Protein AF-A0A2W6B4I0-F1 (afdb_monomer_lite)

pLDDT: mean 74.52, std 21.91, range [22.19, 98.31]

Structure (mmCIF, N/CA/C/O backbone):
data_AF-A0A2W6B4I0-F1
#
_entry.id   AF-A0A2W6B4I0-F1
#
loop_
_atom_site.group_PDB
_atom_site.id
_atom_site.type_symbol
_atom_site.label_atom_id
_atom_site.label_alt_id
_atom_site.label_comp_id
_atom_site.label_asym_id
_atom_site.label_entity_id
_atom_site.label_seq_id
_atom_site.pdbx_PDB_ins_code
_atom_site.Cartn_x
_atom_site.Cartn_y
_atom_site.Cartn_z
_atom_site.occupancy
_atom_site.B_iso_or_equiv
_atom_site.auth_seq_id
_atom_site.auth_comp_id
_atom_site.auth_asym_id
_atom_site.auth_atom_id
_atom_site.pdbx_PDB_model_num
ATOM 1 N N . MET A 1 1 ? 29.381 15.865 -3.362 1.00 37.53 1 MET A N 1
ATOM 2 C CA . MET A 1 1 ? 29.603 17.241 -2.875 1.00 37.53 1 MET A CA 1
ATOM 3 C C . MET A 1 1 ? 28.682 17.392 -1.685 1.00 37.53 1 MET A C 1
ATOM 5 O O . MET A 1 1 ? 27.500 17.515 -1.927 1.00 37.53 1 MET A O 1
ATOM 9 N N . TRP A 1 2 ? 29.192 17.170 -0.474 1.00 31.78 2 TRP A N 1
ATOM 10 C CA . TRP A 1 2 ? 28.665 17.511 0.859 1.00 31.78 2 TRP A CA 1
ATOM 11 C C . TRP A 1 2 ? 29.781 17.043 1.803 1.00 31.78 2 TRP A C 1
ATOM 13 O O . TRP A 1 2 ? 30.162 15.875 1.769 1.00 31.78 2 TRP A O 1
ATOM 23 N N . SER A 1 3 ? 30.416 17.993 2.480 1.00 35.38 3 SER A N 1
ATOM 24 C CA . SER A 1 3 ? 31.601 17.807 3.317 1.00 35.38 3 SER A CA 1
ATOM 25 C C . SER A 1 3 ? 31.226 17.946 4.785 1.00 35.38 3 SER A C 1
ATOM 27 O O . SER A 1 3 ? 30.483 18.860 5.141 1.00 35.38 3 SER A O 1
ATOM 29 N N . ASP A 1 4 ? 31.794 17.052 5.587 1.00 39.19 4 ASP A N 1
ATOM 30 C CA . ASP A 1 4 ? 31.729 16.975 7.042 1.00 39.19 4 ASP A CA 1
ATOM 31 C C . ASP A 1 4 ? 32.036 18.295 7.755 1.00 39.19 4 ASP A C 1
ATOM 33 O O . ASP A 1 4 ? 33.032 18.965 7.476 1.00 39.19 4 ASP A O 1
ATOM 37 N N . SER A 1 5 ? 31.233 18.604 8.771 1.00 34.62 5 SER A N 1
ATOM 38 C CA . SER A 1 5 ? 31.613 19.538 9.825 1.00 34.62 5 SER A CA 1
ATOM 39 C C . SER A 1 5 ? 30.868 19.218 11.117 1.00 34.62 5 SER A C 1
ATOM 41 O O . SER A 1 5 ? 29.648 19.331 11.145 1.00 34.62 5 SER A O 1
ATOM 43 N N . SER A 1 6 ? 31.636 18.887 12.162 1.00 33.25 6 SER A N 1
ATOM 44 C CA . SER A 1 6 ? 31.509 19.354 13.556 1.00 33.25 6 SER A CA 1
ATOM 45 C C . SER A 1 6 ? 31.582 18.238 14.604 1.00 33.25 6 SER A C 1
ATOM 47 O O . SER A 1 6 ? 30.597 17.570 14.903 1.00 33.25 6 SER A O 1
ATOM 49 N N . SER A 1 7 ? 32.755 18.122 15.226 1.00 35.44 7 SER A N 1
ATOM 50 C CA . SER A 1 7 ? 32.974 17.486 16.525 1.00 35.44 7 SER A CA 1
ATOM 51 C C . SER A 1 7 ? 33.382 18.565 17.530 1.00 35.44 7 SER A C 1
ATOM 53 O O . SER A 1 7 ? 34.426 19.194 17.344 1.00 35.44 7 SER A O 1
ATOM 55 N N . LEU A 1 8 ? 32.598 18.768 18.590 1.00 38.25 8 LEU A N 1
ATOM 56 C CA . LEU A 1 8 ? 33.021 19.486 19.796 1.00 38.25 8 LEU A CA 1
ATOM 57 C C . LEU A 1 8 ? 32.479 18.777 21.054 1.00 38.25 8 LEU A C 1
ATOM 59 O O . LEU A 1 8 ? 31.467 18.083 20.953 1.00 38.25 8 LEU A O 1
ATOM 63 N N . PRO A 1 9 ? 33.173 18.898 22.205 1.00 37.59 9 PRO A N 1
ATOM 64 C CA . PRO A 1 9 ? 33.072 17.962 23.322 1.00 37.59 9 PRO A CA 1
ATOM 65 C C . PRO A 1 9 ? 32.084 18.406 24.412 1.00 37.59 9 PRO A C 1
ATOM 67 O O . PRO A 1 9 ? 31.885 19.598 24.645 1.00 37.59 9 PRO A O 1
ATOM 70 N N . GLU A 1 10 ? 31.508 17.426 25.110 1.00 34.25 10 GLU A N 1
ATOM 71 C CA . GLU A 1 10 ? 30.670 17.620 26.299 1.00 34.25 10 GLU A CA 1
ATOM 72 C C . GLU A 1 10 ? 31.497 17.977 27.550 1.00 34.25 10 GLU A C 1
ATOM 74 O O . GLU A 1 10 ? 32.593 17.436 27.735 1.00 34.25 10 GLU A O 1
ATOM 79 N N . PRO A 1 11 ? 30.968 18.819 28.460 1.00 36.28 11 PRO A N 1
ATOM 80 C CA . PRO A 1 11 ? 31.529 19.005 29.788 1.00 36.28 11 PRO A CA 1
ATOM 81 C C . PRO A 1 11 ? 30.854 18.103 30.836 1.00 36.28 11 PRO A C 1
ATOM 83 O O . PRO A 1 11 ? 29.632 18.044 30.960 1.00 36.28 11 PRO A O 1
ATOM 86 N N . SER A 1 12 ? 31.693 17.462 31.646 1.00 34.06 12 SER A N 1
ATOM 87 C CA . SER A 1 12 ? 31.368 16.795 32.908 1.00 34.06 12 SER A CA 1
ATOM 88 C C . SER A 1 12 ? 31.093 17.803 34.028 1.00 34.06 12 SER A C 1
ATOM 90 O O . SER A 1 12 ? 31.860 18.755 34.180 1.00 34.06 12 SER A O 1
ATOM 92 N N . LEU A 1 13 ? 30.090 17.547 34.874 1.00 34.38 13 LEU A N 1
ATOM 93 C CA . LEU A 1 13 ? 29.941 18.206 36.175 1.00 34.38 13 LEU A CA 1
ATOM 94 C C . LEU A 1 13 ? 29.486 17.218 37.257 1.00 34.38 13 LEU A C 1
ATOM 96 O O . LEU A 1 13 ? 28.526 16.467 37.084 1.00 34.38 13 LEU A O 1
ATOM 100 N N . ASP A 1 14 ? 30.232 17.264 38.357 1.00 30.52 14 ASP A N 1
ATOM 101 C CA . ASP A 1 14 ? 30.148 16.458 39.568 1.00 30.52 14 ASP A CA 1
ATOM 102 C C . ASP A 1 14 ? 29.032 16.881 40.545 1.00 30.52 14 ASP A C 1
ATOM 104 O O . ASP A 1 14 ? 28.645 18.043 40.631 1.00 30.52 14 ASP A O 1
ATOM 108 N N . SER A 1 15 ? 28.624 15.886 41.343 1.00 34.03 15 SER A N 1
ATOM 109 C CA . SER A 1 15 ? 28.291 15.897 42.783 1.00 34.03 15 SER A CA 1
ATOM 110 C C . SER A 1 15 ? 27.400 16.992 43.401 1.00 34.03 15 SER A C 1
ATOM 112 O O . SER A 1 15 ? 27.777 18.158 43.455 1.00 34.03 15 SER A O 1
ATOM 114 N N . ALA A 1 16 ? 26.349 16.562 44.115 1.00 31.11 16 ALA A N 1
ATOM 115 C CA . ALA A 1 16 ? 26.064 17.030 45.481 1.00 31.11 16 ALA A CA 1
ATOM 116 C C . ALA A 1 16 ? 25.097 16.088 46.225 1.00 31.11 16 ALA A C 1
ATOM 118 O O . ALA A 1 16 ? 24.159 15.527 45.666 1.00 31.11 16 ALA A O 1
ATOM 119 N N . SER A 1 17 ? 25.382 15.932 47.511 1.00 31.12 17 SER A N 1
ATOM 120 C CA . SER A 1 17 ? 24.873 14.989 48.503 1.00 31.12 17 SER A CA 1
ATOM 121 C C . SER A 1 17 ? 23.782 15.560 49.421 1.00 31.12 17 SER A C 1
ATOM 123 O O . SER A 1 17 ? 23.829 16.741 49.748 1.00 31.12 17 SER A O 1
ATOM 125 N N . GLY A 1 18 ? 22.964 14.664 49.992 1.00 29.94 18 GLY A N 1
ATOM 126 C CA . GLY A 1 18 ? 22.554 14.700 51.409 1.00 29.94 18 GLY A CA 1
ATOM 127 C C . GLY A 1 18 ? 21.192 15.318 51.760 1.00 29.94 18 GLY A C 1
ATOM 128 O O . GLY A 1 18 ? 20.925 16.464 51.422 1.00 29.94 18 GLY A O 1
ATOM 129 N N . ILE A 1 19 ? 20.361 14.568 52.505 1.00 32.41 19 ILE A N 1
ATOM 130 C CA . ILE A 1 19 ? 19.920 14.872 53.890 1.00 32.41 19 ILE A CA 1
ATOM 131 C C . ILE A 1 19 ? 18.962 13.770 54.418 1.00 32.41 19 ILE A C 1
ATOM 133 O O . ILE A 1 19 ? 18.070 13.290 53.721 1.00 32.41 19 ILE A O 1
ATOM 137 N N . GLU A 1 20 ? 19.231 13.390 55.669 1.00 30.52 20 GLU A N 1
ATOM 138 C CA . GLU A 1 20 ? 18.572 12.503 56.650 1.00 30.52 20 GLU A CA 1
ATOM 139 C C . GLU A 1 20 ? 17.117 12.922 56.996 1.00 30.52 20 GLU A C 1
ATOM 141 O O . GLU A 1 20 ? 16.792 14.100 56.939 1.00 30.52 20 GLU A O 1
ATOM 146 N N . ALA A 1 21 ? 16.134 12.032 57.197 1.00 29.91 21 ALA A N 1
ATOM 147 C CA . ALA A 1 21 ? 15.778 11.185 58.360 1.00 29.91 21 ALA A CA 1
ATOM 148 C C . ALA A 1 21 ? 14.445 11.642 58.992 1.00 29.91 21 ALA A C 1
ATOM 150 O O . ALA A 1 21 ? 14.208 12.835 59.132 1.00 29.91 21 ALA A O 1
ATOM 151 N N . ALA A 1 22 ? 13.597 10.685 59.394 1.00 31.66 22 ALA A N 1
ATOM 152 C CA . ALA A 1 22 ? 12.919 10.630 60.701 1.00 31.66 22 ALA A CA 1
ATOM 153 C C . ALA A 1 22 ? 11.802 9.571 60.704 1.00 31.66 22 ALA A C 1
ATOM 155 O O . ALA A 1 22 ? 10.940 9.524 59.829 1.00 31.66 22 ALA A O 1
ATOM 156 N N . ALA A 1 23 ? 11.839 8.732 61.735 1.00 34.00 23 ALA A N 1
ATOM 157 C CA . ALA A 1 23 ? 10.853 7.723 62.086 1.00 34.00 23 ALA A CA 1
ATOM 158 C C . ALA A 1 23 ? 9.678 8.322 62.880 1.00 34.00 23 ALA A C 1
ATOM 160 O O . ALA A 1 23 ? 9.866 9.293 63.609 1.00 34.00 23 ALA A O 1
ATOM 161 N N . SER A 1 24 ? 8.518 7.659 62.869 1.00 34.16 24 SER A N 1
ATOM 162 C CA . SER A 1 24 ? 7.689 7.551 64.076 1.00 34.16 24 SER A CA 1
ATOM 163 C C . SER A 1 24 ? 6.772 6.323 64.046 1.00 34.16 24 SER A C 1
ATOM 165 O O . SER A 1 24 ? 6.153 5.965 63.047 1.00 34.16 24 SER A O 1
ATOM 167 N N . SER A 1 25 ? 6.772 5.660 65.194 1.00 33.66 25 SER A N 1
ATOM 168 C CA . SER A 1 25 ? 5.990 4.514 65.640 1.00 33.66 25 SER A CA 1
ATOM 169 C C . SER A 1 25 ? 4.583 4.907 66.101 1.00 33.66 25 SER A C 1
ATOM 171 O O . SER A 1 25 ? 4.403 5.995 66.644 1.00 33.66 25 SER A O 1
ATOM 173 N N . GLY A 1 26 ? 3.628 3.976 66.036 1.00 35.16 26 GLY A N 1
ATOM 174 C CA . GLY A 1 26 ? 2.355 4.067 66.758 1.00 35.16 26 GLY A CA 1
ATOM 175 C C . GLY A 1 26 ? 1.647 2.712 66.833 1.00 35.16 26 GLY A C 1
ATOM 176 O O . GLY A 1 26 ? 1.231 2.181 65.809 1.00 35.16 26 GLY A O 1
ATOM 177 N N . MET A 1 27 ? 1.574 2.161 68.044 1.00 33.34 27 MET A N 1
ATOM 178 C CA . MET A 1 27 ? 0.930 0.904 68.452 1.00 33.34 27 MET A CA 1
ATOM 179 C C . MET A 1 27 ? -0.537 1.121 68.890 1.00 33.34 27 MET A C 1
ATOM 181 O O . MET A 1 27 ? -0.903 2.227 69.279 1.00 33.34 27 MET A O 1
ATOM 185 N N . ASP A 1 28 ? -1.280 0.005 68.911 1.00 32.59 28 ASP A N 1
ATOM 186 C CA . ASP A 1 28 ? -2.290 -0.429 69.906 1.00 32.59 28 ASP A CA 1
ATOM 187 C C . ASP A 1 28 ? -3.822 -0.429 69.675 1.00 32.59 28 ASP A C 1
ATOM 189 O O . ASP A 1 28 ? -4.452 0.529 69.235 1.00 32.59 28 ASP A O 1
ATOM 193 N N . SER A 1 29 ? -4.378 -1.544 70.199 1.00 36.75 29 SER A N 1
ATOM 194 C CA . SER A 1 29 ? -5.738 -1.875 70.696 1.00 36.75 29 SER A CA 1
ATOM 195 C C . SER A 1 29 ? -6.807 -2.292 69.661 1.00 36.75 29 SER A C 1
ATOM 197 O O . SER A 1 29 ? -7.057 -1.570 68.705 1.00 36.75 29 SER A O 1
ATOM 199 N N . THR A 1 30 ? -7.348 -3.526 69.606 1.00 36.09 30 THR A N 1
ATOM 200 C CA . THR A 1 30 ? -8.085 -4.446 70.530 1.00 36.09 30 THR A CA 1
ATOM 201 C C . THR A 1 30 ? -9.598 -4.193 70.659 1.00 36.09 30 THR A C 1
ATOM 203 O O . THR A 1 30 ? -9.967 -3.164 71.207 1.00 36.09 30 THR A O 1
ATOM 206 N N . ALA A 1 31 ? -10.387 -5.225 70.277 1.00 36.59 31 ALA A N 1
ATOM 207 C CA . ALA A 1 31 ? -11.733 -5.653 70.751 1.00 36.59 31 ALA A CA 1
ATOM 208 C C . ALA A 1 31 ? -12.920 -4.657 70.599 1.00 36.59 31 ALA A C 1
ATOM 210 O O . ALA A 1 31 ? -12.738 -3.460 70.733 1.00 36.59 31 ALA A O 1
ATOM 211 N N . ASP A 1 32 ? -14.180 -5.008 70.304 1.00 37.56 32 ASP A N 1
ATOM 212 C CA . ASP A 1 32 ? -14.973 -6.245 70.430 1.00 37.56 32 ASP A CA 1
ATOM 213 C C . ASP A 1 32 ? -16.231 -6.186 69.501 1.00 37.56 32 ASP A C 1
ATOM 215 O O . ASP A 1 32 ? -16.455 -5.163 68.845 1.00 37.56 32 ASP A O 1
ATOM 219 N N . PRO A 1 33 ? -17.057 -7.254 69.404 1.00 51.72 33 PRO A N 1
ATOM 220 C CA . PRO A 1 33 ? -18.131 -7.399 68.418 1.00 51.72 33 PRO A CA 1
ATOM 221 C C . PRO A 1 33 ? -19.525 -7.019 68.956 1.00 51.72 33 PRO A C 1
ATOM 223 O O . PRO A 1 33 ? -19.949 -7.500 70.003 1.00 51.72 33 PRO A O 1
ATOM 226 N N . GLU A 1 34 ? -20.305 -6.263 68.176 1.00 39.59 34 GLU A N 1
ATOM 227 C CA . GLU A 1 34 ? -21.741 -6.073 68.424 1.00 39.59 34 GLU A CA 1
ATOM 228 C C . GLU A 1 34 ? -22.601 -6.872 67.436 1.00 39.59 34 GLU A C 1
ATOM 230 O O . GLU A 1 34 ? -22.586 -6.683 66.217 1.00 39.59 34 GLU A O 1
ATOM 235 N N . ILE A 1 35 ? -23.371 -7.791 68.017 1.00 46.66 35 ILE A N 1
ATOM 236 C CA . ILE A 1 35 ? -24.428 -8.583 67.399 1.00 46.66 35 ILE A CA 1
ATOM 237 C C . ILE A 1 35 ? -25.664 -7.688 67.270 1.00 46.66 35 ILE A C 1
ATOM 239 O O . ILE A 1 35 ? -26.259 -7.316 68.275 1.00 46.66 35 ILE A O 1
ATOM 243 N N . ASN A 1 36 ? -26.084 -7.392 66.037 1.00 41.03 36 ASN A N 1
ATOM 244 C CA . ASN A 1 36 ? -27.360 -6.732 65.761 1.00 41.03 36 ASN A CA 1
ATOM 245 C C . ASN A 1 36 ? -28.257 -7.635 64.903 1.00 41.03 36 ASN A C 1
ATOM 247 O O . ASN A 1 36 ? -28.034 -7.845 63.708 1.00 41.03 36 ASN A O 1
ATOM 251 N N . THR A 1 37 ? -29.280 -8.191 65.546 1.00 50.44 37 THR A N 1
ATOM 252 C CA . THR A 1 37 ? -30.351 -8.998 64.963 1.00 50.44 37 THR A CA 1
ATOM 253 C C . THR A 1 37 ? -31.524 -8.098 64.570 1.00 50.44 37 THR A C 1
ATOM 255 O O . THR A 1 37 ? -32.402 -7.808 65.376 1.00 50.44 37 THR A O 1
ATOM 258 N N . HIS A 1 38 ? -31.583 -7.700 63.295 1.00 45.31 38 HIS A N 1
ATOM 259 C CA . HIS A 1 38 ? -32.786 -7.111 62.698 1.00 45.31 38 HIS A CA 1
ATOM 260 C C . HIS A 1 38 ? -33.356 -7.993 61.570 1.00 45.31 38 HIS A C 1
ATOM 262 O O . HIS A 1 38 ? -32.597 -8.554 60.772 1.00 45.31 38 HIS A O 1
ATOM 268 N N . PRO A 1 39 ? -34.693 -8.132 61.483 1.00 49.66 39 PRO A N 1
ATOM 269 C CA . PRO A 1 39 ? -35.358 -8.953 60.478 1.00 49.66 39 PRO A CA 1
ATOM 270 C C . PRO A 1 39 ? -35.220 -8.334 59.078 1.00 49.66 39 PRO A C 1
ATOM 272 O O . PRO A 1 39 ? -35.636 -7.205 58.825 1.00 49.66 39 PRO A O 1
ATOM 275 N N . ARG A 1 40 ? -34.628 -9.103 58.154 1.00 39.00 40 ARG A N 1
ATOM 276 C CA . ARG A 1 40 ? -34.428 -8.756 56.739 1.00 39.00 40 ARG A CA 1
ATOM 277 C C . ARG A 1 40 ? -35.765 -8.589 56.006 1.00 39.00 40 ARG A C 1
ATOM 279 O O . ARG A 1 40 ? -36.340 -9.560 55.523 1.00 39.00 40 ARG A O 1
ATOM 286 N N . THR A 1 41 ? -36.187 -7.349 55.797 1.00 53.91 41 THR A N 1
ATOM 287 C CA . THR A 1 41 ? -36.902 -6.974 54.572 1.00 53.91 41 THR A CA 1
ATOM 288 C C . THR A 1 41 ? -35.914 -7.095 53.413 1.00 53.91 41 THR A C 1
ATOM 290 O O . THR A 1 41 ? -34.858 -6.467 53.463 1.00 53.91 41 THR A O 1
ATOM 293 N N . ALA A 1 42 ? -36.198 -7.932 52.410 1.00 47.84 42 ALA A N 1
ATOM 294 C CA . ALA A 1 42 ? -35.316 -8.125 51.260 1.00 47.84 42 ALA A CA 1
ATOM 295 C C . ALA A 1 42 ? -35.039 -6.766 50.586 1.00 47.84 42 ALA A C 1
ATOM 297 O O . ALA A 1 42 ? -35.968 -6.181 50.021 1.00 47.84 42 ALA A O 1
ATOM 298 N N . PRO A 1 43 ? -33.804 -6.235 50.652 1.00 52.47 43 PRO A N 1
ATOM 299 C CA . PRO A 1 43 ? -33.488 -5.007 49.955 1.00 52.47 43 PRO A CA 1
ATOM 300 C C . PRO A 1 43 ? -33.597 -5.312 48.466 1.00 52.47 43 PRO A C 1
ATOM 302 O O . PRO A 1 43 ? -33.011 -6.284 47.977 1.00 52.47 43 PRO A O 1
ATOM 305 N N . VAL A 1 44 ? -34.364 -4.488 47.749 1.00 55.94 44 VAL A N 1
ATOM 306 C CA . VAL A 1 44 ? -34.208 -4.331 46.303 1.00 55.94 44 VAL A CA 1
ATOM 307 C C . VAL A 1 44 ? -32.712 -4.207 46.091 1.00 55.94 44 VAL A C 1
ATOM 309 O O . VAL A 1 44 ? -32.102 -3.282 46.624 1.00 55.94 44 VAL A O 1
ATOM 312 N N . ARG A 1 45 ? -32.129 -5.229 45.455 1.00 52.72 45 ARG A N 1
ATOM 313 C CA . ARG A 1 45 ? -30.702 -5.352 45.184 1.00 52.72 45 ARG A CA 1
ATOM 314 C C . ARG A 1 45 ? -30.350 -4.091 44.419 1.00 52.72 45 ARG A C 1
ATOM 316 O O . ARG A 1 45 ? -30.642 -4.008 43.230 1.00 52.72 45 ARG A O 1
ATOM 323 N N . GLY A 1 46 ? -29.880 -3.080 45.152 1.00 51.69 46 GLY A N 1
ATOM 324 C CA . GLY A 1 46 ? -29.451 -1.830 44.570 1.00 51.69 46 GLY A CA 1
ATOM 325 C C . GLY A 1 46 ? -28.500 -2.229 43.470 1.00 51.69 46 GLY A C 1
ATOM 326 O O . GLY A 1 46 ? -27.672 -3.124 43.681 1.00 51.69 46 GLY A O 1
ATOM 327 N N . ASP A 1 47 ? -28.684 -1.650 42.292 1.00 50.72 47 ASP A N 1
ATOM 328 C CA . ASP A 1 47 ? -27.642 -1.636 41.291 1.00 50.72 47 ASP A CA 1
ATOM 329 C C . ASP A 1 47 ? -26.444 -0.971 41.976 1.00 50.72 47 ASP A C 1
ATOM 331 O O . ASP A 1 47 ? -26.247 0.242 41.910 1.00 50.72 47 ASP A O 1
ATOM 335 N N . GLU A 1 48 ? -25.659 -1.769 42.705 1.00 49.81 48 GLU A N 1
ATOM 336 C CA . GLU A 1 48 ? -24.253 -1.539 42.900 1.00 49.81 48 GLU A CA 1
ATOM 337 C C . GLU A 1 48 ? -23.759 -1.424 41.469 1.00 49.81 48 GLU A C 1
ATOM 339 O O . GLU A 1 48 ? -23.442 -2.403 40.788 1.00 49.81 48 GLU A O 1
ATOM 344 N N . HIS A 1 49 ? -23.748 -0.188 40.979 1.00 55.31 49 HIS A N 1
ATOM 345 C CA . HIS A 1 49 ? -22.754 0.272 40.052 1.00 55.31 49 HIS A CA 1
ATOM 346 C C . HIS A 1 49 ? -21.434 -0.041 40.737 1.00 55.31 49 HIS A C 1
ATOM 348 O O . HIS A 1 49 ? -20.847 0.804 41.404 1.00 55.31 49 HIS A O 1
ATOM 354 N N . VAL A 1 50 ? -21.026 -1.312 40.622 1.00 57.19 50 VAL A N 1
ATOM 355 C CA . VAL A 1 50 ? -19.705 -1.813 40.925 1.00 57.19 50 VAL A CA 1
ATOM 356 C C . VAL A 1 50 ? -18.832 -0.825 40.201 1.00 57.19 50 VAL A C 1
ATOM 358 O O . VAL A 1 50 ? -18.804 -0.823 38.966 1.00 57.19 50 VAL A O 1
ATOM 361 N N . ALA A 1 51 ? -18.244 0.087 40.974 1.00 55.19 51 ALA A N 1
ATOM 362 C CA . ALA A 1 51 ? -17.351 1.104 40.483 1.00 55.19 51 ALA A CA 1
ATOM 363 C C . ALA A 1 51 ? -16.218 0.322 39.839 1.00 55.19 51 ALA A C 1
ATOM 365 O O . ALA A 1 51 ? -15.309 -0.172 40.511 1.00 55.19 51 ALA A O 1
ATOM 366 N N . ARG A 1 52 ? -16.356 0.068 38.533 1.00 56.03 52 ARG A N 1
ATOM 367 C CA . ARG A 1 52 ? -15.371 -0.660 37.756 1.00 56.03 52 ARG A CA 1
ATOM 368 C C . ARG A 1 52 ? -14.110 0.148 37.946 1.00 56.03 52 ARG A C 1
ATOM 370 O O . ARG A 1 52 ? -14.064 1.315 37.567 1.00 56.03 52 ARG A O 1
ATOM 377 N N . ARG A 1 53 ? -13.132 -0.446 38.636 1.00 69.50 53 ARG A N 1
ATOM 378 C CA . ARG A 1 53 ? -11.886 0.244 38.956 1.00 69.50 53 ARG A CA 1
ATOM 379 C C . ARG A 1 53 ? -11.345 0.810 37.638 1.00 69.50 53 ARG A C 1
ATOM 381 O O . ARG A 1 53 ? -11.187 0.021 36.702 1.00 69.50 53 ARG A O 1
ATOM 388 N N . PRO A 1 54 ? -11.060 2.120 37.543 1.00 69.19 54 PRO A N 1
ATOM 389 C CA . PRO A 1 54 ? -10.695 2.777 36.283 1.00 69.19 54 PRO A CA 1
ATOM 390 C C . PRO A 1 54 ? -9.514 2.091 35.576 1.00 69.19 54 PRO A C 1
ATOM 392 O O . PRO A 1 54 ? -9.431 2.069 34.352 1.00 69.19 54 PRO A O 1
ATOM 395 N N . MET A 1 55 ? -8.644 1.426 36.339 1.00 68.56 55 MET A N 1
ATOM 396 C CA . MET A 1 55 ? -7.529 0.628 35.830 1.00 68.56 55 MET A CA 1
ATOM 397 C C . MET A 1 55 ? -7.951 -0.594 34.987 1.00 68.56 55 MET A C 1
ATOM 399 O O . MET A 1 55 ? -7.280 -0.931 34.013 1.00 68.56 55 MET A O 1
ATOM 403 N N . VAL A 1 56 ? -9.062 -1.262 35.322 1.00 69.94 56 VAL A N 1
ATOM 404 C CA . VAL A 1 56 ? -9.562 -2.425 34.562 1.00 69.94 56 VAL A CA 1
ATOM 405 C C . VAL A 1 56 ? -10.095 -1.986 33.201 1.00 69.94 56 VAL A C 1
ATOM 407 O O . VAL A 1 56 ? -9.866 -2.663 32.202 1.00 69.94 56 VAL A O 1
ATOM 410 N N . GLU A 1 57 ? -10.758 -0.832 33.146 1.00 65.69 57 GLU A N 1
ATOM 411 C CA . GLU A 1 57 ? -11.258 -0.257 31.898 1.00 65.69 57 GLU A CA 1
ATOM 412 C C . GLU A 1 57 ? -10.107 0.144 30.965 1.00 65.69 57 GLU A C 1
ATOM 414 O O . GLU A 1 57 ? -10.139 -0.173 29.777 1.00 65.69 57 GLU A O 1
ATOM 419 N N . VAL A 1 58 ? -9.038 0.736 31.511 1.00 65.75 58 VAL A N 1
ATOM 420 C CA . VAL A 1 58 ? -7.809 1.019 30.753 1.00 65.75 58 VAL A CA 1
ATOM 421 C C . VAL A 1 58 ? -7.223 -0.266 30.162 1.00 65.75 58 VAL A C 1
ATOM 423 O O . VAL A 1 58 ? -6.945 -0.311 28.968 1.00 65.75 58 VAL A O 1
ATOM 426 N N . LEU A 1 59 ? -7.096 -1.341 30.946 1.00 67.00 59 LEU A N 1
ATOM 427 C CA . LEU A 1 59 ? -6.541 -2.613 30.461 1.00 67.00 59 LEU A CA 1
ATOM 428 C C . LEU A 1 59 ? -7.376 -3.259 29.346 1.00 67.00 59 LEU A C 1
ATOM 430 O O . LEU A 1 59 ? -6.809 -3.829 28.415 1.00 67.00 59 LEU A O 1
ATOM 434 N N . ILE A 1 60 ? -8.706 -3.168 29.419 1.00 65.50 60 ILE A N 1
ATOM 435 C CA . ILE A 1 60 ? -9.601 -3.664 28.362 1.00 65.50 60 ILE A CA 1
ATOM 436 C C . ILE A 1 60 ? -9.422 -2.835 27.085 1.00 65.50 60 ILE A C 1
ATOM 438 O O . ILE A 1 60 ? -9.293 -3.398 25.999 1.00 65.50 60 ILE A O 1
ATOM 442 N N . ASN A 1 61 ? -9.329 -1.511 27.214 1.00 62.34 61 ASN A N 1
ATOM 443 C CA . ASN A 1 61 ? -9.139 -0.608 26.078 1.00 62.34 61 ASN A CA 1
ATOM 444 C C . ASN A 1 61 ? -7.758 -0.756 25.424 1.00 62.34 61 ASN A C 1
ATOM 446 O O . ASN A 1 61 ? -7.619 -0.498 24.234 1.00 62.34 61 ASN A O 1
ATOM 450 N N . LEU A 1 62 ? -6.744 -1.204 26.166 1.00 66.75 62 LEU A N 1
ATOM 451 C CA . LEU A 1 62 ? -5.413 -1.495 25.626 1.00 66.75 62 LEU A CA 1
ATOM 452 C C . LEU A 1 62 ? -5.309 -2.892 25.008 1.00 66.75 62 LEU A C 1
ATOM 454 O O . LEU A 1 62 ? -4.303 -3.191 24.366 1.00 66.75 62 LEU A O 1
ATOM 458 N N . GLN A 1 63 ? -6.320 -3.755 25.170 1.00 67.75 63 GLN A N 1
ATOM 459 C CA . GLN A 1 63 ? -6.268 -5.124 24.665 1.00 67.75 63 GLN A CA 1
ATOM 460 C C . GLN A 1 63 ? -5.870 -5.182 23.183 1.00 67.75 63 GLN A C 1
ATOM 462 O O . GLN A 1 63 ? -4.952 -5.941 22.890 1.00 67.75 63 GLN A O 1
ATOM 467 N N . PRO A 1 64 ? -6.441 -4.405 22.243 1.00 68.81 64 PRO A N 1
ATOM 468 C CA . PRO A 1 64 ? -6.123 -4.576 20.822 1.00 68.81 64 PRO A CA 1
ATOM 469 C C . PRO A 1 64 ? -4.656 -4.287 20.461 1.00 68.81 64 PRO A C 1
ATOM 471 O O . PRO A 1 64 ? -4.196 -4.720 19.405 1.00 68.81 64 PRO A O 1
ATOM 474 N N . LEU A 1 65 ? -3.885 -3.660 21.360 1.00 70.12 65 LEU A N 1
ATOM 475 C CA . LEU A 1 65 ? -2.446 -3.450 21.183 1.00 70.12 65 LEU A CA 1
ATOM 476 C C . LEU A 1 65 ? -1.635 -4.739 21.156 1.00 70.12 65 LEU A C 1
ATOM 478 O O . LEU A 1 65 ? -0.502 -4.719 20.683 1.00 70.12 65 LEU A O 1
ATOM 482 N N . TRP A 1 66 ? -2.195 -5.869 21.603 1.00 75.38 66 TRP A N 1
ATOM 483 C CA . TRP A 1 66 ? -1.492 -7.149 21.547 1.00 75.38 66 TRP A CA 1
ATOM 484 C C . TRP A 1 66 ? -1.107 -7.536 20.112 1.00 75.38 66 TRP A C 1
ATOM 486 O O . TRP A 1 66 ? -0.048 -8.121 19.920 1.00 75.38 66 TRP A O 1
ATOM 496 N N . VAL A 1 67 ? -1.932 -7.191 19.112 1.00 73.38 67 VAL A N 1
ATOM 497 C CA . VAL A 1 67 ? -1.654 -7.474 17.691 1.00 73.38 67 VAL A CA 1
ATOM 498 C C . VAL A 1 67 ? -0.400 -6.736 17.250 1.00 73.38 67 VAL A C 1
ATOM 500 O O . VAL A 1 67 ? 0.459 -7.285 16.568 1.00 73.38 67 VAL A O 1
ATOM 503 N N . VAL A 1 68 ? -0.273 -5.490 17.684 1.00 70.56 68 VAL A N 1
ATOM 504 C CA . VAL A 1 68 ? 0.838 -4.641 17.283 1.00 70.56 68 VAL A CA 1
ATOM 505 C C . VAL A 1 68 ? 2.096 -4.995 18.062 1.00 70.56 68 VAL A C 1
ATOM 507 O O . VAL A 1 68 ? 3.171 -5.089 17.485 1.00 70.56 68 VAL A O 1
ATOM 510 N N . GLY A 1 69 ? 1.963 -5.293 19.355 1.00 77.56 69 GLY A N 1
ATOM 511 C CA . GLY A 1 69 ? 3.053 -5.852 20.147 1.00 77.56 69 GLY A CA 1
ATOM 512 C C . GLY A 1 69 ? 3.568 -7.180 19.588 1.00 77.56 69 GLY A C 1
ATOM 513 O O . GLY A 1 69 ? 4.770 -7.417 19.608 1.00 77.56 69 GLY A O 1
ATOM 514 N N . LEU A 1 70 ? 2.690 -8.014 19.019 1.00 79.12 70 LEU A N 1
ATOM 515 C CA . LEU A 1 70 ? 3.093 -9.224 18.303 1.00 79.12 70 LEU A CA 1
ATOM 516 C C . LEU A 1 70 ? 3.853 -8.889 17.014 1.00 79.12 70 LEU A C 1
ATOM 518 O O . LEU A 1 70 ? 4.880 -9.510 16.749 1.00 79.12 70 LEU A O 1
ATOM 522 N N . ALA A 1 71 ? 3.389 -7.908 16.235 1.00 79.06 71 ALA A N 1
ATOM 523 C CA . ALA A 1 71 ? 4.119 -7.431 15.062 1.00 79.06 71 ALA A CA 1
ATOM 524 C C . ALA A 1 71 ? 5.524 -6.940 15.452 1.00 79.06 71 ALA A C 1
ATOM 526 O O . ALA A 1 71 ? 6.504 -7.387 14.865 1.00 79.06 71 ALA A O 1
ATOM 527 N N . LEU A 1 72 ? 5.645 -6.118 16.502 1.00 77.00 72 LEU A N 1
ATOM 528 C CA . LEU A 1 72 ? 6.939 -5.683 17.042 1.00 77.00 72 LEU A CA 1
ATOM 529 C C . LEU A 1 72 ? 7.810 -6.838 17.493 1.00 77.00 72 LEU A C 1
ATOM 531 O O . LEU A 1 72 ? 8.989 -6.857 17.169 1.00 77.00 72 LEU A O 1
ATOM 535 N N . ALA A 1 73 ? 7.248 -7.798 18.224 1.00 81.69 73 ALA A N 1
ATOM 536 C CA . ALA A 1 73 ? 8.000 -8.963 18.658 1.00 81.69 73 ALA A CA 1
ATOM 537 C C . ALA A 1 73 ? 8.580 -9.714 17.451 1.00 81.69 73 ALA A C 1
ATOM 539 O O . ALA A 1 73 ? 9.746 -10.094 17.485 1.00 81.69 73 ALA A O 1
ATOM 540 N N . CYS A 1 74 ? 7.814 -9.853 16.361 1.00 83.62 74 CYS A N 1
ATOM 541 C CA . CYS A 1 74 ? 8.308 -10.447 15.117 1.00 83.62 74 CYS A CA 1
ATOM 542 C C . CYS A 1 74 ? 9.461 -9.642 14.511 1.00 83.62 74 CYS A C 1
ATOM 544 O O . CYS A 1 74 ? 10.403 -10.231 13.999 1.00 83.62 74 CYS A O 1
ATOM 546 N N . LEU A 1 75 ? 9.404 -8.314 14.576 1.00 82.38 75 LEU A N 1
ATOM 547 C CA . LEU A 1 75 ? 10.402 -7.428 13.974 1.00 82.38 75 LEU A CA 1
ATOM 548 C C . LEU A 1 75 ? 11.684 -7.351 14.786 1.00 82.38 75 LEU A C 1
ATOM 550 O O . LEU A 1 75 ? 12.760 -7.442 14.214 1.00 82.38 75 LEU A O 1
ATOM 554 N N . VAL A 1 76 ? 11.574 -7.239 16.110 1.00 82.88 76 VAL A N 1
ATOM 555 C CA . VAL A 1 76 ? 12.720 -7.304 17.022 1.00 82.88 76 VAL A CA 1
ATOM 556 C C . VAL A 1 76 ? 13.391 -8.667 16.900 1.00 82.88 76 VAL A C 1
ATOM 558 O O . VAL A 1 76 ? 14.610 -8.746 16.808 1.00 82.88 76 VAL A O 1
ATOM 561 N N . PHE A 1 77 ? 12.603 -9.742 16.835 1.00 86.06 77 PHE A N 1
ATOM 562 C CA . PHE A 1 77 ? 13.128 -11.083 16.607 1.00 86.06 77 PHE A CA 1
ATOM 563 C C . PHE A 1 77 ? 13.794 -11.218 15.231 1.00 86.06 77 PHE A C 1
ATOM 565 O O . PHE A 1 77 ? 14.884 -11.776 15.145 1.00 86.06 77 PHE A O 1
ATOM 572 N N . ALA A 1 78 ? 13.184 -10.677 14.170 1.00 86.69 78 ALA A N 1
ATOM 573 C CA . ALA A 1 78 ? 13.771 -10.652 12.832 1.00 86.69 78 ALA A CA 1
ATOM 574 C C . ALA A 1 78 ? 15.107 -9.910 12.827 1.00 86.69 78 ALA A C 1
ATOM 576 O O . ALA A 1 78 ? 16.103 -10.471 12.388 1.00 86.69 78 ALA A O 1
ATOM 577 N N . ALA A 1 79 ? 15.130 -8.689 13.364 1.00 84.75 79 ALA A N 1
ATOM 578 C CA . ALA A 1 79 ? 16.324 -7.865 13.482 1.00 84.75 79 ALA A CA 1
ATOM 579 C C . ALA A 1 79 ? 17.438 -8.614 14.221 1.00 84.75 79 ALA A C 1
ATOM 581 O O . ALA A 1 79 ? 18.528 -8.808 13.689 1.00 84.75 79 ALA A O 1
ATOM 582 N N . TRP A 1 80 ? 17.104 -9.157 15.393 1.00 87.12 80 TRP A N 1
ATOM 583 C CA . TRP A 1 80 ? 18.026 -9.919 16.221 1.00 87.12 80 TRP A CA 1
ATOM 584 C C . TRP A 1 80 ? 18.597 -11.152 15.517 1.00 87.12 80 TRP A C 1
ATOM 586 O O . TRP A 1 80 ? 19.769 -11.453 15.714 1.00 87.12 80 TRP A O 1
ATOM 596 N N . ILE A 1 81 ? 17.804 -11.876 14.715 1.00 91.25 81 ILE A N 1
ATOM 597 C CA . ILE A 1 81 ? 18.284 -13.024 13.926 1.00 91.25 81 ILE A CA 1
ATOM 598 C C . ILE A 1 81 ? 19.172 -12.568 12.769 1.00 91.25 81 ILE A C 1
ATOM 600 O O . ILE A 1 81 ? 20.229 -13.158 12.548 1.00 91.25 81 ILE A O 1
ATOM 604 N N . LEU A 1 82 ? 18.729 -11.562 12.013 1.00 87.62 82 LEU A N 1
ATOM 605 C CA . LEU A 1 82 ? 19.377 -11.121 10.778 1.00 87.62 82 LEU A CA 1
ATOM 606 C C . LEU A 1 82 ? 20.738 -10.460 11.039 1.00 87.62 82 LEU A C 1
ATOM 608 O O . LEU A 1 82 ? 21.639 -10.577 10.211 1.00 87.62 82 LEU A O 1
ATOM 612 N N . GLU A 1 83 ? 20.920 -9.851 12.212 1.00 87.44 83 GLU A N 1
ATOM 613 C CA . GLU A 1 83 ? 22.198 -9.295 12.673 1.00 87.44 83 GLU A CA 1
ATOM 614 C C . GLU A 1 83 ? 23.200 -10.356 13.164 1.00 87.44 83 GLU A C 1
ATOM 616 O O . GLU A 1 83 ? 24.378 -10.044 13.357 1.00 87.44 83 GLU A O 1
ATOM 621 N N . ARG A 1 84 ? 22.788 -11.617 13.382 1.00 91.00 84 ARG A N 1
ATOM 622 C CA . ARG A 1 84 ? 23.705 -12.633 13.927 1.00 91.00 84 ARG A CA 1
ATOM 623 C C . ARG A 1 84 ? 24.864 -12.917 12.973 1.00 91.00 84 ARG A C 1
ATOM 625 O O . ARG A 1 84 ? 24.623 -13.042 11.777 1.00 91.00 84 ARG A O 1
ATOM 632 N N . PRO A 1 85 ? 26.091 -13.149 13.483 1.00 90.31 85 PRO A N 1
ATOM 633 C CA . PRO A 1 85 ? 27.276 -13.364 12.646 1.00 90.31 85 PRO A CA 1
ATOM 634 C C . PRO A 1 85 ? 27.143 -14.480 11.600 1.00 90.31 85 PRO A C 1
ATOM 636 O O . PRO A 1 85 ? 27.788 -14.424 10.563 1.00 90.31 85 PRO A O 1
ATOM 639 N N . TRP A 1 86 ? 26.306 -15.491 11.857 1.00 90.38 86 TRP A N 1
ATOM 640 C CA . TRP A 1 86 ? 26.086 -16.615 10.941 1.00 90.38 86 TRP A CA 1
ATOM 641 C C . TRP A 1 86 ? 25.127 -16.311 9.774 1.00 90.38 86 TRP A C 1
ATOM 643 O O . TRP A 1 86 ? 25.076 -17.089 8.828 1.00 90.38 86 TRP A O 1
ATOM 653 N N . ILE A 1 87 ? 24.344 -15.227 9.842 1.00 88.88 87 ILE A N 1
ATOM 654 C CA . ILE A 1 87 ? 23.458 -14.760 8.756 1.00 88.88 87 ILE A CA 1
ATOM 655 C C . ILE A 1 87 ? 23.980 -13.439 8.178 1.00 88.88 87 ILE A C 1
ATOM 657 O O . ILE A 1 87 ? 23.987 -13.280 6.963 1.00 88.88 87 ILE A O 1
ATOM 661 N N . HIS A 1 88 ? 24.410 -12.526 9.053 1.00 83.62 88 HIS A N 1
ATOM 662 C CA . HIS A 1 88 ? 24.970 -11.203 8.782 1.00 83.62 88 HIS A CA 1
ATOM 663 C C . HIS A 1 88 ? 24.372 -10.524 7.546 1.00 83.62 88 HIS A C 1
ATOM 665 O O . HIS A 1 88 ? 25.021 -10.330 6.517 1.00 83.62 88 HIS A O 1
ATOM 671 N N . VAL A 1 89 ? 23.093 -10.173 7.659 1.00 83.25 89 VAL A N 1
ATOM 672 C CA . VAL A 1 89 ? 22.380 -9.437 6.622 1.00 83.25 89 VAL A CA 1
ATOM 673 C C . VAL A 1 89 ? 22.392 -7.959 6.997 1.00 83.25 89 VAL A C 1
ATOM 675 O O . VAL A 1 89 ? 21.909 -7.585 8.061 1.00 83.25 89 VAL A O 1
ATOM 678 N N . SER A 1 90 ? 22.920 -7.113 6.116 1.00 82.12 90 SER A N 1
ATOM 679 C CA . SER A 1 90 ? 23.025 -5.664 6.315 1.00 82.12 90 SER A CA 1
ATOM 680 C C . SER A 1 90 ? 22.320 -4.876 5.202 1.00 82.12 90 SER A C 1
ATOM 682 O O . SER A 1 90 ? 21.837 -5.442 4.213 1.00 82.12 90 SER A O 1
ATOM 684 N N . GLY A 1 91 ? 22.204 -3.557 5.396 1.00 78.31 91 GLY A N 1
ATOM 685 C CA . GLY A 1 91 ? 21.639 -2.626 4.416 1.00 78.31 91 GLY A CA 1
ATOM 686 C C . GLY A 1 91 ? 20.200 -2.960 4.012 1.00 78.31 91 GLY A C 1
ATOM 687 O O . GLY A 1 91 ? 19.361 -3.329 4.837 1.00 78.31 91 GLY A O 1
ATOM 688 N N . LEU A 1 92 ? 19.908 -2.865 2.713 1.00 72.38 92 LEU A N 1
ATOM 689 C CA . LEU A 1 92 ? 18.560 -3.089 2.185 1.00 72.38 92 LEU A CA 1
ATOM 690 C C . LEU A 1 92 ? 18.063 -4.528 2.411 1.00 72.38 92 LEU A C 1
ATOM 692 O O . LEU A 1 92 ? 16.885 -4.744 2.701 1.00 72.38 92 LEU A O 1
ATOM 696 N N . ARG A 1 93 ? 18.960 -5.521 2.336 1.00 78.00 93 ARG A N 1
ATOM 697 C CA . ARG A 1 93 ? 18.603 -6.934 2.545 1.00 78.00 93 ARG A CA 1
ATOM 698 C C . ARG A 1 93 ? 18.043 -7.163 3.950 1.00 78.00 93 ARG A C 1
ATOM 700 O O . ARG A 1 93 ? 17.130 -7.970 4.116 1.00 78.00 93 ARG A O 1
ATOM 707 N N . PHE A 1 94 ? 18.541 -6.424 4.943 1.00 82.12 94 PHE A N 1
ATOM 708 C CA . PHE A 1 94 ? 18.037 -6.496 6.312 1.00 82.12 94 PHE A CA 1
ATOM 709 C C . PHE A 1 94 ? 16.601 -5.985 6.378 1.00 82.12 94 PHE A C 1
ATOM 711 O O . PHE A 1 94 ? 15.720 -6.692 6.865 1.00 82.12 94 PHE A O 1
ATOM 718 N N . ALA A 1 95 ? 16.347 -4.796 5.815 1.00 75.25 95 ALA A N 1
ATOM 719 C CA . ALA A 1 95 ? 15.008 -4.208 5.757 1.00 75.25 95 ALA A CA 1
ATOM 720 C C . ALA A 1 95 ? 14.001 -5.177 5.120 1.00 75.25 95 ALA A C 1
ATOM 722 O O . ALA A 1 95 ? 12.898 -5.383 5.625 1.00 75.25 95 ALA A O 1
ATOM 723 N N . TRP A 1 96 ? 14.409 -5.822 4.029 1.00 77.06 96 TRP A N 1
ATOM 724 C CA . TRP A 1 96 ? 13.579 -6.771 3.300 1.00 77.06 96 TRP A CA 1
ATOM 725 C C . TRP A 1 96 ? 13.338 -8.049 4.097 1.00 77.06 96 TRP A C 1
ATOM 727 O O . TRP A 1 96 ? 12.201 -8.509 4.162 1.00 77.06 96 TRP A O 1
ATOM 737 N N . GLY A 1 97 ? 14.360 -8.588 4.766 1.00 83.12 97 GLY A N 1
ATOM 738 C CA . GLY A 1 97 ? 14.204 -9.723 5.676 1.00 83.12 97 GLY A CA 1
ATOM 739 C C . GLY A 1 97 ? 13.204 -9.429 6.798 1.00 83.12 97 GLY A C 1
ATOM 740 O O . GLY A 1 97 ? 12.319 -10.240 7.076 1.00 83.12 97 GLY A O 1
ATOM 741 N N . VAL A 1 98 ? 13.274 -8.230 7.377 1.00 81.31 98 VAL A N 1
ATOM 742 C CA . VAL A 1 98 ? 12.327 -7.739 8.388 1.00 81.31 98 VAL A CA 1
ATOM 743 C C . VAL A 1 98 ? 10.898 -7.670 7.823 1.00 81.31 98 VAL A C 1
ATOM 745 O O . VAL A 1 98 ? 9.962 -8.174 8.452 1.00 81.31 98 VAL A O 1
ATOM 748 N N . TYR A 1 99 ? 10.710 -7.131 6.613 1.00 77.12 99 TYR A N 1
ATOM 749 C CA . TYR A 1 99 ? 9.399 -7.103 5.955 1.00 77.12 99 TYR A CA 1
ATOM 750 C C . TYR A 1 99 ? 8.870 -8.488 5.585 1.00 77.12 99 TYR A C 1
ATOM 752 O O . TYR A 1 99 ? 7.672 -8.725 5.711 1.00 77.12 99 TYR A O 1
ATOM 760 N N . ILE A 1 100 ? 9.731 -9.419 5.172 1.00 81.94 100 ILE A N 1
ATOM 761 C CA . ILE A 1 100 ? 9.344 -10.805 4.887 1.00 81.94 100 ILE A CA 1
ATOM 762 C C . ILE A 1 100 ? 8.825 -11.468 6.161 1.00 81.94 100 ILE A C 1
ATOM 764 O O . ILE A 1 100 ? 7.754 -12.076 6.133 1.00 81.94 100 ILE A O 1
ATOM 768 N N . VAL A 1 101 ? 9.520 -11.314 7.292 1.00 81.81 101 VAL A N 1
ATOM 769 C CA . VAL A 1 101 ? 9.060 -11.833 8.589 1.00 81.81 101 VAL A CA 1
ATOM 770 C C . VAL A 1 101 ? 7.697 -11.238 8.959 1.00 81.81 101 VAL A C 1
ATOM 772 O O . VAL A 1 101 ? 6.779 -11.976 9.328 1.00 81.81 101 VAL A O 1
ATOM 775 N N . LEU A 1 102 ? 7.514 -9.928 8.782 1.00 76.94 102 LEU A N 1
ATOM 776 C CA . LEU A 1 102 ? 6.233 -9.261 9.029 1.00 76.94 102 LEU A CA 1
ATOM 777 C C . LEU A 1 102 ? 5.128 -9.692 8.046 1.00 76.94 102 LEU A C 1
ATOM 779 O O . LEU A 1 102 ? 3.963 -9.779 8.418 1.00 76.94 102 LEU A O 1
ATOM 783 N N . GLY A 1 103 ? 5.469 -9.972 6.793 1.00 71.50 103 GLY A N 1
ATOM 784 C CA . GLY A 1 103 ? 4.522 -10.383 5.759 1.00 71.50 103 GLY A CA 1
ATOM 785 C C . GLY A 1 103 ? 4.132 -11.858 5.830 1.00 71.50 103 GLY A C 1
ATOM 786 O O . GLY A 1 103 ? 3.093 -12.227 5.292 1.00 71.50 103 GLY A O 1
ATOM 787 N N . THR A 1 104 ? 4.926 -12.705 6.493 1.00 78.00 104 THR A N 1
ATOM 788 C CA . THR A 1 104 ? 4.740 -14.169 6.490 1.00 78.00 104 THR A CA 1
ATOM 789 C C . THR A 1 104 ? 4.539 -14.750 7.888 1.00 78.00 104 THR A C 1
ATOM 791 O O . THR A 1 104 ? 3.488 -15.331 8.173 1.00 78.00 104 THR A O 1
ATOM 794 N N . ILE A 1 105 ? 5.504 -14.556 8.791 1.00 83.50 105 ILE A N 1
ATOM 795 C CA . ILE A 1 105 ? 5.486 -15.121 10.145 1.00 83.50 105 ILE A CA 1
ATOM 796 C C . ILE A 1 105 ? 4.384 -14.468 10.971 1.00 83.50 105 ILE A C 1
ATOM 798 O O . ILE A 1 105 ? 3.620 -15.170 11.629 1.00 83.50 105 ILE A O 1
ATOM 802 N N . PHE A 1 106 ? 4.241 -13.144 10.912 1.00 80.00 106 PHE A N 1
ATOM 803 C CA . PHE A 1 106 ? 3.208 -12.450 11.681 1.00 80.00 106 PHE A CA 1
ATOM 804 C C . PHE A 1 106 ? 1.778 -12.918 11.329 1.00 80.00 106 PHE A C 1
ATOM 806 O O . PHE A 1 106 ? 1.051 -13.294 12.250 1.00 80.00 106 PHE A O 1
ATOM 813 N N . PRO A 1 107 ? 1.361 -13.019 10.049 1.00 70.06 107 PRO A N 1
ATOM 814 C CA . PRO A 1 107 ? 0.083 -13.633 9.679 1.00 70.06 107 PRO A CA 1
ATOM 815 C C . PRO A 1 107 ? -0.066 -15.078 10.150 1.00 70.06 107 PRO A C 1
ATOM 817 O O . PRO A 1 107 ? -1.132 -15.451 10.636 1.00 70.06 107 PRO A O 1
ATOM 820 N N . ALA A 1 108 ? 0.988 -15.892 10.050 1.00 77.81 108 ALA A N 1
ATOM 821 C CA . ALA A 1 108 ? 0.959 -17.269 10.538 1.00 77.81 108 ALA A CA 1
ATOM 822 C C . ALA A 1 108 ? 0.737 -17.322 12.061 1.00 77.81 108 ALA A C 1
ATOM 824 O O . ALA A 1 108 ? -0.088 -18.101 12.548 1.00 77.81 108 ALA A O 1
ATOM 825 N N . LEU A 1 109 ? 1.395 -16.443 12.821 1.00 80.12 109 LEU A N 1
ATOM 826 C CA . LEU A 1 109 ? 1.195 -16.300 14.264 1.00 80.12 109 LEU A CA 1
ATOM 827 C C . LEU A 1 109 ? -0.205 -15.774 14.603 1.00 80.12 109 LEU A C 1
ATOM 829 O O . LEU A 1 109 ? -0.823 -16.248 15.555 1.00 80.12 109 LEU A O 1
ATOM 833 N N . LEU A 1 110 ? -0.754 -14.856 13.803 1.00 69.69 110 LEU A N 1
ATOM 834 C CA . LEU A 1 110 ? -2.135 -14.401 13.956 1.00 69.69 110 LEU A CA 1
ATOM 835 C C . LEU A 1 110 ? -3.139 -15.529 13.717 1.00 69.69 110 LEU A C 1
ATOM 837 O O . LEU A 1 110 ? -4.051 -15.698 14.521 1.00 69.69 110 LEU A O 1
ATOM 841 N N . VAL A 1 111 ? -2.971 -16.321 12.654 1.00 68.94 111 VAL A N 1
ATOM 842 C CA . VAL A 1 111 ? -3.852 -17.459 12.354 1.00 68.94 111 VAL A CA 1
ATOM 843 C C . VAL A 1 111 ? -3.746 -18.513 13.448 1.00 68.94 111 VAL A C 1
ATOM 845 O O . VAL A 1 111 ? -4.765 -18.928 13.991 1.00 68.94 111 VAL A O 1
ATOM 848 N N . THR A 1 112 ? -2.534 -18.913 13.833 1.00 76.25 112 THR A N 1
ATOM 849 C CA . THR A 1 112 ? -2.338 -19.902 14.907 1.00 76.25 112 THR A CA 1
ATOM 850 C C . THR A 1 112 ? -2.875 -19.416 16.252 1.00 76.25 112 THR A C 1
ATOM 852 O O . THR A 1 112 ? -3.497 -20.197 16.968 1.00 76.25 112 THR A O 1
ATOM 855 N N . GLY A 1 113 ? -2.714 -18.128 16.572 1.00 68.75 113 GLY A N 1
ATOM 856 C CA . GLY A 1 113 ? -3.279 -17.503 17.768 1.00 68.75 113 GLY A CA 1
ATOM 857 C C . GLY A 1 113 ? -4.797 -17.294 17.722 1.00 68.75 113 GLY A C 1
ATOM 858 O O . GLY A 1 113 ? -5.419 -17.148 18.777 1.00 68.75 113 GLY A O 1
ATOM 859 N N . ALA A 1 114 ? -5.395 -17.273 16.528 1.00 64.62 114 ALA A N 1
ATOM 860 C CA . ALA A 1 114 ? -6.840 -17.190 16.325 1.00 64.62 114 ALA A CA 1
ATOM 861 C C . ALA A 1 114 ? -7.522 -18.566 16.323 1.00 64.62 114 ALA A C 1
ATOM 863 O O . ALA A 1 114 ? -8.712 -18.653 16.620 1.00 64.62 114 ALA A O 1
ATOM 864 N N . LEU A 1 115 ? -6.793 -19.644 16.015 1.00 66.44 115 LEU A N 1
ATOM 865 C CA . LEU A 1 115 ? -7.342 -20.995 16.067 1.00 66.44 115 LEU A CA 1
ATOM 866 C C . LEU A 1 115 ? -7.706 -21.363 17.518 1.00 66.44 115 LEU A C 1
ATOM 868 O O . LEU A 1 115 ? -6.891 -21.177 18.427 1.00 66.44 115 LEU A O 1
ATOM 872 N N . PRO A 1 116 ? -8.909 -21.919 17.765 1.00 61.53 116 PRO A N 1
ATOM 873 C CA . PRO A 1 116 ? -9.292 -22.348 19.099 1.00 61.53 116 PRO A CA 1
ATOM 874 C C . PRO A 1 116 ? -8.305 -23.420 19.572 1.00 61.53 116 PRO A C 1
ATOM 876 O O . PRO A 1 116 ? -8.072 -24.406 18.859 1.00 61.53 116 PRO A O 1
ATOM 879 N N . PRO A 1 117 ? -7.696 -23.248 20.756 1.00 65.62 117 PRO A N 1
ATOM 880 C CA . PRO A 1 117 ? -6.664 -24.157 21.205 1.00 65.62 117 PRO A CA 1
ATOM 881 C C . PRO A 1 117 ? -7.237 -25.560 21.374 1.00 65.62 117 PRO A C 1
ATOM 883 O O . PRO A 1 117 ? -8.245 -25.757 22.048 1.00 65.62 117 PRO A O 1
ATOM 886 N N . SER A 1 118 ? -6.536 -26.557 20.833 1.00 63.75 118 SER A N 1
ATOM 887 C CA . SER A 1 118 ? -6.879 -27.977 20.992 1.00 63.75 118 SER A CA 1
ATOM 888 C C . SER A 1 118 ? -6.967 -28.414 22.464 1.00 63.75 118 SER A C 1
ATOM 890 O O . SER A 1 118 ? -7.552 -29.451 22.759 1.00 63.75 118 SER A O 1
ATOM 892 N N . ARG A 1 119 ? -6.371 -27.640 23.387 1.00 68.75 119 ARG A N 1
ATOM 893 C CA . ARG A 1 119 ? -6.390 -27.847 24.843 1.00 68.75 119 ARG A CA 1
ATOM 894 C C . ARG A 1 119 ? -6.635 -26.509 25.569 1.00 68.75 119 ARG A C 1
ATOM 896 O O . ARG A 1 119 ? -5.671 -25.802 25.875 1.00 68.75 119 ARG A O 1
ATOM 903 N N . PRO A 1 120 ? -7.895 -26.134 25.855 1.00 69.88 120 PRO A N 1
ATOM 904 C CA . PRO A 1 120 ? -8.239 -24.801 26.363 1.00 69.88 120 PRO A CA 1
ATOM 905 C C . PRO A 1 120 ? -7.643 -24.482 27.743 1.00 69.88 120 PRO A C 1
ATOM 907 O O . PRO A 1 120 ? -7.311 -23.327 28.004 1.00 69.88 120 PRO A O 1
ATOM 910 N N . ALA A 1 121 ? -7.437 -25.493 28.596 1.00 69.69 121 ALA A N 1
ATOM 911 C CA . ALA A 1 121 ? -6.948 -25.306 29.965 1.00 69.69 121 ALA A CA 1
ATOM 912 C C . ALA A 1 121 ? -5.524 -24.719 30.043 1.00 69.69 121 ALA A C 1
ATOM 914 O O . ALA A 1 121 ? -5.266 -23.843 30.862 1.00 69.69 121 ALA A O 1
ATOM 915 N N . ILE A 1 122 ? -4.613 -25.154 29.165 1.00 65.56 122 ILE A N 1
ATOM 916 C CA . ILE A 1 122 ? -3.202 -24.718 29.170 1.00 65.56 122 ILE A CA 1
ATOM 917 C C . ILE A 1 122 ? -3.000 -23.506 28.252 1.00 65.56 122 ILE A C 1
ATOM 919 O O . ILE A 1 122 ? -2.232 -22.596 28.559 1.00 65.56 122 ILE A O 1
ATOM 923 N N . ALA A 1 123 ? -3.729 -23.444 27.139 1.00 71.75 123 ALA A N 1
ATOM 924 C CA . ALA A 1 123 ? -3.540 -22.390 26.150 1.00 71.75 123 ALA A CA 1
ATOM 925 C C . ALA A 1 123 ? -4.098 -21.026 26.587 1.00 71.75 123 ALA A C 1
ATOM 927 O O . ALA A 1 123 ? -3.531 -19.992 26.242 1.00 71.75 123 ALA A O 1
ATOM 928 N N . ALA A 1 124 ? -5.183 -20.993 27.368 1.00 76.25 124 ALA A N 1
ATOM 929 C CA . ALA A 1 124 ? -5.797 -19.741 27.808 1.00 76.25 124 ALA A CA 1
ATOM 930 C C . ALA A 1 124 ? -4.899 -18.867 28.715 1.00 76.25 124 ALA A C 1
ATOM 932 O O . ALA A 1 124 ? -4.868 -17.651 28.505 1.00 76.25 124 ALA A O 1
ATOM 933 N N . PRO A 1 125 ? -4.195 -19.391 29.741 1.00 81.06 125 PRO A N 1
ATOM 934 C CA . PRO A 1 125 ? -3.271 -18.578 30.535 1.00 81.06 125 PRO A CA 1
ATOM 935 C C . PRO A 1 125 ? -2.050 -18.120 29.728 1.00 81.06 125 PRO A C 1
ATOM 937 O O . PRO A 1 125 ? -1.710 -16.941 29.797 1.00 81.06 125 PRO A O 1
ATOM 940 N N . VAL A 1 126 ? -1.458 -18.991 28.901 1.00 76.88 126 VAL A N 1
ATOM 941 C CA . VAL A 1 126 ? -0.297 -18.643 28.060 1.00 76.88 126 VAL A CA 1
ATOM 942 C C . VAL A 1 126 ? -0.655 -17.560 27.042 1.00 76.88 126 VAL A C 1
ATOM 944 O O . VAL A 1 126 ? 0.042 -16.555 26.945 1.00 76.88 126 VAL A O 1
ATOM 947 N N . ALA A 1 127 ? -1.785 -17.691 26.342 1.00 73.00 127 ALA A N 1
ATOM 948 C CA . ALA A 1 127 ? -2.242 -16.675 25.396 1.00 73.00 127 ALA A CA 1
ATOM 949 C C . ALA A 1 127 ? -2.532 -15.332 26.085 1.00 73.00 127 ALA A C 1
ATOM 951 O O . ALA A 1 127 ? -2.203 -14.274 25.551 1.00 73.00 127 ALA A O 1
ATOM 952 N N . ARG A 1 128 ? -3.119 -15.348 27.292 1.00 77.88 128 ARG A N 1
ATOM 953 C CA . ARG A 1 128 ? -3.331 -14.125 28.084 1.00 77.88 128 ARG A CA 1
ATOM 954 C C . ARG A 1 128 ? -2.012 -13.478 28.495 1.00 77.88 128 ARG A C 1
ATOM 956 O O . ARG A 1 128 ? -1.908 -12.257 28.415 1.00 77.88 128 ARG A O 1
ATOM 963 N N . PHE A 1 129 ? -1.032 -14.273 28.916 1.00 82.19 129 PHE A N 1
ATOM 964 C CA . PHE A 1 129 ? 0.301 -13.789 29.260 1.00 82.19 129 PHE A CA 1
ATOM 965 C C . PHE A 1 129 ? 0.986 -13.158 28.044 1.00 82.19 129 PHE A C 1
ATOM 967 O O . PHE A 1 129 ? 1.312 -11.978 28.091 1.00 82.19 129 PHE A O 1
ATOM 974 N N . LEU A 1 130 ? 1.077 -13.883 26.922 1.00 75.00 130 LEU A N 1
ATOM 975 C CA . LEU A 1 130 ? 1.674 -13.386 25.678 1.00 75.00 130 LEU A CA 1
ATOM 976 C C . LEU A 1 130 ? 1.026 -12.081 25.209 1.00 75.00 130 LEU A C 1
ATOM 978 O O . LEU A 1 130 ? 1.734 -11.136 24.871 1.00 75.00 130 LEU A O 1
ATOM 982 N N . ARG A 1 131 ? -0.310 -11.986 25.249 1.00 74.00 131 ARG A N 1
ATOM 983 C CA . ARG A 1 131 ? -1.020 -10.749 24.889 1.00 74.00 131 ARG A CA 1
ATOM 984 C C . ARG A 1 131 ? -0.638 -9.583 25.796 1.00 74.00 131 ARG A C 1
ATOM 986 O O . ARG A 1 131 ? -0.388 -8.498 25.288 1.00 74.00 131 ARG A O 1
ATOM 993 N N . ARG A 1 132 ? -0.574 -9.791 27.114 1.00 78.00 132 ARG A N 1
ATOM 994 C CA . ARG A 1 132 ? -0.169 -8.745 28.070 1.00 78.00 132 ARG A CA 1
ATOM 995 C C . ARG A 1 132 ? 1.274 -8.304 27.849 1.00 78.00 132 ARG A C 1
ATOM 997 O O . ARG A 1 132 ? 1.527 -7.105 27.836 1.00 78.00 132 ARG A O 1
ATOM 1004 N N . THR A 1 133 ? 2.188 -9.242 27.615 1.00 76.94 133 THR A N 1
ATOM 1005 C CA . THR A 1 133 ? 3.590 -8.938 27.304 1.00 76.94 133 THR A CA 1
ATOM 1006 C C . THR A 1 133 ? 3.711 -8.144 26.005 1.00 76.94 133 THR A C 1
ATOM 1008 O O . THR A 1 133 ? 4.429 -7.152 25.969 1.00 76.94 133 THR A O 1
ATOM 1011 N N . CYS A 1 134 ? 2.946 -8.503 24.968 1.00 76.12 134 CYS A N 1
ATOM 1012 C CA . CYS A 1 134 ? 2.887 -7.745 23.715 1.00 76.12 134 CYS A CA 1
ATOM 1013 C C . CYS A 1 134 ? 2.371 -6.313 23.937 1.00 76.12 134 CYS A C 1
ATOM 1015 O O . CYS A 1 134 ? 2.956 -5.365 23.422 1.00 76.12 134 CYS A O 1
ATOM 1017 N N . VAL A 1 135 ? 1.308 -6.136 24.731 1.00 73.88 135 VAL A N 1
ATOM 1018 C CA . VAL A 1 135 ? 0.783 -4.803 25.085 1.00 73.88 135 VAL A CA 1
ATOM 1019 C C . VAL A 1 135 ? 1.830 -3.980 25.844 1.00 73.88 135 VAL A C 1
ATOM 1021 O O . VAL A 1 135 ? 2.009 -2.804 25.549 1.00 73.88 135 VAL A O 1
ATOM 1024 N N . 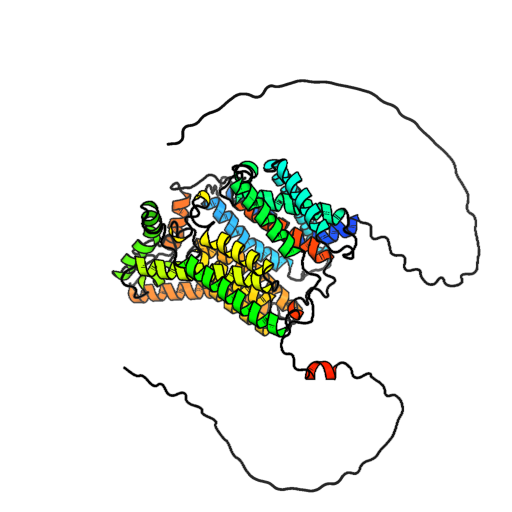LEU A 1 136 ? 2.545 -4.578 26.800 1.00 78.38 136 LEU A N 1
ATOM 1025 C CA . LEU A 1 136 ? 3.590 -3.877 27.548 1.00 78.38 136 LEU A CA 1
ATOM 1026 C C . LEU A 1 136 ? 4.759 -3.471 26.641 1.00 78.38 136 LEU A C 1
ATOM 1028 O O . LEU A 1 136 ? 5.175 -2.317 26.674 1.00 78.38 136 LEU A O 1
ATOM 1032 N N . ALA A 1 137 ? 5.244 -4.389 25.801 1.00 75.44 137 ALA A N 1
ATOM 1033 C CA . ALA A 1 137 ? 6.315 -4.116 24.845 1.00 75.44 137 ALA A CA 1
ATOM 1034 C C . ALA A 1 137 ? 5.942 -2.973 23.890 1.00 75.44 137 ALA A C 1
ATOM 1036 O O . ALA A 1 137 ? 6.746 -2.073 23.660 1.00 75.44 137 ALA A O 1
ATOM 1037 N N . ALA A 1 138 ? 4.698 -2.968 23.403 1.00 70.94 138 ALA A N 1
ATOM 1038 C CA . ALA A 1 138 ? 4.149 -1.885 22.599 1.00 70.94 138 ALA A CA 1
ATOM 1039 C C . ALA A 1 138 ? 4.235 -0.527 23.308 1.00 70.94 138 ALA A C 1
ATOM 1041 O O . ALA A 1 138 ? 4.712 0.438 22.722 1.00 70.94 138 ALA A O 1
ATOM 1042 N N . VAL A 1 139 ? 3.797 -0.453 24.568 1.00 75.69 139 VAL A N 1
ATOM 1043 C CA . VAL A 1 139 ? 3.811 0.793 25.352 1.00 75.69 139 VAL A CA 1
ATOM 1044 C C . VAL A 1 139 ? 5.237 1.274 25.624 1.00 75.69 139 VAL A C 1
ATOM 1046 O O . VAL A 1 139 ? 5.511 2.462 25.472 1.00 75.69 139 VAL A O 1
ATOM 1049 N N . VAL A 1 140 ? 6.150 0.371 25.994 1.00 80.38 140 VAL A N 1
ATOM 1050 C CA . VAL A 1 140 ? 7.556 0.717 26.265 1.00 80.38 140 VAL A CA 1
ATOM 1051 C C . VAL A 1 140 ? 8.231 1.272 25.014 1.00 80.38 140 VAL A C 1
ATOM 1053 O O . VAL A 1 140 ? 8.878 2.312 25.080 1.00 80.38 140 VAL A O 1
ATOM 1056 N N . LEU A 1 141 ? 8.039 0.626 23.862 1.00 73.38 141 LEU A N 1
ATOM 1057 C CA . LEU A 1 141 ? 8.630 1.078 22.602 1.00 73.38 141 LEU A CA 1
ATOM 1058 C C . LEU A 1 141 ? 8.038 2.404 22.123 1.00 73.38 141 LEU A C 1
ATOM 1060 O O . LEU A 1 141 ? 8.764 3.248 21.606 1.00 73.38 141 LEU A O 1
ATOM 1064 N N . LEU A 1 142 ? 6.746 2.625 22.360 1.00 72.19 142 LEU A N 1
ATOM 1065 C CA . LEU A 1 142 ? 6.089 3.900 22.093 1.00 72.19 142 LEU A CA 1
ATOM 1066 C C . LEU A 1 142 ? 6.710 5.040 22.912 1.00 72.19 142 LEU A C 1
ATOM 1068 O O . LEU A 1 142 ? 6.988 6.108 22.374 1.00 72.19 142 LEU A O 1
ATOM 1072 N N . ALA A 1 143 ? 6.934 4.799 24.207 1.00 77.06 143 ALA A N 1
ATOM 1073 C CA . ALA A 1 143 ? 7.549 5.767 25.107 1.00 77.06 143 ALA A CA 1
ATOM 1074 C C . ALA A 1 143 ? 9.009 6.038 24.727 1.00 77.06 143 ALA A C 1
ATOM 1076 O O . ALA A 1 143 ? 9.409 7.196 24.652 1.00 77.06 143 ALA A O 1
ATOM 1077 N N . TYR A 1 144 ? 9.774 4.985 24.426 1.00 81.75 144 TYR A N 1
ATOM 1078 C CA . TYR A 1 144 ? 11.148 5.106 23.944 1.00 81.75 144 TYR A CA 1
ATOM 1079 C C . TYR A 1 144 ? 11.221 5.939 22.663 1.00 81.75 144 TYR A C 1
ATOM 1081 O O . TYR A 1 144 ? 11.984 6.895 22.604 1.00 81.75 144 TYR A O 1
ATOM 1089 N N . PHE A 1 145 ? 10.387 5.641 21.665 1.00 72.81 145 PHE A N 1
ATOM 1090 C CA . PHE A 1 145 ? 10.398 6.373 20.400 1.00 72.81 145 PHE A CA 1
ATOM 1091 C C . PHE A 1 145 ? 9.978 7.836 20.572 1.00 72.81 145 PHE A C 1
ATOM 1093 O O . PHE A 1 145 ? 10.611 8.735 20.023 1.00 72.81 145 PHE A O 1
ATOM 1100 N N . ALA A 1 146 ? 8.921 8.088 21.352 1.00 74.62 146 ALA A N 1
ATOM 1101 C CA . ALA A 1 146 ? 8.492 9.447 21.660 1.00 74.62 146 ALA A CA 1
ATOM 1102 C C . ALA A 1 146 ? 9.580 10.234 22.407 1.00 74.62 146 ALA A C 1
ATOM 1104 O O . ALA A 1 146 ? 9.687 11.435 22.199 1.00 74.62 146 ALA A O 1
ATOM 1105 N N . ALA A 1 147 ? 10.397 9.580 23.236 1.00 81.31 147 ALA A N 1
ATOM 1106 C CA . ALA A 1 147 ? 11.538 10.211 23.895 1.00 81.31 147 ALA A CA 1
ATOM 1107 C C . ALA A 1 147 ? 12.722 10.433 22.937 1.00 81.31 147 ALA A C 1
ATOM 1109 O O . ALA A 1 147 ? 13.335 11.493 22.967 1.00 81.31 147 ALA A O 1
ATOM 1110 N N . ALA A 1 148 ? 13.022 9.463 22.071 1.00 80.81 148 ALA A N 1
ATOM 1111 C CA . ALA A 1 148 ? 14.156 9.513 21.148 1.00 80.81 148 ALA A CA 1
ATOM 1112 C C . ALA A 1 148 ? 13.953 10.500 19.986 1.00 80.81 148 ALA A C 1
ATOM 1114 O O . ALA A 1 148 ? 14.918 11.060 19.472 1.00 80.81 148 ALA A O 1
ATOM 1115 N N . HIS A 1 149 ? 12.704 10.723 19.563 1.00 74.75 149 HIS A N 1
ATOM 1116 C CA . HIS A 1 149 ? 12.377 11.546 18.388 1.00 74.75 149 HIS A CA 1
ATOM 1117 C C . HIS A 1 149 ? 11.352 12.641 18.666 1.00 74.75 149 HIS A C 1
ATOM 1119 O O . HIS A 1 149 ? 10.851 13.282 17.738 1.00 74.75 149 HIS A O 1
ATOM 1125 N N . GLY A 1 150 ? 10.980 12.828 19.928 1.00 73.31 150 GLY A N 1
ATOM 1126 C CA . GLY A 1 150 ? 10.018 13.840 20.318 1.00 73.31 150 GLY A CA 1
ATOM 1127 C C . GLY A 1 150 ? 10.628 15.230 20.254 1.00 73.31 150 GLY A C 1
ATOM 1128 O O . GLY A 1 150 ? 11.492 15.564 21.055 1.00 73.31 150 GLY A O 1
ATOM 1129 N N . SER A 1 151 ? 10.119 16.076 19.362 1.00 86.69 151 SER A N 1
ATOM 1130 C CA . SER A 1 151 ? 10.243 17.522 19.540 1.00 86.69 151 SER A CA 1
ATOM 1131 C C . SER A 1 151 ? 9.354 17.966 20.714 1.00 86.69 151 SER A C 1
ATOM 1133 O O . SER A 1 151 ? 8.209 17.505 20.811 1.00 86.69 151 SER A O 1
ATOM 1135 N N . PRO A 1 152 ? 9.807 18.884 21.590 1.00 87.38 152 PRO A N 1
ATOM 1136 C CA . PRO A 1 152 ? 8.968 19.424 22.662 1.00 87.38 152 PRO A CA 1
ATOM 1137 C C . PRO A 1 152 ? 7.701 20.109 22.116 1.00 87.38 152 PRO A C 1
ATOM 1139 O O . PRO A 1 152 ? 6.664 20.128 22.784 1.00 87.38 152 PRO A O 1
ATOM 1142 N N . TYR A 1 153 ? 7.734 20.600 20.872 1.00 89.25 153 TYR A N 1
ATOM 1143 C CA . TYR A 1 153 ? 6.583 21.219 20.216 1.00 89.25 153 TYR A CA 1
ATOM 1144 C C . TYR A 1 153 ? 5.473 20.216 19.873 1.00 89.25 153 TYR A C 1
ATOM 1146 O O . TYR A 1 153 ? 4.305 20.607 19.803 1.00 89.25 153 TYR A O 1
ATOM 1154 N N . LEU A 1 154 ? 5.783 18.920 19.737 1.00 88.38 154 LEU A N 1
ATOM 1155 C CA . LEU A 1 154 ? 4.777 17.881 19.490 1.00 88.38 154 LEU A CA 1
ATOM 1156 C C . LEU A 1 154 ? 3.757 17.782 20.618 1.00 88.38 154 LEU A C 1
ATOM 1158 O O . LEU A 1 154 ? 2.570 17.592 20.354 1.00 88.38 154 LEU A O 1
ATOM 1162 N N . LEU A 1 155 ? 4.203 17.930 21.868 1.00 89.12 155 LEU A N 1
ATOM 1163 C CA . LEU A 1 155 ? 3.310 17.914 23.023 1.00 89.12 155 LEU A CA 1
ATOM 1164 C C . LEU A 1 155 ? 2.321 19.081 22.954 1.00 89.12 155 LEU A C 1
ATOM 1166 O O . LEU A 1 155 ? 1.126 18.883 23.165 1.00 89.12 155 LEU A O 1
ATOM 1170 N N . ILE A 1 156 ? 2.810 20.276 22.605 1.00 91.44 156 ILE A N 1
ATOM 1171 C CA . ILE A 1 156 ? 1.991 21.486 22.461 1.00 91.44 156 ILE A CA 1
ATOM 1172 C C . ILE A 1 156 ? 0.975 21.295 21.335 1.00 91.44 156 ILE A C 1
ATOM 1174 O O . ILE A 1 156 ? -0.219 21.503 21.533 1.00 91.44 156 ILE A O 1
ATOM 1178 N N . VAL A 1 157 ? 1.427 20.842 20.165 1.00 90.25 157 VAL A N 1
ATOM 1179 C CA . VAL A 1 157 ? 0.574 20.578 19.000 1.00 90.25 157 VAL A CA 1
ATOM 1180 C C . VAL A 1 157 ? -0.503 19.547 19.321 1.00 90.25 157 VAL A C 1
ATOM 1182 O O . VAL A 1 157 ? -1.685 19.783 19.059 1.00 90.25 157 VAL A O 1
ATOM 1185 N N . ALA A 1 158 ? -0.119 18.419 19.916 1.00 89.81 158 ALA A N 1
ATOM 1186 C CA . ALA A 1 158 ? -1.048 17.364 20.280 1.00 89.81 158 ALA A CA 1
ATOM 1187 C C . ALA A 1 158 ? -2.058 17.859 21.328 1.00 89.81 158 ALA A C 1
ATOM 1189 O O . ALA A 1 158 ? -3.255 17.614 21.177 1.00 89.81 158 ALA A O 1
ATOM 1190 N N . ALA A 1 159 ? -1.618 18.618 22.338 1.00 91.25 159 ALA A N 1
ATOM 1191 C CA . ALA A 1 159 ? -2.494 19.208 23.349 1.00 91.25 159 ALA A CA 1
ATOM 1192 C C . ALA A 1 159 ? -3.484 20.212 22.738 1.00 91.25 159 ALA A C 1
ATOM 1194 O O . ALA A 1 159 ? -4.683 20.136 23.012 1.00 91.25 159 ALA A O 1
ATOM 1195 N N . CYS A 1 160 ? -3.017 21.091 21.847 1.00 92.44 160 CYS A N 1
ATOM 1196 C CA . CYS A 1 160 ? -3.861 22.014 21.092 1.00 92.44 160 CYS A CA 1
ATOM 1197 C C . CYS A 1 160 ? -4.895 21.262 20.248 1.00 92.44 160 CYS A C 1
ATOM 1199 O O . CYS A 1 160 ? -6.075 21.604 20.266 1.00 92.44 160 CYS A O 1
ATOM 1201 N N . GLN A 1 161 ? -4.492 20.203 19.545 1.00 90.75 161 GLN A N 1
ATOM 1202 C CA . GLN A 1 161 ? -5.393 19.412 18.711 1.00 90.75 161 GLN A CA 1
ATOM 1203 C C . GLN A 1 161 ? -6.443 18.656 19.542 1.00 90.75 161 GLN A C 1
ATOM 1205 O O . GLN A 1 161 ? -7.611 18.601 19.144 1.00 90.75 161 GLN A O 1
ATOM 1210 N N . VAL A 1 162 ? -6.073 18.130 20.716 1.00 89.62 162 VAL A N 1
ATOM 1211 C CA . VAL A 1 162 ? -7.026 17.582 21.696 1.00 89.62 162 VAL A CA 1
ATOM 1212 C C . VAL A 1 162 ? -7.993 18.676 22.158 1.00 89.62 162 VAL A C 1
ATOM 1214 O O . VAL A 1 162 ? -9.203 18.469 22.093 1.00 89.62 162 VAL A O 1
ATOM 1217 N N . GLY A 1 163 ? -7.493 19.857 22.534 1.00 91.25 163 GLY A N 1
ATOM 1218 C CA . GLY A 1 163 ? -8.315 20.994 22.958 1.00 91.25 163 GLY A CA 1
ATOM 1219 C C . GLY A 1 163 ? -9.314 21.451 21.889 1.00 91.25 163 GLY A C 1
ATOM 1220 O O . GLY A 1 163 ? -10.505 21.571 22.165 1.00 91.25 163 GLY A O 1
ATOM 1221 N N . ILE A 1 164 ? -8.873 21.612 20.638 1.00 89.94 164 ILE A N 1
ATOM 1222 C CA . ILE A 1 164 ? -9.747 21.949 19.500 1.00 89.94 164 ILE A CA 1
ATOM 1223 C C . ILE A 1 164 ? -10.796 20.854 19.287 1.00 89.94 164 ILE A C 1
ATOM 1225 O O . ILE A 1 164 ? -11.972 21.148 19.062 1.00 89.94 164 ILE A O 1
ATOM 1229 N N . SER A 1 165 ? -10.396 19.585 19.396 1.00 86.25 165 SER A N 1
ATOM 1230 C CA . SER A 1 165 ? -11.330 18.462 19.294 1.00 86.25 165 SER A CA 1
ATOM 1231 C C . SER A 1 165 ? -12.422 18.549 20.365 1.00 86.25 165 SER A C 1
ATOM 1233 O O . SER A 1 165 ? -13.577 18.252 20.070 1.00 86.25 165 SER A O 1
ATOM 1235 N N . TRP A 1 166 ? -12.102 19.013 21.578 1.00 85.69 166 TRP A N 1
ATOM 1236 C CA . TRP A 1 166 ? -13.092 19.217 22.642 1.00 85.69 166 TRP A CA 1
ATOM 1237 C C . TRP A 1 166 ? -14.028 20.384 22.353 1.00 85.69 166 TRP A C 1
ATOM 1239 O O . TRP A 1 166 ? -15.226 20.252 22.574 1.00 85.69 166 TRP A O 1
ATOM 1249 N N . LEU A 1 167 ? -13.508 21.492 21.819 1.00 87.62 167 LEU A N 1
ATOM 1250 C CA . LEU A 1 167 ? -14.323 22.653 21.447 1.00 87.62 167 LEU A CA 1
ATOM 1251 C C . LEU A 1 167 ? -15.337 22.320 20.341 1.00 87.62 167 LEU A C 1
ATOM 1253 O O . LEU A 1 167 ? -16.431 22.878 20.308 1.00 87.62 167 LEU A O 1
ATOM 1257 N N . ILE A 1 168 ? -14.979 21.410 19.431 1.00 83.56 168 ILE A N 1
ATOM 1258 C CA . ILE A 1 168 ? -15.839 20.995 18.312 1.00 83.56 168 ILE A CA 1
ATOM 1259 C C . ILE A 1 168 ? -16.834 19.901 18.732 1.00 83.56 168 ILE A C 1
ATOM 1261 O O . ILE A 1 168 ? -17.903 19.765 18.124 1.00 83.56 168 ILE A O 1
ATOM 1265 N N . LEU A 1 169 ? -16.511 19.103 19.754 1.00 80.38 169 LEU A N 1
ATOM 1266 C CA . LEU A 1 169 ? -17.418 18.077 20.259 1.00 80.38 169 LEU A CA 1
ATOM 1267 C C . LEU A 1 169 ? -18.656 18.735 20.898 1.00 80.38 169 LEU A C 1
ATOM 1269 O O . LEU A 1 169 ? -18.531 19.643 21.715 1.00 80.38 169 LEU A O 1
ATOM 1273 N N . PRO A 1 170 ? -19.880 18.296 20.547 1.00 75.38 170 PRO A N 1
ATOM 1274 C CA . PRO A 1 170 ? -21.082 18.843 21.160 1.00 75.38 170 PRO A CA 1
ATOM 1275 C C . PRO A 1 170 ? -21.069 18.577 22.669 1.00 75.38 170 PRO A C 1
ATOM 1277 O O . PRO A 1 170 ? -20.746 17.468 23.087 1.00 75.38 170 PRO A O 1
ATOM 1280 N N . SER A 1 171 ? -21.501 19.561 23.462 1.00 68.19 171 SER A N 1
ATOM 1281 C CA . SER A 1 171 ? -21.543 19.535 24.937 1.00 68.19 171 SER A CA 1
ATOM 1282 C C . SER A 1 171 ? -22.275 18.331 25.552 1.00 68.19 171 SER A C 1
ATOM 1284 O O . SER A 1 171 ? -22.059 18.013 26.715 1.00 68.19 171 SER A O 1
ATOM 1286 N N . ASN A 1 172 ? -23.102 17.633 24.764 1.00 61.72 172 ASN A N 1
ATOM 1287 C CA . ASN A 1 172 ? -23.840 16.429 25.161 1.00 61.72 172 ASN A CA 1
ATOM 1288 C C . ASN A 1 172 ? -23.149 15.109 24.760 1.00 61.72 172 ASN A C 1
ATOM 1290 O O . ASN A 1 172 ? -23.746 14.043 24.896 1.00 61.72 172 ASN A O 1
ATOM 1294 N N . ALA A 1 173 ? -21.944 15.138 24.184 1.00 64.69 173 ALA A N 1
ATOM 1295 C CA . ALA A 1 173 ? -21.154 13.927 23.994 1.00 64.69 173 ALA A CA 1
ATOM 1296 C C . ALA A 1 173 ? -20.625 13.479 25.362 1.00 64.69 173 ALA A C 1
ATOM 1298 O O . ALA A 1 173 ? -19.998 14.273 26.055 1.00 64.69 173 ALA A O 1
ATOM 1299 N N . ASP A 1 174 ? -20.929 12.238 25.744 1.00 61.03 174 ASP A N 1
ATOM 1300 C CA . ASP A 1 174 ? -20.578 11.614 27.023 1.00 61.03 174 ASP A CA 1
ATOM 1301 C C . ASP A 1 174 ? -19.235 12.091 27.578 1.00 61.03 174 ASP A C 1
ATOM 1303 O O . ASP A 1 174 ? -18.241 12.115 26.844 1.00 61.03 174 ASP A O 1
ATOM 1307 N N . ARG A 1 175 ? -19.239 12.465 28.869 1.00 67.62 175 ARG A N 1
ATOM 1308 C CA . ARG A 1 175 ? -18.123 13.073 29.612 1.00 67.62 175 ARG A CA 1
ATOM 1309 C C . ARG A 1 175 ? -16.778 12.586 29.077 1.00 67.62 175 ARG A C 1
ATOM 1311 O O . ARG A 1 175 ? -16.418 11.418 29.230 1.00 67.62 175 ARG A O 1
ATOM 1318 N N . VAL A 1 176 ? -16.043 13.491 28.436 1.00 70.50 176 VAL A N 1
ATOM 1319 C CA . VAL A 1 176 ? -14.655 13.253 28.048 1.00 70.50 176 VAL A CA 1
ATOM 1320 C C . VAL A 1 176 ? -13.883 12.955 29.331 1.00 70.50 176 VAL A C 1
ATOM 1322 O O . VAL A 1 176 ? -13.731 13.818 30.192 1.00 70.50 176 VAL A O 1
ATOM 1325 N N . THR A 1 177 ? -13.467 11.705 29.508 1.00 80.31 177 THR A N 1
ATOM 1326 C CA . THR A 1 177 ? -12.698 11.294 30.681 1.00 80.31 177 THR A CA 1
ATOM 1327 C C . THR A 1 177 ? -11.236 11.683 30.495 1.00 80.31 177 THR A C 1
ATOM 1329 O O . THR A 1 177 ? -10.712 11.627 29.382 1.00 80.31 177 THR A O 1
ATOM 1332 N N . LEU A 1 178 ? -10.545 11.998 31.594 1.00 79.00 178 LEU A N 1
ATOM 1333 C CA . LEU A 1 178 ? -9.100 12.255 31.586 1.00 79.00 178 LEU A CA 1
ATOM 1334 C C . LEU A 1 178 ? -8.326 11.133 30.871 1.00 79.00 178 LEU A C 1
ATOM 1336 O O . LEU A 1 178 ? -7.430 11.405 30.077 1.00 79.00 178 LEU A O 1
ATOM 1340 N N . SER A 1 179 ? -8.727 9.874 31.082 1.00 73.44 179 SER A N 1
ATOM 1341 C CA . SER A 1 179 ? -8.121 8.709 30.428 1.00 73.44 179 SER A CA 1
ATOM 1342 C C . SER A 1 179 ? -8.190 8.771 28.899 1.00 73.44 179 SER A C 1
ATOM 1344 O O . SER A 1 179 ? -7.201 8.481 28.232 1.00 73.44 179 SER A O 1
ATOM 1346 N N . ARG A 1 180 ? -9.323 9.192 28.325 1.00 75.31 180 ARG A N 1
ATOM 1347 C CA . ARG A 1 180 ? -9.487 9.324 26.868 1.00 75.31 180 ARG A CA 1
ATOM 1348 C C . ARG A 1 180 ? -8.605 10.428 26.309 1.00 75.31 180 ARG A C 1
ATOM 1350 O O . ARG A 1 180 ? -8.022 10.263 25.244 1.00 75.31 180 ARG A O 1
ATOM 1357 N N . SER A 1 181 ? -8.490 11.525 27.042 1.00 81.69 181 SER A N 1
ATOM 1358 C CA . SER A 1 181 ? -7.665 12.669 26.670 1.00 81.69 181 SER A CA 1
ATOM 1359 C C . SER A 1 181 ? -6.185 12.319 26.657 1.00 81.69 181 SER A C 1
ATOM 1361 O O . SER A 1 181 ? -5.496 12.650 25.699 1.00 81.69 181 SER A O 1
ATOM 1363 N N . VAL A 1 182 ? -5.717 11.581 27.669 1.00 79.50 182 VAL A N 1
ATOM 1364 C CA . VAL A 1 182 ? -4.339 11.077 27.725 1.00 79.50 182 VAL A CA 1
ATOM 1365 C C . VAL A 1 182 ? -4.067 10.117 26.564 1.00 79.50 182 VAL A C 1
ATOM 1367 O O . VAL A 1 182 ? -3.062 10.269 25.877 1.00 79.50 182 VAL A O 1
ATOM 1370 N N . ILE A 1 183 ? -4.979 9.179 26.278 1.00 77.38 183 ILE A N 1
ATOM 1371 C CA . ILE A 1 183 ? -4.829 8.255 25.140 1.00 77.38 183 ILE A CA 1
ATOM 1372 C C . ILE A 1 183 ? -4.783 9.021 23.811 1.00 77.38 183 ILE A C 1
ATOM 1374 O O . ILE A 1 183 ? -3.930 8.735 22.971 1.00 77.38 183 ILE A O 1
ATOM 1378 N N . ALA A 1 184 ? -5.671 9.999 23.613 1.00 80.75 184 ALA A N 1
ATOM 1379 C CA . ALA A 1 184 ? -5.697 10.820 22.406 1.00 80.75 184 ALA A CA 1
ATOM 1380 C C . ALA A 1 184 ? -4.408 11.638 22.248 1.00 80.75 184 ALA A C 1
ATOM 1382 O O . ALA A 1 184 ? -3.838 11.660 21.161 1.00 80.75 184 ALA A O 1
ATOM 1383 N N . LEU A 1 185 ? -3.923 12.248 23.334 1.00 84.69 185 LEU A N 1
ATOM 1384 C CA . LEU A 1 185 ? -2.678 13.011 23.357 1.00 84.69 185 LEU A CA 1
ATOM 1385 C C . LEU A 1 185 ? -1.488 12.137 22.951 1.00 84.69 185 LEU A C 1
ATOM 1387 O O . LEU A 1 185 ? -0.771 12.476 22.016 1.00 84.69 185 LEU A O 1
ATOM 1391 N N . VAL A 1 186 ? -1.324 10.982 23.599 1.00 79.56 186 VAL A N 1
ATOM 1392 C CA . VAL A 1 186 ? -0.248 10.029 23.296 1.00 79.56 186 VAL A CA 1
ATOM 1393 C C . VAL A 1 186 ? -0.336 9.545 21.847 1.00 79.56 186 VAL A C 1
ATOM 1395 O O . VAL A 1 186 ? 0.668 9.517 21.139 1.00 79.56 186 VAL A O 1
ATOM 1398 N N . THR A 1 187 ? -1.543 9.225 21.373 1.00 80.69 187 THR A N 1
ATOM 1399 C CA . THR A 1 187 ? -1.765 8.795 19.984 1.00 80.69 187 THR A CA 1
ATOM 1400 C C . THR A 1 187 ? -1.361 9.884 18.994 1.00 80.69 187 THR A C 1
ATOM 1402 O O . THR A 1 187 ? -0.732 9.581 17.983 1.00 80.69 187 THR A O 1
ATOM 1405 N N . LEU A 1 188 ? -1.694 11.146 19.273 1.00 83.88 188 LEU A N 1
ATOM 1406 C CA . LEU A 1 188 ? -1.352 12.279 18.416 1.00 83.88 188 LEU A CA 1
ATOM 1407 C C . LEU A 1 188 ? 0.147 12.571 18.406 1.00 83.88 188 LEU A C 1
ATOM 1409 O O . LEU A 1 188 ? 0.682 12.786 17.325 1.00 83.88 188 LEU A O 1
ATOM 1413 N N . ILE A 1 189 ? 0.821 12.525 19.561 1.00 84.25 189 ILE A N 1
ATOM 1414 C CA . ILE A 1 189 ? 2.282 12.687 19.640 1.00 84.25 189 ILE A CA 1
ATOM 1415 C C . ILE A 1 189 ? 2.950 11.654 18.737 1.00 84.25 189 ILE A C 1
ATOM 1417 O O . ILE A 1 189 ? 3.686 12.016 17.828 1.00 84.25 189 ILE A O 1
ATOM 1421 N N . VAL A 1 190 ? 2.603 10.378 18.910 1.00 78.94 190 VAL A N 1
ATOM 1422 C CA . VAL A 1 190 ? 3.186 9.281 18.127 1.00 78.94 190 VAL A CA 1
ATOM 1423 C C . VAL A 1 190 ? 2.853 9.410 16.644 1.00 78.94 190 VAL A C 1
ATOM 1425 O O . VAL A 1 190 ? 3.722 9.205 15.799 1.00 78.94 190 VAL A O 1
ATOM 1428 N N . SER A 1 191 ? 1.609 9.774 16.317 1.00 81.81 191 SER A N 1
ATOM 1429 C CA . SER A 1 191 ? 1.180 9.965 14.928 1.00 81.81 191 SER A CA 1
ATOM 1430 C C . SER A 1 191 ? 1.975 11.073 14.250 1.00 81.81 191 SER A C 1
ATOM 1432 O O . SER A 1 191 ? 2.398 10.891 13.115 1.00 81.81 191 SER A O 1
ATOM 1434 N N . TRP A 1 192 ? 2.194 12.200 14.929 1.00 83.75 192 TRP A N 1
ATOM 1435 C CA . TRP A 1 192 ? 2.949 13.324 14.381 1.00 83.75 192 TRP A CA 1
ATOM 1436 C C . TRP A 1 192 ? 4.447 13.042 14.305 1.00 83.75 192 TRP A C 1
ATOM 1438 O O . TRP A 1 192 ? 5.049 13.342 13.274 1.00 83.75 192 TRP A O 1
ATOM 1448 N N . SER A 1 193 ? 5.032 12.404 15.326 1.00 79.81 193 SER A N 1
ATOM 1449 C CA . SER A 1 193 ? 6.423 11.940 15.274 1.00 79.81 193 SER A CA 1
ATOM 1450 C C . SER A 1 193 ? 6.648 11.024 14.073 1.00 79.81 193 SER A C 1
ATOM 1452 O O . SER A 1 193 ? 7.626 11.182 13.348 1.00 79.81 193 SER A O 1
ATOM 1454 N N . ALA A 1 194 ? 5.724 10.092 13.823 1.00 77.06 194 ALA A N 1
ATOM 1455 C CA . ALA A 1 194 ? 5.816 9.202 12.676 1.00 77.06 194 ALA A CA 1
ATOM 1456 C C . ALA A 1 194 ? 5.575 9.949 11.353 1.00 77.06 194 ALA A C 1
ATOM 1458 O O . ALA A 1 194 ? 6.362 9.811 10.421 1.00 77.06 194 ALA A O 1
ATOM 1459 N N . ALA A 1 195 ? 4.517 10.761 11.266 1.00 77.81 195 ALA A N 1
ATOM 1460 C CA . ALA A 1 195 ? 4.110 11.438 10.036 1.00 77.81 195 ALA A CA 1
ATOM 1461 C C . ALA A 1 195 ? 5.180 12.389 9.490 1.00 77.81 195 ALA A C 1
ATOM 1463 O O . ALA A 1 195 ? 5.380 12.421 8.279 1.00 77.81 195 ALA A O 1
ATOM 1464 N N . VAL A 1 196 ? 5.887 13.138 10.344 1.00 76.56 196 VAL A N 1
ATOM 1465 C CA . VAL A 1 196 ? 6.926 14.048 9.839 1.00 76.56 196 VAL A CA 1
ATOM 1466 C C . VAL A 1 196 ? 8.175 13.300 9.380 1.00 76.56 196 VAL A C 1
ATOM 1468 O O . VAL A 1 196 ? 8.755 13.672 8.367 1.00 76.56 196 VAL A O 1
ATOM 1471 N N . ARG A 1 197 ? 8.508 12.155 9.987 1.00 75.56 197 ARG A N 1
ATOM 1472 C CA . ARG A 1 197 ? 9.578 11.290 9.463 1.00 75.56 197 ARG A CA 1
ATOM 1473 C C . ARG A 1 197 ? 9.254 10.728 8.076 1.00 75.56 197 ARG A C 1
ATOM 1475 O O . ARG A 1 197 ? 10.159 10.583 7.261 1.00 75.56 197 ARG A O 1
ATOM 1482 N N . PHE A 1 198 ? 7.976 10.489 7.759 1.00 70.38 198 PHE A N 1
ATOM 1483 C CA . PHE A 1 198 ? 7.564 10.152 6.386 1.00 70.38 198 PHE A CA 1
ATOM 1484 C C . PHE A 1 198 ? 7.753 11.290 5.391 1.00 70.38 198 PHE A C 1
ATOM 1486 O O . PHE A 1 198 ? 7.919 11.032 4.199 1.00 70.38 198 PHE A O 1
ATOM 1493 N N . MET A 1 199 ? 7.748 12.535 5.860 1.00 71.06 199 MET A N 1
ATOM 1494 C CA . MET A 1 199 ? 8.054 13.707 5.049 1.00 71.06 199 MET A CA 1
ATOM 1495 C C . MET A 1 199 ? 9.574 13.856 4.913 1.00 71.06 199 MET A C 1
ATOM 1497 O O . MET A 1 199 ? 10.172 14.809 5.406 1.00 71.06 199 MET A O 1
ATOM 1501 N N . TRP A 1 200 ? 10.194 12.903 4.209 1.00 69.25 200 TRP A N 1
ATOM 1502 C CA . TRP A 1 200 ? 11.599 12.970 3.794 1.00 69.25 200 TRP A CA 1
ATOM 1503 C C . TRP A 1 200 ? 12.616 12.985 4.949 1.00 69.25 200 TRP A C 1
ATOM 1505 O O . TRP A 1 200 ? 13.612 13.701 4.891 1.00 69.25 200 TRP A O 1
ATOM 1515 N N . TRP A 1 201 ? 12.360 12.210 6.009 1.00 72.81 201 TRP A N 1
ATOM 1516 C CA . TRP A 1 201 ? 13.252 12.058 7.174 1.00 72.81 201 TRP A CA 1
ATOM 1517 C C . TRP A 1 201 ? 13.492 13.335 7.983 1.00 72.81 201 TRP A C 1
ATOM 1519 O O . TRP A 1 201 ? 14.299 13.323 8.911 1.00 72.81 201 TRP A O 1
ATOM 1529 N N . SER A 1 202 ? 12.771 14.416 7.678 1.00 77.69 202 SER A N 1
ATOM 1530 C CA . SER A 1 202 ? 12.910 15.683 8.385 1.00 77.69 202 SER A CA 1
ATOM 1531 C C . SER A 1 202 ? 12.418 15.562 9.829 1.00 77.69 202 SER A C 1
ATOM 1533 O O . SER A 1 202 ? 11.526 14.768 10.146 1.00 77.69 202 SER A O 1
ATOM 1535 N N . ASP A 1 203 ? 13.004 16.357 10.719 1.00 83.00 203 ASP A N 1
ATOM 1536 C CA . ASP A 1 203 ? 12.481 16.525 12.069 1.00 83.00 203 ASP A CA 1
ATOM 1537 C C . ASP A 1 203 ? 11.177 17.332 12.036 1.00 83.00 203 ASP A C 1
ATOM 1539 O O . ASP A 1 203 ? 10.930 18.120 11.118 1.00 83.00 203 ASP A O 1
ATOM 1543 N N . PHE A 1 204 ? 10.346 17.165 13.071 1.00 84.31 204 PHE A N 1
ATOM 1544 C CA . PHE A 1 204 ? 9.074 17.887 13.190 1.00 84.31 204 PHE A CA 1
ATOM 1545 C C . PHE A 1 204 ? 9.246 19.394 12.956 1.00 84.31 204 PHE A C 1
ATOM 1547 O O . PHE A 1 204 ? 8.530 19.990 12.148 1.00 84.31 204 PHE A O 1
ATOM 1554 N N . ASP A 1 205 ? 10.241 19.981 13.615 1.00 86.69 205 ASP A N 1
ATOM 1555 C CA . ASP A 1 205 ? 10.514 21.418 13.592 1.00 86.69 205 ASP A CA 1
ATOM 1556 C C . ASP A 1 205 ? 11.066 21.846 12.229 1.00 86.69 205 ASP A C 1
ATOM 1558 O O . ASP A 1 205 ? 10.629 22.846 11.658 1.00 86.69 205 ASP A O 1
ATOM 1562 N N . GLY A 1 206 ? 11.963 21.026 11.672 1.00 85.50 206 GLY A N 1
ATOM 1563 C CA . GLY A 1 206 ? 12.593 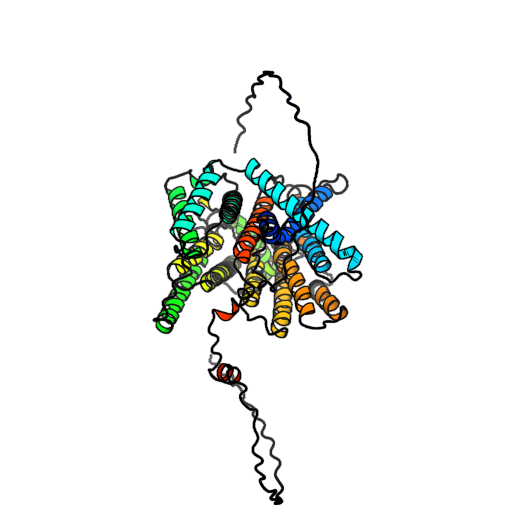21.249 10.377 1.00 85.50 206 GLY A CA 1
ATOM 1564 C C . GLY A 1 206 ? 11.606 21.276 9.214 1.00 85.50 206 GLY A C 1
ATOM 1565 O O . GLY A 1 206 ? 11.874 21.955 8.231 1.00 85.50 206 GLY A O 1
ATOM 1566 N N . TRP A 1 207 ? 10.459 20.600 9.323 1.00 83.25 207 TRP A N 1
ATOM 1567 C CA . TRP A 1 207 ? 9.409 20.651 8.304 1.00 83.25 207 TRP A CA 1
ATOM 1568 C C . TRP A 1 207 ? 8.299 21.660 8.627 1.00 83.25 207 TRP A C 1
ATOM 1570 O O . TRP A 1 207 ? 7.898 22.429 7.755 1.00 83.25 207 TRP A O 1
ATOM 1580 N N . THR A 1 208 ? 7.784 21.671 9.863 1.00 85.94 208 THR A N 1
ATOM 1581 C CA . THR A 1 208 ? 6.603 22.487 10.218 1.00 85.94 208 THR A CA 1
ATOM 1582 C C . THR A 1 208 ? 6.916 23.958 10.455 1.00 85.94 208 THR A C 1
ATOM 1584 O O . THR A 1 208 ? 6.065 24.805 10.183 1.00 85.94 208 THR A O 1
ATOM 1587 N N . LEU A 1 209 ? 8.105 24.267 10.977 1.00 88.00 209 LEU A N 1
ATOM 1588 C CA . LEU A 1 209 ? 8.504 25.619 11.374 1.00 88.00 209 LEU A CA 1
ATOM 1589 C C . LEU A 1 209 ? 9.493 26.248 10.389 1.00 88.00 209 LEU A C 1
ATOM 1591 O O . LEU A 1 209 ? 9.914 27.384 10.591 1.00 88.00 209 LEU A O 1
ATOM 1595 N N . HIS A 1 210 ? 9.835 25.543 9.306 1.00 89.06 210 HIS A N 1
ATOM 1596 C CA . HIS A 1 210 ? 10.788 26.022 8.307 1.00 89.06 210 HIS A CA 1
ATOM 1597 C C . HIS A 1 210 ? 10.369 27.349 7.672 1.00 89.06 210 HIS A C 1
ATOM 1599 O O . HIS A 1 210 ? 11.202 28.200 7.371 1.00 89.06 210 HIS A O 1
ATOM 1605 N N . SER A 1 211 ? 9.067 27.521 7.427 1.00 91.81 211 SER A N 1
ATOM 1606 C CA . SER A 1 211 ? 8.532 28.726 6.803 1.00 91.81 211 SER A CA 1
ATOM 1607 C C . SER A 1 211 ? 7.097 29.019 7.247 1.00 91.81 211 SER A C 1
ATOM 1609 O O . SER A 1 211 ? 6.343 28.094 7.557 1.00 91.81 211 SER A O 1
ATOM 1611 N N . PRO A 1 212 ? 6.644 30.286 7.188 1.00 92.81 212 PRO A N 1
ATOM 1612 C CA . PRO A 1 212 ? 5.242 30.620 7.442 1.00 92.81 212 PRO A CA 1
ATOM 1613 C C . PRO A 1 212 ? 4.276 29.840 6.540 1.00 92.81 212 PRO A C 1
ATOM 1615 O O . PRO A 1 212 ? 3.185 29.468 6.962 1.00 92.81 212 PRO A O 1
ATOM 1618 N N . TYR A 1 213 ? 4.688 29.550 5.304 1.00 89.38 213 TYR A N 1
ATOM 1619 C CA . TYR A 1 213 ? 3.901 28.763 4.359 1.00 89.38 213 TYR A CA 1
ATOM 1620 C C . TYR A 1 213 ? 3.688 27.318 4.834 1.00 89.38 213 TYR A C 1
ATOM 1622 O O . TYR A 1 213 ? 2.548 26.856 4.895 1.00 89.38 213 TYR A O 1
ATOM 1630 N N . THR A 1 214 ? 4.762 26.612 5.202 1.00 87.50 214 THR A N 1
ATOM 1631 C CA . THR A 1 214 ? 4.683 25.221 5.692 1.00 87.50 214 THR A CA 1
ATOM 1632 C C . THR A 1 214 ? 3.872 25.129 6.982 1.00 87.50 214 THR A C 1
ATOM 1634 O O . THR A 1 214 ? 3.001 24.262 7.097 1.00 87.50 214 THR A O 1
ATOM 1637 N N . PHE A 1 215 ? 4.042 26.096 7.885 1.00 90.19 215 PHE A N 1
ATOM 1638 C CA . PHE A 1 215 ? 3.236 26.209 9.096 1.00 90.19 215 PHE A CA 1
ATOM 1639 C C . PHE A 1 215 ? 1.738 26.396 8.795 1.00 90.19 215 PHE A C 1
ATOM 1641 O O . PHE A 1 215 ? 0.893 25.717 9.379 1.00 90.19 215 PHE A O 1
ATOM 1648 N N . LEU A 1 216 ? 1.380 27.265 7.842 1.00 91.00 216 LEU A N 1
ATOM 1649 C CA . LEU A 1 216 ? -0.016 27.467 7.434 1.00 91.00 216 LEU A CA 1
ATOM 1650 C C . LEU A 1 216 ? -0.630 26.208 6.809 1.00 91.00 216 LEU A C 1
ATOM 1652 O O . LEU A 1 216 ? -1.776 25.869 7.118 1.00 91.00 216 LEU A O 1
ATOM 1656 N N . VAL A 1 217 ? 0.121 25.490 5.967 1.00 88.50 217 VAL A N 1
ATOM 1657 C CA . VAL A 1 217 ? -0.312 24.201 5.399 1.00 88.50 217 VAL A CA 1
ATOM 1658 C C . VAL A 1 217 ? -0.555 23.182 6.510 1.00 88.50 217 VAL A C 1
ATOM 1660 O O . VAL A 1 217 ? -1.579 22.491 6.502 1.00 88.50 217 VAL A O 1
ATOM 1663 N N . PHE A 1 218 ? 0.345 23.117 7.489 1.00 88.94 218 PHE A N 1
ATOM 1664 C CA . PHE A 1 218 ? 0.227 22.248 8.652 1.00 88.94 218 PHE A CA 1
ATOM 1665 C C . PHE A 1 218 ? -1.024 22.565 9.493 1.00 88.94 218 PHE A C 1
ATOM 1667 O O . PHE A 1 218 ? -1.832 21.668 9.761 1.00 88.94 218 PHE A O 1
ATOM 1674 N N . VAL A 1 219 ? -1.243 23.835 9.853 1.00 91.75 219 VAL A N 1
ATOM 1675 C CA . VAL A 1 219 ? -2.421 24.272 10.624 1.00 91.75 219 VAL A CA 1
ATOM 1676 C C . VAL A 1 219 ? -3.709 23.996 9.846 1.00 91.75 219 VAL A C 1
ATOM 1678 O O . VAL A 1 219 ? -4.641 23.396 10.385 1.00 91.75 219 VAL A O 1
ATOM 1681 N N . GLY A 1 220 ? -3.761 24.372 8.565 1.00 92.25 220 GLY A N 1
ATOM 1682 C CA . GLY A 1 220 ? -4.924 24.151 7.706 1.00 92.25 220 GLY A CA 1
ATOM 1683 C C . GLY A 1 220 ? -5.278 22.669 7.561 1.00 92.25 220 GLY A C 1
ATOM 1684 O O . GLY A 1 220 ? -6.444 22.293 7.698 1.00 92.25 220 GLY A O 1
ATOM 1685 N N . SER A 1 221 ? -4.274 21.811 7.364 1.00 90.38 221 SER A N 1
ATOM 1686 C CA . SER A 1 221 ? -4.455 20.356 7.268 1.00 90.38 221 SER A CA 1
ATOM 1687 C C . SER A 1 221 ? -4.949 19.760 8.587 1.00 90.38 221 SER A C 1
ATOM 1689 O O . SER A 1 221 ? -5.883 18.958 8.592 1.00 90.38 221 SER A O 1
ATOM 1691 N N . SER A 1 222 ? -4.391 20.202 9.716 1.00 89.88 222 SER A N 1
ATOM 1692 C CA . SER A 1 222 ? -4.803 19.761 11.053 1.00 89.88 222 SER A CA 1
ATOM 1693 C C . SER A 1 222 ? -6.255 20.139 11.349 1.00 89.88 222 SER A C 1
ATOM 1695 O O . SER A 1 222 ? -7.052 19.293 11.758 1.00 89.88 222 SER A O 1
ATOM 1697 N N . LEU A 1 223 ? -6.642 21.387 11.066 1.00 91.38 223 LEU A N 1
ATOM 1698 C CA . LEU A 1 223 ? -8.023 21.851 11.217 1.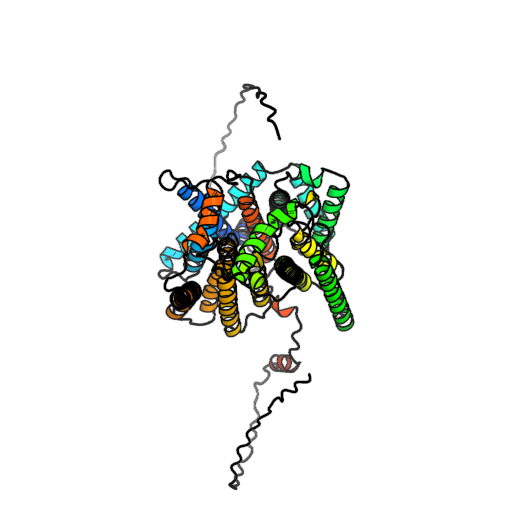00 91.38 223 LEU A CA 1
ATOM 1699 C C . LEU A 1 223 ? -8.985 21.082 10.308 1.00 91.38 223 LEU A C 1
ATOM 1701 O O . LEU A 1 223 ? -10.085 20.731 10.743 1.00 91.38 223 LEU A O 1
ATOM 1705 N N . LEU A 1 224 ? -8.577 20.786 9.072 1.00 92.44 224 LEU A N 1
ATOM 1706 C CA . LEU A 1 224 ? -9.365 19.997 8.129 1.00 92.44 224 LEU A CA 1
ATOM 1707 C C . LEU A 1 224 ? -9.593 18.569 8.644 1.00 92.44 224 LEU A C 1
ATOM 1709 O O . LEU A 1 224 ? -10.731 18.097 8.626 1.00 92.44 224 LEU A O 1
ATOM 1713 N N . VAL A 1 225 ? -8.546 17.908 9.153 1.00 89.94 225 VAL A N 1
ATOM 1714 C CA . VAL A 1 225 ? -8.620 16.567 9.761 1.00 89.94 225 VAL A CA 1
ATOM 1715 C C . VAL A 1 225 ? -9.566 16.577 10.962 1.00 89.94 225 VAL A C 1
ATOM 1717 O O . VAL A 1 225 ? -10.531 15.812 10.983 1.00 89.94 225 VAL A O 1
ATOM 1720 N N . VAL A 1 226 ? -9.347 17.466 11.937 1.00 88.00 226 VAL A N 1
ATOM 1721 C CA . VAL A 1 226 ? -10.166 17.535 13.161 1.00 88.00 226 VAL A CA 1
ATOM 1722 C C . VAL A 1 226 ? -11.625 17.836 12.817 1.00 88.00 226 VAL A C 1
ATOM 1724 O O . VAL A 1 226 ? -12.536 17.145 13.282 1.00 88.00 226 VAL A O 1
ATOM 1727 N N . SER A 1 227 ? -11.863 18.809 11.936 1.00 89.25 227 SER A N 1
ATOM 1728 C CA . SER A 1 227 ? -13.210 19.151 11.470 1.00 89.25 227 SER A CA 1
ATOM 1729 C C . SER A 1 227 ? -13.881 17.966 10.783 1.00 89.25 227 SER A C 1
ATOM 1731 O O . SER A 1 227 ? -15.055 17.682 11.039 1.00 89.25 227 SER A O 1
ATOM 1733 N N . ASN A 1 228 ? -13.151 17.243 9.928 1.00 88.25 228 ASN A N 1
ATOM 1734 C CA . ASN A 1 228 ? -13.695 16.084 9.238 1.00 88.25 228 ASN A CA 1
ATOM 1735 C C . ASN A 1 228 ? -14.011 14.939 10.203 1.00 88.25 228 ASN A C 1
ATOM 1737 O O . ASN A 1 228 ? -15.043 14.297 10.027 1.00 88.25 228 ASN A O 1
ATOM 1741 N N . VAL A 1 229 ? -13.184 14.702 11.228 1.00 83.50 229 VAL A N 1
ATOM 1742 C CA . VAL A 1 229 ? -13.358 13.623 12.216 1.00 83.50 229 VAL A CA 1
ATOM 1743 C C . VAL A 1 229 ? -14.508 13.907 13.190 1.00 83.50 229 VAL A C 1
ATOM 1745 O O . VAL A 1 229 ? -15.314 13.003 13.444 1.00 83.50 229 VAL A O 1
ATOM 1748 N N . HIS A 1 230 ? -14.663 15.144 13.676 1.00 80.88 230 HIS A N 1
ATOM 1749 C CA . HIS A 1 230 ? -15.570 15.467 14.791 1.00 80.88 230 HIS A CA 1
ATOM 1750 C C . HIS A 1 230 ? -16.961 16.001 14.403 1.00 80.88 230 HIS A C 1
ATOM 1752 O O . HIS A 1 230 ? -17.877 15.949 15.225 1.00 80.88 230 HIS A O 1
ATOM 1758 N N . ARG A 1 231 ? -17.202 16.428 13.155 1.00 75.44 231 ARG A N 1
ATOM 1759 C CA . ARG A 1 231 ? -18.498 17.011 12.717 1.00 75.44 231 ARG A CA 1
ATOM 1760 C C . ARG A 1 231 ? -19.692 16.021 12.660 1.00 75.44 231 ARG A C 1
ATOM 1762 O O . ARG A 1 231 ? -20.745 16.327 12.107 1.00 75.44 231 ARG A O 1
ATOM 1769 N N . THR A 1 232 ? -19.587 14.825 13.237 1.00 58.97 232 THR A N 1
ATOM 1770 C CA . THR A 1 232 ? -20.421 13.646 12.917 1.00 58.97 232 THR A CA 1
ATOM 1771 C C . THR A 1 232 ? -21.849 13.607 13.476 1.00 58.97 232 THR A C 1
ATOM 1773 O O . THR A 1 232 ? -22.553 12.642 13.202 1.00 58.97 232 THR A O 1
ATOM 1776 N N . ARG A 1 233 ? -22.334 14.571 14.268 1.00 57.31 233 ARG A N 1
ATOM 1777 C CA . ARG A 1 233 ? -23.590 14.359 15.032 1.00 57.31 233 ARG A CA 1
ATOM 1778 C C . ARG A 1 233 ? -24.824 15.145 14.582 1.00 57.31 233 ARG A C 1
ATOM 1780 O O . ARG A 1 233 ? -25.881 14.970 15.176 1.00 57.31 233 ARG A O 1
ATOM 1787 N N . ARG A 1 234 ? -24.750 15.963 13.529 1.00 53.53 234 ARG A N 1
ATOM 1788 C CA . ARG A 1 234 ? -25.909 16.744 13.047 1.00 53.53 234 ARG A CA 1
ATOM 1789 C C . ARG A 1 234 ? -26.208 16.469 11.575 1.00 53.53 234 ARG A C 1
ATOM 1791 O O . ARG A 1 234 ? -26.053 17.343 10.730 1.00 53.53 234 ARG A O 1
ATOM 1798 N N . LEU A 1 235 ? -26.617 15.243 11.249 1.00 53.56 235 LEU A N 1
ATOM 1799 C CA . LEU A 1 235 ? -27.224 14.981 9.942 1.00 53.56 235 LEU A CA 1
ATOM 1800 C C . LEU A 1 235 ? -28.667 15.490 9.971 1.00 53.56 235 LEU A C 1
ATOM 1802 O O . LEU A 1 235 ? -29.540 14.890 10.591 1.00 53.56 235 LEU A O 1
ATOM 1806 N N . ILE A 1 236 ? -28.885 16.630 9.318 1.00 53.31 236 ILE A N 1
ATOM 1807 C CA . ILE A 1 236 ? -30.202 17.232 9.114 1.00 53.31 236 ILE A CA 1
ATOM 1808 C C . ILE A 1 236 ? -31.003 16.306 8.175 1.00 53.31 236 ILE A C 1
ATOM 1810 O O . ILE A 1 236 ? -30.552 16.049 7.056 1.00 53.31 236 ILE A O 1
ATOM 1814 N N . PRO A 1 237 ? -32.177 15.794 8.587 1.00 52.16 237 PRO A N 1
ATOM 1815 C CA . PRO A 1 237 ? -32.918 14.775 7.836 1.00 52.16 237 PRO A CA 1
ATOM 1816 C C . PRO A 1 237 ? -33.564 15.261 6.523 1.00 52.16 237 PRO A C 1
ATOM 1818 O O . PRO A 1 237 ? -34.035 14.433 5.747 1.00 52.16 237 PRO A O 1
ATOM 1821 N N . LEU A 1 238 ? -33.586 16.566 6.223 1.00 42.91 238 LEU A N 1
ATOM 1822 C CA . LEU A 1 238 ? -34.502 17.109 5.208 1.00 42.91 238 LEU A CA 1
ATOM 1823 C C . LEU A 1 238 ? -34.008 17.175 3.746 1.00 42.91 238 LEU A C 1
ATOM 1825 O O . LEU A 1 238 ? -34.800 17.531 2.882 1.00 42.91 238 LEU A O 1
ATOM 1829 N N . SER A 1 239 ? -32.766 16.806 3.400 1.00 51.22 239 SER A N 1
ATOM 1830 C CA . SER A 1 239 ? -32.272 16.922 2.004 1.00 51.22 239 SER A CA 1
ATOM 1831 C C . SER A 1 239 ? -31.703 15.635 1.398 1.00 51.22 239 SER A C 1
ATOM 1833 O O . SER A 1 239 ? -30.881 15.685 0.488 1.00 51.22 239 SER A O 1
ATOM 1835 N N . ILE A 1 240 ? -32.154 14.458 1.843 1.00 63.44 240 ILE A N 1
ATOM 1836 C CA . ILE A 1 240 ? -31.570 13.154 1.462 1.00 63.44 240 ILE A CA 1
ATOM 1837 C C . ILE A 1 240 ? -31.450 12.952 -0.065 1.00 63.44 240 ILE A C 1
ATOM 1839 O O . ILE A 1 240 ? -30.495 12.321 -0.513 1.00 63.44 240 ILE A O 1
ATOM 1843 N N . VAL A 1 241 ? -32.368 13.482 -0.884 1.00 63.50 241 VAL A N 1
ATOM 1844 C CA . VAL A 1 241 ? -32.323 13.321 -2.355 1.00 63.50 241 VAL A CA 1
ATOM 1845 C C . VAL A 1 241 ? -31.463 14.389 -3.041 1.00 63.50 241 VAL A C 1
ATOM 1847 O O . VAL A 1 241 ? -30.563 14.035 -3.805 1.00 63.50 241 VAL A O 1
ATOM 1850 N N . ILE A 1 242 ? -31.684 15.677 -2.747 1.00 65.69 242 ILE A N 1
ATOM 1851 C CA . ILE A 1 242 ? -30.872 16.788 -3.290 1.00 65.69 242 ILE A CA 1
ATOM 1852 C C . ILE A 1 242 ? -29.404 16.607 -2.878 1.00 65.69 242 ILE A C 1
ATOM 1854 O O . ILE A 1 242 ? -28.495 16.713 -3.701 1.00 65.69 242 ILE A O 1
ATOM 1858 N N . GLY A 1 243 ? -29.186 16.192 -1.631 1.00 79.38 243 GLY A N 1
ATOM 1859 C CA . GLY A 1 243 ? -27.884 15.840 -1.091 1.00 79.38 243 GLY A CA 1
ATOM 1860 C C . GLY A 1 243 ? -27.213 14.693 -1.842 1.00 79.38 243 GLY A C 1
ATOM 1861 O O . GLY A 1 243 ? -26.008 14.752 -2.036 1.00 79.38 243 GLY A O 1
ATOM 1862 N N . ARG A 1 244 ? -27.943 13.684 -2.340 1.00 84.12 244 ARG A N 1
ATOM 1863 C CA . ARG A 1 244 ? -27.338 12.578 -3.112 1.00 84.12 244 ARG A CA 1
ATOM 1864 C C . ARG A 1 244 ? -26.820 13.021 -4.473 1.00 84.12 244 ARG A C 1
ATOM 1866 O O . ARG A 1 244 ? -25.695 12.667 -4.813 1.00 84.12 244 ARG A O 1
ATOM 1873 N N . ARG A 1 245 ? -27.611 13.782 -5.240 1.00 87.94 245 ARG A N 1
ATOM 1874 C CA . ARG A 1 245 ? -27.188 14.275 -6.565 1.00 87.94 245 ARG A CA 1
ATOM 1875 C C . ARG A 1 245 ? -26.015 15.241 -6.442 1.00 87.94 245 ARG A C 1
ATOM 1877 O O . ARG A 1 245 ? -25.018 15.059 -7.130 1.00 87.94 245 ARG A O 1
ATOM 1884 N N . ALA A 1 246 ? -26.095 16.193 -5.512 1.00 88.06 246 ALA A N 1
ATOM 1885 C CA . ALA A 1 246 ? -24.988 17.102 -5.228 1.00 88.06 246 ALA A CA 1
ATOM 1886 C C . ALA A 1 246 ? -23.736 16.338 -4.766 1.00 88.06 246 ALA A C 1
ATOM 1888 O O . ALA A 1 246 ? -22.637 16.593 -5.245 1.00 88.06 246 ALA A O 1
ATOM 1889 N N . ASN A 1 247 ? -23.891 15.342 -3.887 1.00 88.56 247 ASN A N 1
ATOM 1890 C CA . ASN A 1 247 ? -22.781 14.516 -3.421 1.00 88.56 247 ASN A CA 1
ATOM 1891 C C . ASN A 1 247 ? -22.137 13.715 -4.561 1.00 88.56 247 ASN A C 1
ATOM 1893 O O . ASN A 1 247 ? -20.915 13.642 -4.600 1.00 88.56 247 ASN A O 1
ATOM 1897 N N . LEU A 1 248 ? -22.935 13.160 -5.482 1.00 92.75 248 LEU A N 1
ATOM 1898 C CA . LEU A 1 248 ? -22.435 12.493 -6.684 1.00 92.75 248 LEU A CA 1
ATOM 1899 C C . LEU A 1 248 ? -21.674 13.472 -7.583 1.00 92.75 248 LEU A C 1
ATOM 1901 O O . LEU A 1 248 ? -20.546 13.171 -7.953 1.00 92.75 248 LEU A O 1
ATOM 1905 N N . GLY A 1 249 ? -22.241 14.648 -7.873 1.00 93.50 249 GLY A N 1
ATOM 1906 C CA . GLY A 1 249 ? -21.580 15.682 -8.676 1.00 93.50 249 GLY A CA 1
ATOM 1907 C C . GLY A 1 249 ? -20.236 16.113 -8.083 1.00 93.50 249 GLY A C 1
ATOM 1908 O O . GLY A 1 249 ? -19.234 16.145 -8.787 1.00 93.50 249 GLY A O 1
ATOM 1909 N N . LEU A 1 250 ? -20.178 16.333 -6.766 1.00 93.56 250 LEU A N 1
ATOM 1910 C CA . LEU A 1 250 ? -18.932 16.641 -6.057 1.00 93.56 250 LEU A CA 1
ATOM 1911 C C . LEU A 1 250 ? -17.928 15.480 -6.079 1.00 93.56 250 LEU A C 1
ATOM 1913 O O . LEU A 1 250 ? -16.725 15.706 -6.157 1.00 93.56 250 LEU A O 1
ATOM 1917 N N . THR A 1 251 ? -18.394 14.232 -5.996 1.00 95.25 251 THR A N 1
ATOM 1918 C CA . THR A 1 251 ? -17.525 13.056 -6.132 1.00 95.25 251 THR A CA 1
ATOM 1919 C C . THR A 1 251 ? -16.954 12.950 -7.545 1.00 95.25 251 THR A C 1
ATOM 1921 O O . THR A 1 251 ? -15.759 12.711 -7.681 1.00 95.25 251 THR A O 1
ATOM 1924 N N . LEU A 1 252 ? -17.768 13.169 -8.581 1.00 96.94 252 LEU A N 1
ATOM 1925 C CA . LEU A 1 252 ? -17.313 13.184 -9.973 1.00 96.94 252 LEU A CA 1
ATOM 1926 C C . LEU A 1 252 ? -16.315 14.317 -10.225 1.00 96.94 252 LEU A C 1
ATOM 1928 O O . LEU A 1 252 ? -15.297 14.083 -10.864 1.00 96.94 252 LEU A O 1
ATOM 1932 N N . LEU A 1 253 ? -16.556 15.505 -9.662 1.00 95.88 253 LEU A N 1
ATOM 1933 C CA . LEU A 1 253 ? -15.609 16.618 -9.718 1.00 95.88 253 LEU A CA 1
ATOM 1934 C C . LEU A 1 253 ? -14.263 16.245 -9.080 1.00 95.88 253 LEU A C 1
ATOM 1936 O O . LEU A 1 253 ? -13.220 16.484 -9.677 1.00 95.88 253 LEU A O 1
ATOM 1940 N N . GLY A 1 254 ? -14.278 15.619 -7.899 1.00 96.56 254 GLY A N 1
ATOM 1941 C CA . GLY A 1 254 ? -13.054 15.133 -7.257 1.00 96.56 254 GLY A CA 1
ATOM 1942 C C . GLY A 1 254 ? -12.301 14.116 -8.121 1.00 96.56 254 GLY A C 1
ATOM 1943 O O . GLY A 1 254 ? -11.093 14.237 -8.287 1.00 96.56 254 GLY A O 1
ATOM 1944 N N . LEU A 1 255 ? -13.009 13.161 -8.732 1.00 98.19 255 LEU A N 1
ATOM 1945 C CA . LEU A 1 255 ? -12.404 12.200 -9.661 1.00 98.19 255 LEU A CA 1
ATOM 1946 C C . LEU A 1 255 ? -11.829 12.884 -10.908 1.00 98.19 255 LEU A C 1
ATOM 1948 O O . LEU A 1 255 ? -10.744 12.517 -11.338 1.00 98.19 255 LEU A O 1
ATOM 1952 N N . LEU A 1 256 ? -12.504 13.896 -11.459 1.00 98.00 256 LEU A N 1
ATOM 1953 C CA . LEU A 1 256 ? -11.998 14.658 -12.602 1.00 98.00 256 LEU A CA 1
ATOM 1954 C C . LEU A 1 256 ? -10.705 15.410 -12.257 1.00 98.00 256 LEU A C 1
ATOM 1956 O O . LEU A 1 256 ? -9.769 15.403 -13.050 1.00 98.00 256 LEU A O 1
ATOM 1960 N N . ILE A 1 257 ? -10.625 16.008 -11.063 1.00 97.69 257 ILE A N 1
ATOM 1961 C CA . ILE A 1 257 ? -9.405 16.669 -10.576 1.00 97.69 257 ILE A CA 1
ATOM 1962 C C . ILE A 1 257 ? -8.253 15.661 -10.466 1.00 97.69 257 ILE A C 1
ATOM 1964 O O . ILE A 1 257 ? -7.145 15.952 -10.908 1.00 97.69 257 ILE A O 1
ATOM 1968 N N . LEU A 1 258 ? -8.508 14.466 -9.924 1.00 98.06 258 LEU A N 1
ATOM 1969 C CA . LEU A 1 258 ? -7.491 13.412 -9.818 1.00 98.06 258 LEU A CA 1
ATOM 1970 C C . LEU A 1 258 ? -7.076 12.874 -11.194 1.00 98.06 258 LEU A C 1
ATOM 1972 O O . LEU A 1 258 ? -5.898 12.608 -11.412 1.00 98.06 258 LEU A O 1
ATOM 1976 N N . ALA A 1 259 ? -8.014 12.756 -12.138 1.00 98.12 259 ALA A N 1
ATOM 1977 C CA . ALA A 1 259 ? -7.708 12.384 -13.517 1.00 98.12 259 ALA A CA 1
ATOM 1978 C C . ALA A 1 259 ? -6.803 13.434 -14.181 1.00 98.12 259 ALA A C 1
ATOM 1980 O O . ALA A 1 259 ? -5.779 13.078 -14.759 1.00 98.12 259 ALA A O 1
ATOM 1981 N N . ALA A 1 260 ? -7.111 14.724 -14.023 1.00 97.12 260 ALA A N 1
ATOM 1982 C CA . ALA A 1 260 ? -6.268 15.807 -14.525 1.00 97.12 260 ALA A CA 1
ATOM 1983 C C . ALA A 1 260 ? -4.873 15.813 -13.871 1.00 97.12 260 ALA A C 1
ATOM 1985 O O . ALA A 1 260 ? -3.873 15.993 -14.561 1.00 97.12 260 ALA A O 1
ATOM 1986 N N . ALA A 1 261 ? -4.787 15.562 -12.560 1.00 96.12 261 ALA A N 1
ATOM 1987 C CA . ALA A 1 261 ? -3.511 15.447 -11.855 1.00 96.12 261 ALA A CA 1
ATOM 1988 C C . ALA A 1 261 ? -2.669 14.255 -12.347 1.00 96.12 261 ALA A C 1
ATOM 1990 O O . ALA A 1 261 ? -1.444 14.352 -12.394 1.00 96.12 261 ALA A O 1
ATOM 1991 N N . SER A 1 262 ? -3.316 13.153 -12.744 1.00 97.06 262 SER A N 1
ATOM 1992 C CA . SER A 1 262 ? -2.628 11.935 -13.187 1.00 97.06 262 SER A CA 1
ATOM 1993 C C . SER A 1 262 ? -1.890 12.065 -14.511 1.00 97.06 262 SER A C 1
ATOM 1995 O O . SER A 1 262 ? -0.863 11.420 -14.681 1.00 97.06 262 SER A O 1
ATOM 1997 N N . VAL A 1 263 ? -2.352 12.953 -15.392 1.00 96.81 263 VAL A N 1
ATOM 1998 C CA . VAL A 1 263 ? -1.759 13.195 -16.717 1.00 96.81 263 VAL A CA 1
ATOM 1999 C C . VAL A 1 263 ? -0.817 14.405 -16.728 1.00 96.81 263 VAL A C 1
ATOM 2001 O O . VAL A 1 263 ? -0.496 14.957 -17.779 1.00 96.81 263 VAL A O 1
ATOM 2004 N N . ARG A 1 264 ? -0.358 14.879 -15.566 1.00 93.81 264 ARG A N 1
ATOM 2005 C CA . ARG A 1 264 ? 0.557 16.026 -15.502 1.00 93.81 264 ARG A CA 1
ATOM 2006 C C . ARG A 1 264 ? 1.899 15.691 -16.162 1.00 93.81 264 ARG A C 1
ATOM 2008 O O . ARG A 1 264 ? 2.504 14.686 -15.835 1.00 93.81 264 ARG A O 1
ATOM 2015 N N . SER A 1 265 ? 2.420 16.566 -17.019 1.00 93.62 265 SER A N 1
ATOM 2016 C CA . SER A 1 265 ? 3.700 16.358 -17.725 1.00 93.62 265 SER A CA 1
ATOM 2017 C C . SER A 1 265 ? 4.809 17.341 -17.331 1.00 93.62 265 SER A C 1
ATOM 2019 O O . SER A 1 265 ? 5.889 17.311 -17.912 1.00 93.62 265 SER A O 1
ATOM 2021 N N . THR A 1 266 ? 4.574 18.197 -16.327 1.00 90.38 266 THR A N 1
ATOM 2022 C CA . THR A 1 266 ? 5.439 19.333 -15.940 1.00 90.38 266 THR A CA 1
ATOM 2023 C C . THR A 1 266 ? 6.921 18.981 -15.783 1.00 90.38 266 THR A C 1
ATOM 2025 O O . THR A 1 266 ? 7.781 19.796 -16.093 1.00 90.38 266 THR A O 1
ATOM 2028 N N . TYR A 1 267 ? 7.211 17.770 -15.318 1.00 88.19 267 TYR A N 1
ATOM 2029 C CA . TYR A 1 267 ? 8.548 17.310 -14.950 1.00 88.19 267 TYR A CA 1
ATOM 2030 C C . TYR A 1 267 ? 9.039 16.131 -15.802 1.00 88.19 267 TYR A C 1
ATOM 2032 O O . TYR A 1 267 ? 10.121 15.606 -15.564 1.00 88.19 267 TYR A O 1
ATOM 2040 N N . LEU A 1 268 ? 8.262 15.737 -16.814 1.00 88.38 268 LEU A N 1
ATOM 2041 C CA . LEU A 1 268 ? 8.509 14.537 -17.614 1.00 88.38 268 LEU A CA 1
ATOM 2042 C C . LEU A 1 268 ? 9.827 14.604 -18.401 1.00 88.38 268 LEU A C 1
ATOM 2044 O O . LEU A 1 268 ? 10.493 13.593 -18.579 1.00 88.38 268 LEU A O 1
ATOM 2048 N N . PHE A 1 269 ? 10.211 15.798 -18.859 1.00 89.81 269 PHE A N 1
ATOM 2049 C CA . PHE A 1 269 ? 11.377 16.003 -19.729 1.00 89.81 269 PHE A CA 1
ATOM 2050 C C . PHE A 1 269 ? 12.632 16.465 -18.990 1.00 89.81 269 PHE A C 1
ATOM 2052 O O . PHE A 1 269 ? 13.588 16.931 -19.610 1.00 89.81 269 PHE A O 1
ATOM 2059 N N . ALA A 1 270 ? 12.642 16.380 -17.666 1.00 91.19 270 ALA A N 1
ATOM 2060 C CA . ALA A 1 270 ? 13.839 16.709 -16.923 1.00 91.19 270 ALA A CA 1
ATOM 2061 C C . ALA A 1 270 ? 14.889 15.593 -17.040 1.00 91.19 270 ALA A C 1
ATOM 2063 O O . ALA A 1 270 ? 14.521 14.417 -17.032 1.00 91.19 270 ALA A O 1
ATOM 2064 N N . PRO A 1 271 ? 16.194 15.917 -17.085 1.00 91.00 271 PRO A N 1
ATOM 2065 C CA . PRO A 1 271 ? 17.252 14.914 -17.244 1.00 91.00 271 PRO A CA 1
ATOM 2066 C C . PRO A 1 271 ? 17.199 13.764 -16.223 1.00 91.00 271 PRO A C 1
ATOM 2068 O O . PRO A 1 271 ? 17.381 12.601 -16.571 1.00 91.00 271 PRO A O 1
ATOM 2071 N N . SER A 1 272 ? 16.886 14.071 -14.966 1.00 88.75 272 SER A N 1
ATOM 2072 C CA . SER A 1 272 ? 16.703 13.097 -13.879 1.00 88.75 272 SER A CA 1
ATOM 2073 C C . SER A 1 272 ? 15.471 12.206 -14.049 1.00 88.75 272 SER A C 1
ATOM 2075 O O . SER A 1 272 ? 15.485 11.061 -13.594 1.00 88.75 272 SER A O 1
ATOM 2077 N N . ALA A 1 273 ? 14.414 12.686 -14.710 1.00 91.00 273 ALA A N 1
ATOM 2078 C CA . ALA A 1 273 ? 13.252 11.858 -15.013 1.00 91.00 273 ALA A CA 1
ATOM 2079 C C . ALA A 1 273 ? 13.642 10.747 -15.997 1.00 91.00 273 ALA A C 1
ATOM 2081 O O . ALA A 1 273 ? 13.354 9.582 -15.740 1.00 91.00 273 ALA A O 1
ATOM 2082 N N . PHE A 1 274 ? 14.412 11.056 -17.048 1.00 92.12 274 PHE A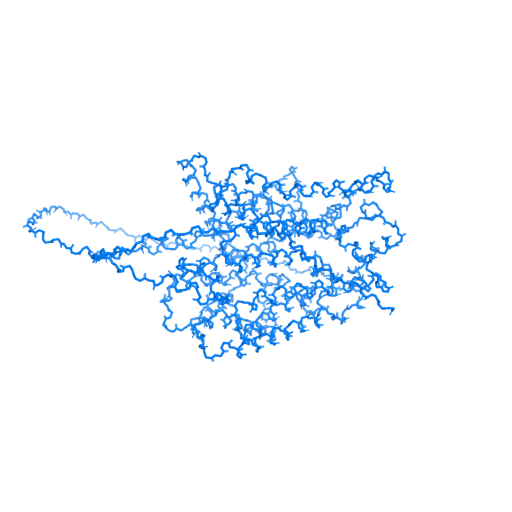 N 1
ATOM 2083 C CA . PHE A 1 274 ? 14.888 10.044 -18.003 1.00 92.12 274 PHE A CA 1
ATOM 2084 C C . PHE A 1 274 ? 15.663 8.903 -17.334 1.00 92.12 274 PHE A C 1
ATOM 2086 O O . PHE A 1 274 ? 15.449 7.743 -17.684 1.00 92.12 274 PHE A O 1
ATOM 2093 N N . PHE A 1 275 ? 16.500 9.214 -16.339 1.00 91.00 275 PHE A N 1
ATOM 2094 C CA . PHE A 1 275 ? 17.205 8.200 -15.551 1.00 91.00 275 PHE A CA 1
ATOM 2095 C C . PHE A 1 275 ? 16.230 7.246 -14.843 1.00 91.00 275 PHE A C 1
ATOM 2097 O O . PHE A 1 275 ? 16.353 6.030 -14.952 1.00 91.00 275 PHE A O 1
ATOM 2104 N N . ASN A 1 276 ? 15.209 7.785 -14.173 1.00 91.88 276 ASN A N 1
ATOM 2105 C CA . ASN A 1 276 ? 14.235 6.974 -13.442 1.00 91.88 276 ASN A CA 1
ATOM 2106 C C . ASN A 1 276 ? 13.302 6.171 -14.358 1.00 91.88 276 ASN A C 1
ATOM 2108 O O . ASN A 1 276 ? 12.889 5.067 -14.014 1.00 91.88 276 ASN A O 1
ATOM 2112 N N . TRP A 1 277 ? 12.974 6.709 -15.528 1.00 95.06 277 TRP A N 1
ATOM 2113 C CA . TRP A 1 277 ? 12.137 6.037 -16.518 1.00 95.06 277 TRP A CA 1
ATOM 2114 C C . TRP A 1 277 ? 12.876 4.923 -17.266 1.00 95.06 277 TRP A C 1
ATOM 2116 O O . TRP A 1 277 ? 12.252 3.936 -17.662 1.00 95.06 277 TRP A O 1
ATOM 2126 N N . GLY A 1 278 ? 14.196 5.053 -17.437 1.00 93.56 278 GLY A N 1
ATOM 2127 C CA . GLY A 1 278 ? 15.027 4.096 -18.170 1.00 93.56 278 GLY A CA 1
ATOM 2128 C C . GLY A 1 278 ? 14.907 2.659 -17.658 1.00 93.56 278 GLY A C 1
ATOM 2129 O O . GLY A 1 278 ? 14.872 1.731 -18.463 1.00 93.56 278 GLY A O 1
ATOM 2130 N N . PHE A 1 279 ? 14.720 2.482 -16.347 1.00 91.69 279 PHE A N 1
ATOM 2131 C CA . PHE A 1 279 ? 14.520 1.176 -15.709 1.00 91.69 279 PHE A CA 1
ATOM 2132 C C . PHE A 1 279 ? 13.250 0.427 -16.145 1.00 91.69 279 PHE A C 1
ATOM 2134 O O . PHE A 1 279 ? 13.135 -0.771 -15.905 1.00 91.69 279 PHE A O 1
ATOM 2141 N N . TRP A 1 280 ? 12.284 1.118 -16.748 1.00 95.31 280 TRP A N 1
ATOM 2142 C CA . TRP A 1 280 ? 11.037 0.528 -17.244 1.00 95.31 280 TRP A CA 1
ATOM 2143 C C . TRP A 1 280 ? 11.033 0.443 -18.765 1.00 95.31 280 TRP A C 1
ATOM 2145 O O . TRP A 1 280 ? 10.666 -0.573 -19.351 1.00 95.31 280 TRP A O 1
ATOM 2155 N N . VAL A 1 281 ? 11.448 1.538 -19.401 1.00 96.19 281 VAL A N 1
ATOM 2156 C CA . VAL A 1 281 ? 11.415 1.707 -20.853 1.00 96.19 281 VAL A CA 1
ATOM 2157 C C . VAL A 1 281 ? 12.440 0.801 -21.534 1.00 96.19 281 VAL A C 1
ATOM 2159 O O . VAL A 1 281 ? 12.093 0.173 -22.529 1.00 96.19 281 VAL A O 1
ATOM 2162 N N . GLY A 1 282 ? 13.664 0.698 -21.005 1.00 95.31 282 GLY A N 1
ATOM 2163 C CA . GLY A 1 282 ? 14.720 -0.143 -21.582 1.00 95.31 282 GLY A CA 1
ATOM 2164 C C . GLY A 1 282 ? 14.306 -1.616 -21.686 1.00 95.31 282 GLY A C 1
ATOM 2165 O O . GLY A 1 282 ? 14.223 -2.133 -22.801 1.00 95.31 282 GLY A O 1
ATOM 2166 N N . PRO A 1 283 ? 13.940 -2.264 -20.564 1.00 95.88 283 PRO A N 1
ATOM 2167 C CA . PRO A 1 283 ? 13.399 -3.624 -20.563 1.00 95.88 283 PRO A CA 1
ATOM 2168 C C . PRO A 1 283 ? 12.200 -3.815 -21.498 1.00 95.88 283 PRO A C 1
ATOM 2170 O O . PRO A 1 283 ? 12.118 -4.795 -22.238 1.00 95.88 283 PRO A O 1
ATOM 2173 N N . ALA A 1 284 ? 11.258 -2.864 -21.509 1.00 97.12 284 ALA A N 1
ATOM 2174 C CA . ALA A 1 284 ? 10.078 -2.952 -22.366 1.00 97.12 284 ALA A CA 1
ATOM 2175 C C . ALA A 1 284 ? 10.428 -2.889 -23.862 1.00 97.12 284 ALA A C 1
ATOM 2177 O O . ALA A 1 284 ? 9.802 -3.577 -24.669 1.00 97.12 284 ALA A O 1
ATOM 2178 N N . GLU A 1 285 ? 11.419 -2.078 -24.231 1.00 97.19 285 GLU A N 1
ATOM 2179 C CA . GLU A 1 285 ? 11.917 -1.975 -25.602 1.00 97.19 285 GLU A CA 1
ATOM 2180 C C . GLU A 1 285 ? 12.627 -3.265 -26.033 1.00 97.19 285 GLU A C 1
ATOM 2182 O O . GLU A 1 285 ? 12.360 -3.764 -27.125 1.00 97.19 285 GLU A O 1
ATOM 2187 N N . LEU A 1 286 ? 13.435 -3.872 -25.155 1.00 96.31 286 LEU A N 1
ATOM 2188 C CA . LEU A 1 286 ? 14.056 -5.179 -25.413 1.00 96.31 286 LEU A CA 1
ATOM 2189 C C . LEU A 1 286 ? 13.004 -6.263 -25.675 1.00 96.31 286 LEU A C 1
ATOM 2191 O O . LEU A 1 286 ? 13.117 -7.016 -26.643 1.00 96.31 286 LEU A O 1
ATOM 2195 N N . VAL A 1 287 ? 11.933 -6.300 -24.876 1.00 96.62 287 VAL A N 1
ATOM 2196 C CA . VAL A 1 287 ? 10.817 -7.234 -25.097 1.00 96.62 287 VAL A CA 1
ATOM 2197 C C . VAL A 1 287 ? 10.131 -6.984 -26.442 1.00 96.62 287 VAL A C 1
ATOM 2199 O O . VAL A 1 287 ? 9.821 -7.936 -27.159 1.00 96.62 287 VAL A O 1
ATOM 2202 N N . ARG A 1 288 ? 9.923 -5.720 -26.840 1.00 96.25 288 ARG A N 1
ATOM 2203 C CA . ARG A 1 288 ? 9.369 -5.396 -28.170 1.00 96.25 288 ARG A CA 1
ATOM 2204 C C . ARG A 1 288 ? 10.257 -5.864 -29.317 1.00 96.25 288 ARG A C 1
ATOM 2206 O O . ARG A 1 288 ? 9.735 -6.207 -30.375 1.00 96.25 288 ARG A O 1
ATOM 2213 N N . GLN A 1 289 ? 11.568 -5.897 -29.105 1.00 96.94 289 GLN A N 1
ATOM 2214 C CA . GLN A 1 289 ? 12.557 -6.362 -30.078 1.00 96.94 289 GLN A CA 1
ATOM 2215 C C . GLN A 1 289 ? 12.727 -7.892 -30.084 1.00 96.94 289 GLN A C 1
ATOM 2217 O O . GLN A 1 289 ? 13.529 -8.416 -30.853 1.00 96.94 289 GLN A O 1
ATOM 2222 N N . GLY A 1 290 ? 11.938 -8.619 -29.284 1.00 96.31 290 GLY A N 1
ATOM 2223 C CA . GLY A 1 290 ? 11.924 -10.082 -29.240 1.00 96.31 290 GLY A CA 1
ATOM 2224 C C . GLY A 1 290 ? 12.704 -10.695 -28.077 1.00 96.31 290 GLY A C 1
ATOM 2225 O O . GLY A 1 290 ? 12.797 -11.920 -28.013 1.00 96.31 290 GLY A O 1
ATOM 2226 N N . GLY A 1 291 ? 13.232 -9.873 -27.165 1.00 95.94 291 GLY A N 1
ATOM 2227 C CA . GLY A 1 291 ? 13.863 -10.338 -25.934 1.00 95.94 291 GLY A CA 1
ATOM 2228 C C . GLY A 1 291 ? 12.867 -10.955 -24.948 1.00 95.94 291 GLY A C 1
ATOM 2229 O O . GLY A 1 291 ? 11.676 -10.628 -24.926 1.00 95.94 291 GLY A O 1
ATOM 2230 N N . TRP A 1 292 ? 13.370 -11.844 -24.100 1.00 95.38 292 TRP A N 1
ATOM 2231 C CA . TRP A 1 292 ? 12.626 -12.555 -23.070 1.00 95.38 292 TRP A CA 1
ATOM 2232 C C . TRP A 1 292 ? 13.046 -12.076 -21.683 1.00 95.38 292 TRP A C 1
ATOM 2234 O O . TRP A 1 292 ? 14.206 -12.176 -21.286 1.00 95.38 292 TRP A O 1
ATOM 2244 N N . LEU A 1 293 ? 12.077 -11.594 -20.903 1.00 94.19 293 LEU A N 1
ATOM 2245 C CA . LEU A 1 293 ? 12.301 -11.244 -19.496 1.00 94.19 293 LEU A CA 1
ATOM 2246 C C . LEU A 1 293 ? 12.777 -12.467 -18.708 1.00 94.19 293 LEU A C 1
ATOM 2248 O O . LEU A 1 293 ? 12.421 -13.593 -19.051 1.00 94.19 293 LEU A O 1
ATOM 2252 N N . LEU A 1 294 ? 13.519 -12.263 -17.617 1.00 92.12 294 LEU A N 1
ATOM 2253 C CA . LEU A 1 294 ? 14.060 -13.366 -16.800 1.00 92.12 294 LEU A CA 1
ATOM 2254 C C . LEU A 1 294 ? 15.009 -14.289 -17.582 1.00 92.12 294 LEU A C 1
ATOM 2256 O O . LEU A 1 294 ? 15.169 -15.452 -17.227 1.00 92.12 294 LEU A O 1
ATOM 2260 N N . TRP A 1 295 ? 15.578 -13.806 -18.683 1.00 92.12 295 TRP A N 1
ATOM 2261 C CA . TRP A 1 295 ? 16.637 -14.494 -19.411 1.00 92.12 295 TRP A CA 1
ATOM 2262 C C . TRP A 1 295 ? 17.559 -13.484 -20.089 1.00 92.12 295 TRP A C 1
ATOM 2264 O O . TRP A 1 295 ? 18.720 -13.375 -19.713 1.00 92.12 295 TRP A O 1
ATOM 2274 N N . ASP A 1 296 ? 17.019 -12.689 -21.016 1.00 91.81 296 ASP A N 1
ATOM 2275 C CA . ASP A 1 296 ? 17.788 -11.675 -21.746 1.00 91.81 296 ASP A CA 1
ATOM 2276 C C . ASP A 1 296 ? 17.954 -10.382 -20.937 1.00 91.81 296 ASP A C 1
ATOM 2278 O O . ASP A 1 296 ? 18.915 -9.643 -21.136 1.00 91.81 296 ASP A O 1
ATOM 2282 N N . ASP A 1 297 ? 17.018 -10.107 -20.022 1.00 87.12 297 ASP A N 1
ATOM 2283 C CA . ASP A 1 297 ? 17.028 -8.907 -19.189 1.00 87.12 297 ASP A CA 1
ATOM 2284 C C . ASP A 1 297 ? 16.558 -9.199 -17.748 1.00 87.12 297 ASP A C 1
ATOM 2286 O O . ASP A 1 297 ? 15.462 -9.759 -17.547 1.00 87.12 297 ASP A O 1
ATOM 2290 N N . PRO A 1 298 ? 17.354 -8.828 -16.723 1.00 81.50 298 PRO A N 1
ATOM 2291 C CA . PRO A 1 298 ? 16.910 -8.856 -15.340 1.00 81.50 298 PRO A CA 1
ATOM 2292 C C . PRO A 1 298 ? 15.908 -7.722 -15.102 1.00 81.50 298 PRO A C 1
ATOM 2294 O O . PRO A 1 298 ? 16.252 -6.544 -15.028 1.00 81.50 298 PRO A O 1
ATOM 2297 N N . SER A 1 299 ? 14.633 -8.068 -14.928 1.00 77.94 299 SER A N 1
ATOM 2298 C CA . SER A 1 299 ? 13.594 -7.065 -14.702 1.00 77.94 299 SER A CA 1
ATOM 2299 C C . SER A 1 299 ? 13.681 -6.496 -13.277 1.00 77.94 299 SER A C 1
ATOM 2301 O O . SER A 1 299 ? 13.070 -7.038 -12.354 1.00 77.94 299 SER A O 1
ATOM 2303 N N . GLN A 1 300 ? 14.390 -5.378 -13.091 1.00 80.31 300 GLN A N 1
ATOM 2304 C CA . GLN A 1 300 ? 14.502 -4.655 -11.811 1.00 80.31 300 GLN A CA 1
ATOM 2305 C C . GLN A 1 300 ? 13.139 -4.410 -11.149 1.00 80.31 300 GLN A C 1
ATOM 2307 O O . GLN A 1 300 ? 12.954 -4.636 -9.953 1.00 80.31 300 GLN A O 1
ATOM 2312 N N . TYR A 1 301 ? 12.159 -3.985 -11.946 1.00 84.19 301 TYR A N 1
ATOM 2313 C CA . TYR A 1 301 ? 10.796 -3.755 -11.481 1.00 84.19 301 TYR A CA 1
ATOM 2314 C C . TYR A 1 301 ? 9.826 -4.873 -11.844 1.00 84.19 301 TYR A C 1
ATOM 2316 O O . TYR A 1 301 ? 8.617 -4.668 -11.782 1.00 84.19 301 TYR A O 1
ATOM 2324 N N . GLY A 1 302 ? 10.358 -6.066 -12.110 1.00 85.12 302 GLY A N 1
ATOM 2325 C CA . GLY A 1 302 ? 9.635 -7.325 -12.191 1.00 85.12 302 GLY A CA 1
ATOM 2326 C C . GLY A 1 302 ? 9.013 -7.678 -13.536 1.00 85.12 302 GLY A C 1
ATOM 2327 O O . GLY A 1 302 ? 8.907 -6.873 -14.453 1.00 85.12 302 GLY A O 1
ATOM 2328 N N . PHE A 1 303 ? 8.605 -8.939 -13.635 1.00 91.56 303 PHE A N 1
ATOM 2329 C CA . PHE A 1 303 ? 8.193 -9.575 -14.881 1.00 91.56 303 PHE A CA 1
ATOM 2330 C C . PHE A 1 303 ? 6.896 -8.983 -15.447 1.00 91.56 303 PHE A C 1
ATOM 2332 O O . PHE A 1 303 ? 6.847 -8.511 -16.582 1.00 91.56 303 PHE A O 1
ATOM 2339 N N . LEU A 1 304 ? 5.822 -8.990 -14.652 1.00 94.94 304 LEU A N 1
ATOM 2340 C CA . LEU A 1 304 ? 4.497 -8.624 -15.149 1.00 94.94 304 LEU A CA 1
ATOM 2341 C C . LEU A 1 304 ? 4.323 -7.112 -15.319 1.00 94.94 304 LEU A C 1
ATOM 2343 O O . LEU A 1 304 ? 3.391 -6.697 -15.991 1.00 94.94 304 LEU A O 1
ATOM 2347 N N . SER A 1 305 ? 5.183 -6.284 -14.737 1.00 95.75 305 SER A N 1
ATOM 2348 C CA . SER A 1 305 ? 5.079 -4.831 -14.864 1.00 95.75 305 SER A CA 1
ATOM 2349 C C . SER A 1 305 ? 5.661 -4.304 -16.185 1.00 95.75 305 SER A C 1
ATOM 2351 O O . SER A 1 305 ? 5.192 -3.289 -16.700 1.00 95.75 305 SER A O 1
ATOM 2353 N N . ILE A 1 306 ? 6.628 -5.014 -16.775 1.00 96.88 306 ILE A N 1
ATOM 2354 C CA . ILE A 1 306 ? 7.247 -4.656 -18.058 1.00 96.88 306 ILE A CA 1
ATOM 2355 C C . ILE A 1 306 ? 6.377 -5.090 -19.243 1.00 96.88 306 ILE A C 1
ATOM 2357 O O . ILE A 1 306 ? 6.243 -4.350 -20.219 1.00 96.88 306 ILE A O 1
ATOM 2361 N N . LEU A 1 307 ? 5.713 -6.248 -19.150 1.00 96.31 307 LEU A N 1
ATOM 2362 C CA . LEU A 1 307 ? 4.893 -6.781 -20.246 1.00 96.31 307 LEU A CA 1
ATOM 2363 C C . LEU A 1 307 ? 3.785 -5.817 -20.727 1.00 96.31 307 LEU A C 1
ATOM 2365 O O . LEU A 1 307 ? 3.685 -5.614 -21.934 1.00 96.31 307 LEU A O 1
ATOM 2369 N N . PRO A 1 308 ? 2.973 -5.170 -19.865 1.00 97.69 308 PRO A N 1
ATOM 2370 C CA . PRO A 1 308 ? 1.977 -4.195 -20.299 1.00 97.69 308 PRO A CA 1
ATOM 2371 C C . PRO A 1 308 ? 2.587 -3.010 -21.048 1.00 97.69 308 PRO A C 1
ATOM 2373 O O . PRO A 1 308 ? 1.987 -2.543 -22.012 1.00 97.69 308 PRO A O 1
ATOM 2376 N N . ILE A 1 309 ? 3.776 -2.546 -20.647 1.00 97.94 309 ILE A N 1
ATOM 2377 C CA . ILE A 1 309 ? 4.478 -1.441 -21.316 1.00 97.94 309 ILE A CA 1
ATOM 2378 C C . ILE A 1 309 ? 4.887 -1.872 -22.727 1.00 97.94 309 ILE A C 1
ATOM 2380 O O . ILE A 1 309 ? 4.631 -1.158 -23.699 1.00 97.94 309 ILE A O 1
ATOM 2384 N N . ALA A 1 310 ? 5.467 -3.067 -22.851 1.00 97.44 310 ALA A N 1
ATOM 2385 C CA . ALA A 1 310 ? 5.881 -3.621 -24.133 1.00 97.44 310 ALA A CA 1
ATOM 2386 C C . ALA A 1 310 ? 4.683 -3.901 -25.061 1.00 97.44 310 ALA A C 1
ATOM 2388 O O . ALA A 1 310 ? 4.753 -3.610 -26.252 1.00 97.44 310 ALA A O 1
ATOM 2389 N N . LEU A 1 311 ? 3.568 -4.409 -24.529 1.00 97.31 311 LEU A N 1
ATOM 2390 C CA . LEU A 1 311 ? 2.419 -4.865 -25.322 1.00 97.31 311 LEU A CA 1
ATOM 2391 C C . LEU A 1 311 ? 1.406 -3.766 -25.675 1.00 97.31 311 LEU A C 1
ATOM 2393 O O . LEU A 1 311 ? 0.627 -3.947 -26.610 1.00 97.31 311 LEU A O 1
ATOM 2397 N N . LEU A 1 312 ? 1.367 -2.647 -24.944 1.00 98.06 312 LEU A N 1
ATOM 2398 C CA . LEU A 1 312 ? 0.410 -1.572 -25.215 1.00 98.06 312 LEU A CA 1
ATOM 2399 C C . LEU A 1 312 ? 0.746 -0.886 -26.557 1.00 98.06 312 LEU A C 1
ATOM 2401 O O . LEU A 1 312 ? 1.839 -0.337 -26.689 1.00 98.06 312 LEU A O 1
ATOM 2405 N N . PRO A 1 313 ? -0.170 -0.845 -27.546 1.00 96.31 313 PRO A N 1
ATOM 2406 C CA . PRO A 1 313 ? 0.113 -0.307 -28.878 1.00 96.31 313 PRO A CA 1
ATOM 2407 C C . PRO A 1 313 ? 0.043 1.233 -28.912 1.00 96.31 313 PRO A C 1
ATOM 2409 O O . PRO A 1 313 ? -0.701 1.816 -29.699 1.00 96.31 313 PRO A O 1
ATOM 2412 N N . ALA A 1 314 ? 0.786 1.911 -28.035 1.00 95.81 314 ALA A N 1
ATOM 2413 C CA . ALA A 1 314 ? 1.038 3.345 -28.167 1.00 95.81 314 ALA A CA 1
ATOM 2414 C C . ALA A 1 314 ? 2.185 3.594 -29.164 1.00 95.81 314 ALA A C 1
ATOM 2416 O O . ALA A 1 314 ? 2.898 2.665 -29.546 1.00 95.81 314 ALA A O 1
ATOM 2417 N N . GLY A 1 315 ? 2.400 4.852 -29.563 1.00 95.25 315 GLY A N 1
ATOM 2418 C CA . GLY A 1 315 ? 3.398 5.198 -30.581 1.00 95.25 315 GLY A CA 1
ATOM 2419 C C . GLY A 1 315 ? 4.824 4.747 -30.240 1.00 95.25 315 GLY A C 1
ATOM 2420 O O . GLY A 1 315 ? 5.576 4.392 -31.139 1.00 95.25 315 GLY A O 1
ATOM 2421 N N . ASN A 1 316 ? 5.195 4.705 -28.955 1.00 96.88 316 ASN A N 1
ATOM 2422 C CA . ASN A 1 316 ? 6.450 4.115 -28.470 1.00 96.88 316 ASN A CA 1
ATOM 2423 C C . ASN A 1 316 ? 6.329 3.630 -27.006 1.00 96.88 316 ASN A C 1
ATOM 2425 O O . ASN A 1 316 ? 5.291 3.818 -26.358 1.00 96.88 316 ASN A O 1
ATOM 2429 N N . VAL A 1 317 ? 7.374 2.982 -26.477 1.00 97.31 317 VAL A N 1
ATOM 2430 C CA . VAL A 1 317 ? 7.404 2.455 -25.095 1.00 97.31 317 VAL A CA 1
ATOM 2431 C C . VAL A 1 317 ? 7.302 3.550 -24.033 1.00 97.31 317 VAL A C 1
ATOM 2433 O O . VAL A 1 317 ? 6.654 3.336 -23.013 1.00 97.31 317 VAL A O 1
ATOM 2436 N N . TRP A 1 318 ? 7.839 4.747 -24.290 1.00 97.06 318 TRP A N 1
ATOM 2437 C CA . TRP A 1 318 ? 7.721 5.897 -23.385 1.00 97.06 318 TRP A CA 1
ATOM 2438 C C . TRP A 1 318 ? 6.266 6.335 -23.226 1.00 97.06 318 TRP A C 1
ATOM 2440 O O . TRP A 1 318 ? 5.771 6.476 -22.112 1.00 97.06 318 TRP A O 1
ATOM 2450 N N . GLN A 1 319 ? 5.552 6.494 -24.342 1.00 97.12 319 GLN A N 1
ATOM 2451 C CA . GLN A 1 319 ? 4.124 6.812 -24.341 1.00 97.12 319 GLN A CA 1
ATOM 2452 C C . GLN A 1 319 ? 3.309 5.702 -23.681 1.00 97.12 319 GLN A C 1
ATOM 2454 O O . GLN A 1 319 ? 2.372 5.984 -22.937 1.00 97.12 319 GLN A O 1
ATOM 2459 N N . SER A 1 320 ? 3.685 4.445 -23.930 1.00 98.12 320 SER A N 1
ATOM 2460 C CA . SER A 1 320 ? 3.023 3.289 -23.326 1.00 98.12 320 SER A CA 1
ATOM 2461 C C . SER A 1 320 ? 3.142 3.336 -21.806 1.00 98.12 320 SER A C 1
ATOM 2463 O O . SER A 1 320 ? 2.140 3.232 -21.100 1.00 98.12 320 SER A O 1
ATOM 2465 N N . PHE A 1 321 ? 4.357 3.572 -21.308 1.00 97.31 321 PHE A N 1
ATOM 2466 C CA . PHE A 1 321 ? 4.610 3.670 -19.882 1.00 97.31 321 PHE A CA 1
ATOM 2467 C C . PHE A 1 321 ? 3.907 4.875 -19.252 1.00 97.31 321 PHE A C 1
ATOM 2469 O O . PHE A 1 321 ? 3.233 4.714 -18.242 1.00 97.31 321 PHE A O 1
ATOM 2476 N N . TYR A 1 322 ? 3.959 6.047 -19.888 1.00 97.38 322 TYR A N 1
ATOM 2477 C CA . TYR A 1 322 ? 3.268 7.247 -19.413 1.00 97.38 322 TYR A CA 1
ATOM 2478 C C . TYR A 1 322 ? 1.755 7.041 -19.254 1.00 97.38 322 TYR A C 1
ATOM 2480 O O . TYR A 1 322 ? 1.180 7.429 -18.236 1.00 97.38 322 TYR A O 1
ATOM 2488 N N . ILE A 1 323 ? 1.102 6.406 -20.236 1.00 97.81 323 ILE A N 1
ATOM 2489 C CA . ILE A 1 323 ? -0.335 6.103 -20.170 1.00 97.81 323 ILE A CA 1
ATOM 2490 C C . ILE A 1 323 ? -0.618 5.157 -19.002 1.00 97.81 323 ILE A C 1
ATOM 2492 O O . ILE A 1 323 ? -1.530 5.405 -18.213 1.00 97.81 323 ILE A O 1
ATOM 2496 N N . LEU A 1 324 ? 0.167 4.087 -18.875 1.00 97.75 324 LEU A N 1
ATOM 2497 C CA . LEU A 1 324 ? -0.012 3.091 -17.823 1.00 97.75 324 LEU A CA 1
ATOM 2498 C C . LEU A 1 324 ? 0.229 3.666 -16.424 1.00 97.75 324 LEU A C 1
ATOM 2500 O O . LEU A 1 324 ? -0.573 3.410 -15.525 1.00 97.75 324 LEU A O 1
ATOM 2504 N N . ASP A 1 325 ? 1.275 4.472 -16.246 1.00 97.12 325 ASP A N 1
ATOM 2505 C CA . ASP A 1 325 ? 1.564 5.144 -14.980 1.00 97.12 325 ASP A CA 1
ATOM 2506 C C . ASP A 1 325 ? 0.479 6.169 -14.627 1.00 97.12 325 ASP A C 1
ATOM 2508 O O . ASP A 1 325 ? -0.041 6.162 -13.511 1.00 97.12 325 ASP A O 1
ATOM 2512 N N . SER A 1 326 ? 0.021 6.966 -15.598 1.00 97.56 326 SER A N 1
ATOM 2513 C CA . SER A 1 326 ? -1.110 7.886 -15.410 1.00 97.56 326 SER A CA 1
ATOM 2514 C C . SER A 1 326 ? -2.380 7.136 -14.987 1.00 97.56 326 SER A C 1
ATOM 2516 O O . SER A 1 326 ? -3.061 7.530 -14.037 1.00 97.56 326 SER A O 1
ATOM 2518 N N . CYS A 1 327 ? -2.695 6.010 -15.637 1.00 98.12 327 CYS A N 1
ATOM 2519 C CA . CYS A 1 327 ? -3.825 5.164 -15.258 1.00 98.12 327 CYS A CA 1
ATOM 2520 C C . CYS A 1 327 ? -3.667 4.584 -13.846 1.00 98.12 327 CYS A C 1
ATOM 2522 O O . CYS A 1 327 ? -4.636 4.570 -13.082 1.00 98.12 327 CYS A O 1
ATOM 2524 N N . ALA A 1 328 ? -2.466 4.132 -13.480 1.00 97.75 328 ALA A N 1
ATOM 2525 C CA . ALA A 1 328 ? -2.183 3.602 -12.152 1.00 97.75 328 ALA A CA 1
ATOM 2526 C C . ALA A 1 328 ? -2.297 4.684 -11.068 1.00 97.75 328 ALA A C 1
ATOM 2528 O O . ALA A 1 328 ? -2.931 4.449 -10.037 1.00 97.75 328 ALA A O 1
ATOM 2529 N N . ALA A 1 329 ? -1.762 5.882 -11.312 1.00 97.31 329 ALA A N 1
ATOM 2530 C CA . ALA A 1 329 ? -1.875 7.029 -10.417 1.00 97.31 329 ALA A CA 1
ATOM 2531 C C . ALA A 1 329 ? -3.336 7.475 -10.256 1.00 97.31 329 ALA A C 1
ATOM 2533 O O . ALA A 1 329 ? -3.805 7.680 -9.134 1.00 97.31 329 ALA A O 1
ATOM 2534 N N . PHE A 1 330 ? -4.105 7.546 -11.347 1.00 98.31 330 PHE A N 1
ATOM 2535 C CA . PHE A 1 330 ? -5.539 7.820 -11.264 1.00 98.31 330 PHE A CA 1
ATOM 2536 C C . PHE A 1 330 ? -6.272 6.757 -10.442 1.00 98.31 330 PHE A C 1
ATOM 2538 O O . PHE A 1 330 ? -7.049 7.104 -9.552 1.00 98.31 330 PHE A O 1
ATOM 2545 N N . PHE A 1 331 ? -6.014 5.472 -10.697 1.00 98.25 331 PHE A N 1
ATOM 2546 C CA . PHE A 1 331 ? -6.631 4.377 -9.954 1.00 98.25 331 PHE A CA 1
ATOM 2547 C C . PHE A 1 331 ? -6.308 4.454 -8.457 1.00 98.25 331 PHE A C 1
ATOM 2549 O O . PHE A 1 331 ? -7.225 4.417 -7.637 1.00 98.25 331 PHE A O 1
ATOM 2556 N N . ALA A 1 332 ? -5.037 4.621 -8.088 1.00 97.94 332 ALA A N 1
ATOM 2557 C CA . ALA A 1 332 ? -4.615 4.748 -6.696 1.00 97.94 332 ALA A CA 1
ATOM 2558 C C . ALA A 1 332 ? -5.263 5.962 -6.013 1.00 97.94 332 ALA A C 1
ATOM 2560 O O . ALA A 1 332 ? -5.865 5.832 -4.941 1.00 97.94 332 ALA A O 1
ATOM 2561 N N . GLY A 1 333 ? -5.228 7.125 -6.674 1.00 97.81 333 GLY A N 1
ATOM 2562 C CA . GLY A 1 333 ? -5.877 8.346 -6.202 1.00 97.81 333 GLY A CA 1
ATOM 2563 C C . GLY A 1 333 ? -7.381 8.158 -6.015 1.00 97.81 333 GLY A C 1
ATOM 2564 O O . GLY A 1 333 ? -7.927 8.533 -4.977 1.00 97.81 333 GLY A O 1
ATOM 2565 N N . ALA A 1 334 ? -8.055 7.514 -6.970 1.00 98.12 334 ALA A N 1
ATOM 2566 C CA . ALA A 1 334 ? -9.480 7.214 -6.903 1.00 98.12 334 ALA A CA 1
ATOM 2567 C C . ALA A 1 334 ? -9.812 6.236 -5.769 1.00 98.12 334 ALA A C 1
ATOM 2569 O O . ALA A 1 334 ? -10.801 6.448 -5.069 1.00 98.12 334 ALA A O 1
ATOM 2570 N N . VAL A 1 335 ? -8.998 5.201 -5.537 1.00 96.56 335 VAL A N 1
ATOM 2571 C CA . VAL A 1 335 ? -9.188 4.265 -4.420 1.00 96.56 335 VAL A CA 1
ATOM 2572 C C . VAL A 1 335 ? -9.113 5.005 -3.088 1.00 96.56 335 VAL A C 1
ATOM 2574 O O . VAL A 1 335 ? -10.057 4.902 -2.306 1.00 96.56 335 VAL A O 1
ATOM 2577 N N . ILE A 1 336 ? -8.059 5.792 -2.841 1.00 96.00 336 ILE A N 1
ATOM 2578 C CA . ILE A 1 336 ? -7.909 6.567 -1.596 1.00 96.00 336 ILE A CA 1
ATOM 2579 C C . ILE A 1 336 ? -9.049 7.580 -1.463 1.00 96.00 336 ILE A C 1
ATOM 2581 O O . ILE A 1 336 ? -9.724 7.637 -0.433 1.00 96.00 336 ILE A O 1
ATOM 2585 N N . PHE A 1 337 ? -9.322 8.345 -2.519 1.00 96.94 337 PHE A N 1
ATOM 2586 C CA . PHE A 1 337 ? -10.388 9.336 -2.514 1.00 96.94 337 PHE A CA 1
ATOM 2587 C C . PHE A 1 337 ? -11.731 8.695 -2.186 1.00 96.94 337 PHE A C 1
ATOM 2589 O O . PHE A 1 337 ? -12.389 9.117 -1.244 1.00 96.94 337 PHE A O 1
ATOM 2596 N N . LEU A 1 338 ? -12.136 7.639 -2.894 1.00 95.06 338 LEU A N 1
ATOM 2597 C CA . LEU A 1 338 ? -13.404 6.948 -2.657 1.00 95.06 338 LEU A CA 1
ATOM 2598 C C . LEU A 1 338 ? -13.427 6.204 -1.316 1.00 95.06 338 LEU A C 1
ATOM 2600 O O . LEU A 1 338 ? -14.512 6.032 -0.746 1.00 95.06 338 LEU A O 1
ATOM 2604 N N . ALA A 1 339 ? -12.272 5.778 -0.790 1.00 90.19 339 ALA A N 1
ATOM 2605 C CA . ALA A 1 339 ? -12.128 5.205 0.547 1.00 90.19 339 ALA A CA 1
ATOM 2606 C C . ALA A 1 339 ? -12.639 6.185 1.608 1.00 90.19 339 ALA A C 1
ATOM 2608 O O . ALA A 1 339 ? -13.606 5.891 2.316 1.00 90.19 339 ALA A O 1
ATOM 2609 N N . PHE A 1 340 ? -12.045 7.378 1.646 1.00 89.94 340 PHE A N 1
ATOM 2610 C CA . PHE A 1 340 ? -12.358 8.418 2.625 1.00 89.94 340 PHE A CA 1
ATOM 2611 C C . PHE A 1 340 ? -13.644 9.172 2.290 1.00 89.94 340 PHE A C 1
ATOM 2613 O O . PHE A 1 340 ? -14.444 9.500 3.174 1.00 89.94 340 PHE A O 1
ATOM 2620 N N . ARG A 1 341 ? -13.939 9.350 1.001 1.00 92.62 341 ARG A N 1
ATOM 2621 C CA . ARG A 1 341 ? -15.141 10.046 0.543 1.00 92.62 341 ARG A CA 1
ATOM 2622 C C . ARG A 1 341 ? -16.415 9.314 0.929 1.00 92.62 341 ARG A C 1
ATOM 2624 O O . ARG A 1 341 ? -17.437 9.966 1.150 1.00 92.62 341 ARG A O 1
ATOM 2631 N N . SER A 1 342 ? -16.372 7.985 1.035 1.00 87.31 342 SER A N 1
ATOM 2632 C CA . SER A 1 342 ? -17.532 7.212 1.480 1.00 87.31 342 SER A CA 1
ATOM 2633 C C . SER A 1 342 ? -17.808 7.339 2.970 1.00 87.31 342 SER A C 1
ATOM 2635 O O . SER A 1 342 ? -18.884 6.931 3.397 1.00 87.31 342 SER A O 1
ATOM 2637 N N . VAL A 1 343 ? -16.828 7.771 3.771 1.00 83.19 343 VAL A N 1
ATOM 2638 C CA . VAL A 1 343 ? -16.984 7.813 5.227 1.00 83.19 343 VAL A CA 1
ATOM 2639 C C . VAL A 1 343 ? -18.104 8.792 5.557 1.00 83.19 343 VAL A C 1
ATOM 2641 O O . VAL A 1 343 ? -18.929 8.505 6.422 1.00 83.19 343 VAL A O 1
ATOM 2644 N N . ARG A 1 344 ? -18.162 9.939 4.853 1.00 82.88 344 ARG A N 1
ATOM 2645 C CA . ARG A 1 344 ? -19.163 10.996 5.078 1.00 82.88 344 ARG A CA 1
ATOM 2646 C C . ARG A 1 344 ? -19.511 11.780 3.803 1.00 82.88 344 ARG A C 1
ATOM 2648 O O . ARG A 1 344 ? -18.641 12.030 2.967 1.00 82.88 344 ARG A O 1
ATOM 2655 N N . PRO A 1 345 ? -20.761 12.241 3.643 1.00 83.50 345 PRO A N 1
ATOM 2656 C CA . PRO A 1 345 ? -21.092 13.254 2.648 1.00 83.50 345 PRO A CA 1
ATOM 2657 C C . PRO A 1 345 ? -20.633 14.660 3.084 1.00 83.50 345 PRO A C 1
ATOM 2659 O O . PRO A 1 345 ? -20.404 14.909 4.266 1.00 83.50 345 PRO A O 1
ATOM 2662 N N . GLY A 1 346 ? -20.555 15.596 2.132 1.00 85.75 346 GLY A N 1
ATOM 2663 C CA . GLY A 1 346 ? -20.349 17.027 2.400 1.00 85.75 346 GLY A CA 1
ATOM 2664 C C . GLY A 1 346 ? -19.016 17.600 1.910 1.00 85.75 346 GLY A C 1
ATOM 2665 O O . GLY A 1 346 ? -18.080 16.870 1.591 1.00 85.75 346 GLY A O 1
ATOM 2666 N N . ALA A 1 347 ? -18.946 18.934 1.856 1.00 90.12 347 ALA A N 1
ATOM 2667 C CA . ALA A 1 347 ? -17.810 19.670 1.296 1.00 90.12 347 ALA A CA 1
ATOM 2668 C C . ALA A 1 347 ? -16.516 19.519 2.114 1.00 90.12 347 ALA A C 1
ATOM 2670 O O . ALA A 1 347 ? -15.450 19.395 1.528 1.00 90.12 347 ALA A O 1
ATOM 2671 N N . ILE A 1 348 ? -16.599 19.451 3.450 1.00 91.12 348 ILE A N 1
ATOM 2672 C CA . ILE A 1 348 ? -15.408 19.226 4.292 1.00 91.12 348 ILE A CA 1
ATOM 2673 C C . ILE A 1 348 ? -14.804 17.848 4.014 1.00 91.12 348 ILE A C 1
ATOM 2675 O O . ILE A 1 348 ? -13.600 17.753 3.808 1.00 91.12 348 ILE A O 1
ATOM 2679 N N . ASN A 1 349 ? -15.621 16.788 3.947 1.00 91.56 349 ASN A N 1
ATOM 2680 C CA . ASN A 1 349 ? -15.087 15.460 3.641 1.00 91.56 349 ASN A CA 1
ATOM 2681 C C . ASN A 1 349 ? -14.597 15.360 2.192 1.00 91.56 349 ASN A C 1
ATOM 2683 O O . ASN A 1 349 ? -13.657 14.619 1.926 1.00 91.56 349 ASN A O 1
ATOM 2687 N N . LEU A 1 350 ? -15.209 16.097 1.257 1.00 93.44 350 LEU A N 1
ATOM 2688 C CA . LEU A 1 350 ? -14.684 16.228 -0.101 1.00 93.44 350 LEU A CA 1
ATOM 2689 C C . LEU A 1 350 ? -13.283 16.841 -0.080 1.00 93.44 350 LEU A C 1
ATOM 2691 O O . LEU A 1 350 ? -12.371 16.214 -0.603 1.00 93.44 350 LEU A O 1
ATOM 2695 N N . ALA A 1 351 ? -13.127 18.016 0.539 1.00 95.56 351 ALA A N 1
ATOM 2696 C CA . ALA A 1 351 ? -11.846 18.705 0.646 1.00 95.56 351 ALA A CA 1
ATOM 2697 C C . ALA A 1 351 ? -10.805 17.806 1.321 1.00 95.56 351 ALA A C 1
ATOM 2699 O O . ALA A 1 351 ? -9.753 17.567 0.751 1.00 95.56 351 ALA A O 1
ATOM 2700 N N . PHE A 1 352 ? -11.147 17.199 2.460 1.00 95.12 352 PHE A N 1
ATOM 2701 C CA . PHE A 1 352 ? -10.283 16.252 3.162 1.00 95.12 352 PHE A CA 1
ATOM 2702 C C . PHE A 1 352 ? -9.862 15.064 2.286 1.00 95.12 352 PHE A C 1
ATOM 2704 O O . PHE A 1 352 ? -8.673 14.799 2.138 1.00 95.12 352 PHE A O 1
ATOM 2711 N N . SER A 1 353 ? -10.825 14.354 1.691 1.00 95.38 353 SER A N 1
ATOM 2712 C CA . SER A 1 353 ? -10.539 13.140 0.914 1.00 95.38 353 SER A CA 1
ATOM 2713 C C . SER A 1 353 ? -9.739 13.460 -0.345 1.00 95.38 353 SER A C 1
ATOM 2715 O O . SER A 1 353 ? -8.880 12.676 -0.737 1.00 95.38 353 SER A O 1
ATOM 2717 N N . LEU A 1 354 ? -10.033 14.598 -0.983 1.00 97.31 354 LEU A N 1
ATOM 2718 C CA . LEU A 1 354 ? -9.328 15.060 -2.171 1.00 97.31 354 LEU A CA 1
ATOM 2719 C C . LEU A 1 354 ? -7.904 15.487 -1.819 1.00 97.31 354 LEU A C 1
ATOM 2721 O O . LEU A 1 354 ? -6.976 14.986 -2.434 1.00 97.31 354 LEU A O 1
ATOM 2725 N N . SER A 1 355 ? -7.714 16.331 -0.800 1.00 95.75 355 SER A N 1
ATOM 2726 C CA . SER A 1 355 ? -6.385 16.743 -0.334 1.00 95.75 355 SER A CA 1
ATOM 2727 C C . SER A 1 355 ? -5.523 15.545 0.052 1.00 95.75 355 SER A C 1
ATOM 2729 O O . SER A 1 355 ? -4.360 15.492 -0.333 1.00 95.75 355 SER A O 1
ATOM 2731 N N . LEU A 1 356 ? -6.095 14.558 0.749 1.00 94.19 356 LEU A N 1
ATOM 2732 C CA . LEU A 1 356 ? -5.378 13.348 1.138 1.00 94.19 356 LEU A CA 1
ATOM 2733 C C . LEU A 1 356 ? -4.971 12.499 -0.074 1.00 94.19 356 LEU A C 1
ATOM 2735 O O . LEU A 1 356 ? -3.818 12.090 -0.160 1.00 94.19 356 LEU A O 1
ATOM 2739 N N . ALA A 1 357 ? -5.888 12.250 -1.015 1.00 96.69 357 ALA A N 1
ATOM 2740 C CA . ALA A 1 357 ? -5.577 11.500 -2.233 1.00 96.69 357 ALA A CA 1
ATOM 2741 C C . ALA A 1 357 ? -4.543 12.231 -3.104 1.00 96.69 357 ALA A C 1
ATOM 2743 O O . ALA A 1 357 ? -3.595 11.612 -3.584 1.00 96.69 357 ALA A O 1
ATOM 2744 N N . THR A 1 358 ? -4.690 13.551 -3.253 1.00 95.75 358 THR A N 1
ATOM 2745 C CA . THR A 1 358 ? -3.748 14.400 -3.987 1.00 95.75 358 THR A CA 1
ATOM 2746 C C . THR A 1 358 ? -2.357 14.343 -3.364 1.00 95.75 358 THR A C 1
ATOM 2748 O O . THR A 1 358 ? -1.386 14.063 -4.062 1.00 95.75 358 THR A O 1
ATOM 2751 N N . ALA A 1 359 ? -2.259 14.545 -2.047 1.00 91.94 359 ALA A N 1
ATOM 2752 C CA . ALA A 1 359 ? -0.991 14.487 -1.334 1.00 91.94 359 ALA A CA 1
ATOM 2753 C C . ALA A 1 359 ? -0.335 13.107 -1.469 1.00 91.94 359 ALA A C 1
ATOM 2755 O O . ALA A 1 359 ? 0.794 13.011 -1.940 1.00 91.94 359 ALA A O 1
ATOM 2756 N N . ALA A 1 360 ? -1.064 12.040 -1.130 1.00 91.38 360 ALA A N 1
ATOM 2757 C CA . ALA A 1 360 ? -0.521 10.687 -1.059 1.00 91.38 360 ALA A CA 1
ATOM 2758 C C . ALA A 1 360 ? -0.057 10.119 -2.408 1.00 91.38 360 ALA A C 1
ATOM 2760 O O . ALA A 1 360 ? 0.848 9.293 -2.421 1.00 91.38 360 ALA A O 1
ATOM 2761 N N . VAL A 1 361 ? -0.675 10.523 -3.524 1.00 95.12 361 VAL A N 1
ATOM 2762 C CA . VAL A 1 361 ? -0.418 9.911 -4.841 1.00 95.12 361 VAL A CA 1
ATOM 2763 C C . VAL A 1 361 ? 0.308 10.843 -5.805 1.00 95.12 361 VAL A C 1
ATOM 2765 O O . VAL A 1 361 ? 1.115 10.375 -6.602 1.00 95.12 361 VAL A O 1
ATOM 2768 N N . PHE A 1 362 ? 0.050 12.150 -5.744 1.00 94.31 362 PHE A N 1
ATOM 2769 C CA . PHE A 1 362 ? 0.512 13.083 -6.777 1.00 94.31 362 PHE A CA 1
ATOM 2770 C C . PHE A 1 362 ? 1.554 14.089 -6.295 1.00 94.31 362 PHE A C 1
ATOM 2772 O O . PHE A 1 362 ? 2.220 14.688 -7.135 1.00 94.31 362 PHE A O 1
ATOM 2779 N N . LEU A 1 363 ? 1.686 14.307 -4.982 1.00 89.62 363 LEU A N 1
ATOM 2780 C CA . LEU A 1 363 ? 2.604 15.315 -4.436 1.00 89.62 363 LEU A CA 1
ATOM 2781 C C . LEU A 1 363 ? 3.753 14.705 -3.634 1.00 89.62 363 LEU A C 1
ATOM 2783 O O . LEU A 1 363 ? 4.887 15.142 -3.794 1.00 89.62 363 LEU A O 1
ATOM 2787 N N . LEU A 1 364 ? 3.457 13.729 -2.771 1.00 86.50 364 LEU A N 1
ATOM 2788 C CA . LEU A 1 364 ? 4.466 13.070 -1.943 1.00 86.50 364 LEU A CA 1
ATOM 2789 C C . LEU A 1 364 ? 5.351 12.109 -2.743 1.00 86.50 364 LEU A C 1
ATOM 2791 O O . LEU A 1 364 ? 6.561 12.139 -2.536 1.00 86.50 364 LEU A O 1
ATOM 2795 N N . PRO A 1 365 ? 4.814 11.281 -3.659 1.00 88.50 365 PRO A N 1
ATOM 2796 C CA . PRO A 1 365 ? 5.665 10.454 -4.501 1.00 88.50 365 PRO A CA 1
ATOM 2797 C C . PRO A 1 365 ? 6.516 11.316 -5.437 1.00 88.50 365 PRO A C 1
ATOM 2799 O O . PRO A 1 365 ? 6.001 12.216 -6.102 1.00 88.50 365 PRO A O 1
ATOM 2802 N N . GLY A 1 366 ? 7.809 11.021 -5.491 1.00 82.50 366 GLY A N 1
ATOM 2803 C CA . GLY A 1 366 ? 8.826 11.746 -6.238 1.00 82.50 366 GLY A CA 1
ATOM 2804 C C . GLY A 1 366 ? 9.627 12.628 -5.298 1.00 82.50 366 GLY A C 1
ATOM 2805 O O . GLY A 1 366 ? 10.318 12.125 -4.420 1.00 82.50 366 GLY A O 1
ATOM 2806 N N . PHE A 1 367 ? 9.480 13.944 -5.428 1.00 85.12 367 PHE A N 1
ATOM 2807 C CA . PHE A 1 367 ? 10.222 14.898 -4.608 1.00 85.12 367 PHE A CA 1
ATOM 2808 C C . PHE A 1 367 ? 9.270 15.889 -3.915 1.00 85.12 367 PHE A C 1
ATOM 2810 O O . PHE A 1 367 ? 8.914 16.912 -4.513 1.00 85.12 367 PHE A O 1
ATOM 2817 N N . PRO A 1 368 ? 8.837 15.615 -2.664 1.00 82.56 368 PRO A N 1
ATOM 2818 C CA . PRO A 1 368 ? 7.902 16.473 -1.935 1.00 82.56 368 PRO A CA 1
ATOM 2819 C C . PRO A 1 368 ? 8.294 17.959 -1.880 1.00 82.56 368 PRO A C 1
ATOM 2821 O O . PRO A 1 368 ? 7.400 18.787 -2.065 1.00 82.56 368 PRO A O 1
ATOM 2824 N N . PRO A 1 369 ? 9.578 18.343 -1.690 1.00 82.81 369 PRO A N 1
ATOM 2825 C CA . PRO A 1 369 ? 9.957 19.757 -1.625 1.00 82.81 369 PRO A CA 1
ATOM 2826 C C . PRO A 1 369 ? 9.640 20.555 -2.897 1.00 82.81 369 PRO A C 1
ATOM 2828 O O . PRO A 1 369 ? 9.349 21.744 -2.804 1.00 82.81 369 PRO A O 1
ATOM 2831 N N . SER A 1 370 ? 9.662 19.920 -4.077 1.00 84.38 370 SER A N 1
ATOM 2832 C CA . SER A 1 370 ? 9.302 20.567 -5.350 1.00 84.38 370 SER A CA 1
ATOM 2833 C C . SER A 1 370 ? 7.911 20.189 -5.858 1.00 84.38 370 SER A C 1
ATOM 2835 O O . SER A 1 370 ? 7.488 20.684 -6.903 1.00 84.38 370 SER A O 1
ATOM 2837 N N . LEU A 1 371 ? 7.195 19.307 -5.149 1.00 86.56 371 LEU A N 1
ATOM 2838 C CA . LEU A 1 371 ? 5.914 18.746 -5.582 1.00 86.56 371 LEU A CA 1
ATOM 2839 C C . LEU A 1 371 ? 5.990 18.129 -6.996 1.00 86.56 371 LEU A C 1
ATOM 2841 O O . LEU A 1 371 ? 5.009 18.178 -7.752 1.00 86.56 371 LEU A O 1
ATOM 2845 N N . ALA A 1 372 ? 7.147 17.549 -7.355 1.00 89.06 372 ALA A N 1
ATOM 2846 C CA . ALA A 1 372 ? 7.430 17.015 -8.694 1.00 89.06 372 ALA A CA 1
ATOM 2847 C C . ALA A 1 372 ? 6.457 15.908 -9.122 1.00 89.06 372 ALA A C 1
ATOM 2849 O O . ALA A 1 372 ? 6.078 15.808 -10.295 1.00 89.06 372 ALA A O 1
ATOM 2850 N N . GLY A 1 373 ? 5.953 15.151 -8.146 1.00 89.81 373 GLY A N 1
ATOM 2851 C CA . GLY A 1 373 ? 4.967 14.097 -8.335 1.00 89.81 373 GLY A CA 1
ATOM 2852 C C . GLY A 1 373 ? 5.516 12.836 -9.011 1.00 89.81 373 GLY A C 1
ATOM 2853 O O . GLY A 1 373 ? 6.698 12.760 -9.353 1.00 89.81 373 GLY A O 1
ATOM 2854 N N . PRO A 1 374 ? 4.640 11.846 -9.249 1.00 92.00 374 PRO A N 1
ATOM 2855 C CA . PRO A 1 374 ? 5.041 10.496 -9.647 1.00 92.00 374 PRO A CA 1
ATOM 2856 C C . PRO A 1 374 ? 5.677 10.421 -11.039 1.00 92.00 374 PRO A C 1
ATOM 2858 O O . PRO A 1 374 ? 6.468 9.525 -11.294 1.00 92.00 374 PRO A O 1
ATOM 2861 N N . GLN A 1 375 ? 5.387 11.381 -11.920 1.00 92.19 375 GLN A N 1
ATOM 2862 C CA . GLN A 1 375 ? 5.905 11.393 -13.292 1.00 92.19 375 GLN A CA 1
ATOM 2863 C C . GLN A 1 375 ? 7.401 11.732 -13.368 1.00 92.19 375 GLN A C 1
ATOM 2865 O O . GLN A 1 375 ? 8.055 11.424 -14.358 1.00 92.19 375 GLN A O 1
ATOM 2870 N N . TRP A 1 376 ? 7.960 12.364 -12.333 1.00 93.50 376 TRP A N 1
ATOM 2871 C CA . TRP A 1 376 ? 9.400 12.614 -12.241 1.00 93.50 376 TRP A CA 1
ATOM 2872 C C . TRP A 1 376 ? 10.168 11.352 -11.826 1.00 93.50 376 TRP A C 1
ATOM 2874 O O . TRP A 1 376 ? 11.197 11.025 -12.408 1.00 93.50 376 TRP A O 1
ATOM 2884 N N . GLU A 1 377 ? 9.631 10.610 -10.859 1.00 92.50 377 GLU A N 1
ATOM 2885 C CA . GLU A 1 377 ? 10.215 9.374 -10.335 1.00 92.50 377 GLU A CA 1
ATOM 2886 C C . GLU A 1 377 ? 9.150 8.269 -10.317 1.00 92.50 377 GLU A C 1
ATOM 2888 O O . GLU A 1 377 ? 8.575 7.951 -9.268 1.00 92.50 377 GLU A O 1
ATOM 2893 N N . PRO A 1 378 ? 8.887 7.626 -11.468 1.00 91.50 378 PRO A N 1
ATOM 2894 C CA . PRO A 1 378 ? 7.896 6.560 -11.550 1.00 91.50 378 PRO A CA 1
ATOM 2895 C C . PRO A 1 378 ? 8.267 5.356 -10.673 1.00 91.50 378 PRO A C 1
ATOM 2897 O O . PRO A 1 378 ? 7.411 4.560 -10.292 1.00 91.50 378 PRO A O 1
ATOM 2900 N N . ASN A 1 379 ? 9.532 5.261 -10.268 1.00 89.50 379 ASN A N 1
ATOM 2901 C CA . ASN A 1 379 ? 10.032 4.272 -9.324 1.00 89.50 379 ASN A CA 1
ATOM 2902 C C . ASN A 1 379 ? 9.351 4.364 -7.956 1.00 89.50 379 ASN A C 1
ATOM 2904 O O . ASN A 1 379 ? 9.253 3.356 -7.274 1.00 89.50 379 ASN A O 1
ATOM 2908 N N . VAL A 1 380 ? 8.837 5.516 -7.535 1.00 88.94 380 VAL A N 1
ATOM 2909 C CA . VAL A 1 380 ? 8.078 5.643 -6.274 1.00 88.94 380 VAL A CA 1
ATOM 2910 C C . VAL A 1 380 ? 6.581 5.863 -6.514 1.00 88.94 380 VAL A C 1
ATOM 2912 O O . VAL A 1 380 ? 5.831 6.149 -5.584 1.00 88.94 380 VAL A O 1
ATOM 2915 N N . SER A 1 381 ? 6.133 5.720 -7.763 1.00 91.88 381 SER A N 1
ATOM 2916 C CA . SER A 1 381 ? 4.754 5.971 -8.177 1.00 91.88 381 SER A CA 1
ATOM 2917 C C . SER A 1 381 ? 3.789 4.836 -7.835 1.00 91.88 381 SER A C 1
ATOM 2919 O O . SER A 1 381 ? 4.141 3.738 -7.394 1.00 91.88 381 SER A O 1
ATOM 2921 N N . SER A 1 382 ? 2.520 5.094 -8.147 1.00 95.12 382 SER A N 1
ATOM 2922 C CA . SER A 1 382 ? 1.459 4.101 -8.057 1.00 95.12 382 SER A CA 1
ATOM 2923 C C . SER A 1 382 ? 1.597 2.948 -9.049 1.00 95.12 382 SER A C 1
ATOM 2925 O O . SER A 1 382 ? 1.005 1.909 -8.782 1.00 95.12 382 SER A O 1
ATOM 2927 N N . TYR A 1 383 ? 2.353 3.065 -10.149 1.00 96.31 383 TYR A N 1
ATOM 2928 C CA . TYR A 1 383 ? 2.533 1.940 -11.074 1.00 96.31 383 TYR A CA 1
ATOM 2929 C C . TYR A 1 383 ? 3.288 0.780 -10.418 1.00 96.31 383 TYR A C 1
ATOM 2931 O O . TYR A 1 383 ? 2.866 -0.376 -10.507 1.00 96.31 383 TYR A O 1
ATOM 2939 N N . ARG A 1 384 ? 4.348 1.080 -9.659 1.00 93.44 384 ARG A N 1
ATOM 2940 C CA . ARG A 1 384 ? 5.112 0.073 -8.900 1.00 93.44 384 ARG A CA 1
ATOM 2941 C C . ARG A 1 384 ? 4.257 -0.621 -7.835 1.00 93.44 384 ARG A C 1
ATOM 2943 O O . ARG A 1 384 ? 4.378 -1.830 -7.631 1.00 93.44 384 ARG A O 1
ATOM 2950 N N . PHE A 1 385 ? 3.363 0.129 -7.189 1.00 92.50 385 PHE A N 1
ATOM 2951 C CA . PHE A 1 385 ? 2.542 -0.335 -6.063 1.00 92.50 385 PHE A CA 1
ATOM 2952 C C . PHE A 1 385 ? 1.059 -0.534 -6.411 1.00 92.50 385 PHE A C 1
ATOM 2954 O O . PHE A 1 385 ? 0.212 -0.583 -5.516 1.00 92.50 385 PHE A O 1
ATOM 2961 N N . LEU A 1 386 ? 0.722 -0.677 -7.697 1.00 96.44 386 LEU A N 1
ATOM 2962 C CA . LEU A 1 386 ? -0.660 -0.704 -8.193 1.00 96.44 386 LEU A CA 1
ATOM 2963 C C . LEU A 1 386 ? -1.523 -1.732 -7.449 1.00 96.44 386 LEU A C 1
ATOM 2965 O O . LEU A 1 386 ? -2.641 -1.449 -7.004 1.00 96.44 386 LEU A O 1
ATOM 2969 N N . TRP A 1 387 ? -0.972 -2.927 -7.261 1.00 97.25 387 TRP A N 1
ATOM 2970 C CA . TRP A 1 387 ? -1.673 -4.043 -6.639 1.00 97.25 387 TRP A CA 1
ATOM 2971 C C . TRP A 1 387 ? -1.891 -3.860 -5.136 1.00 97.25 387 TRP A C 1
ATOM 2973 O O . TRP A 1 387 ? -2.883 -4.361 -4.609 1.00 97.25 387 TRP A O 1
ATOM 2983 N N . CYS A 1 388 ? -1.067 -3.060 -4.455 1.00 94.81 388 CYS A N 1
ATOM 2984 C CA . CYS A 1 388 ? -1.306 -2.670 -3.065 1.00 94.81 388 CYS A CA 1
ATOM 2985 C C . CYS A 1 388 ? -2.606 -1.862 -2.944 1.00 94.81 388 CYS A C 1
ATOM 2987 O O . CYS A 1 388 ? -3.447 -2.152 -2.090 1.00 94.81 388 CYS A O 1
ATOM 2989 N N . TYR A 1 389 ? -2.826 -0.900 -3.847 1.00 96.00 389 TYR A N 1
ATOM 2990 C CA . TYR A 1 389 ? -4.071 -0.128 -3.892 1.00 96.00 389 TYR A CA 1
ATOM 2991 C C . TYR A 1 389 ? -5.270 -0.990 -4.298 1.00 96.00 389 TYR A C 1
ATOM 2993 O O . TYR A 1 389 ? -6.359 -0.829 -3.746 1.00 96.00 389 TYR A O 1
ATOM 3001 N N . ALA A 1 390 ? -5.082 -1.952 -5.205 1.00 97.56 390 ALA A N 1
ATOM 3002 C CA . ALA A 1 390 ? -6.136 -2.892 -5.580 1.00 97.56 390 ALA A CA 1
ATOM 3003 C C . ALA A 1 390 ? -6.552 -3.797 -4.403 1.00 97.56 390 ALA A C 1
ATOM 3005 O O . ALA A 1 390 ? -7.746 -3.984 -4.157 1.00 97.56 390 ALA A O 1
ATOM 3006 N N . LEU A 1 391 ? -5.590 -4.297 -3.620 1.00 94.94 391 LEU A N 1
ATOM 3007 C CA . LEU A 1 391 ? -5.857 -5.053 -2.392 1.00 94.94 391 LEU A CA 1
ATOM 3008 C C . LEU A 1 391 ? -6.583 -4.198 -1.352 1.00 94.94 391 LEU A C 1
ATOM 3010 O O . LEU A 1 391 ? -7.587 -4.641 -0.791 1.00 94.94 391 LEU A O 1
ATOM 3014 N N . LEU A 1 392 ? -6.148 -2.952 -1.141 1.00 91.31 392 LEU A N 1
ATOM 3015 C CA . LEU A 1 392 ? -6.852 -2.007 -0.269 1.00 91.31 392 LEU A CA 1
ATOM 3016 C C . LEU A 1 392 ? -8.299 -1.790 -0.729 1.00 91.31 392 LEU A C 1
ATOM 3018 O O . LEU A 1 392 ? -9.214 -1.817 0.095 1.00 91.31 392 LEU A O 1
ATOM 3022 N N . ALA A 1 393 ? -8.540 -1.649 -2.034 1.00 93.56 393 ALA A N 1
ATOM 3023 C CA . ALA A 1 393 ? -9.887 -1.525 -2.584 1.00 93.56 393 ALA A CA 1
ATOM 3024 C C . ALA A 1 393 ? -10.751 -2.766 -2.292 1.00 93.56 393 ALA A C 1
ATOM 3026 O O . ALA A 1 393 ? -11.916 -2.624 -1.913 1.00 93.56 393 ALA A O 1
ATOM 3027 N N . VAL A 1 394 ? -10.189 -3.976 -2.402 1.00 94.25 394 VAL A N 1
ATOM 3028 C CA . VAL A 1 394 ? -10.878 -5.230 -2.047 1.00 94.25 394 VAL A CA 1
ATOM 3029 C C . VAL A 1 394 ? -11.207 -5.294 -0.557 1.00 94.25 394 VAL A C 1
ATOM 3031 O O . VAL A 1 394 ? -12.329 -5.659 -0.195 1.00 94.25 394 VAL A O 1
ATOM 3034 N N . LEU A 1 395 ? -10.275 -4.903 0.312 1.00 89.38 395 LEU A N 1
ATOM 3035 C CA . LEU A 1 395 ? -10.497 -4.876 1.759 1.00 89.38 395 LEU A CA 1
ATOM 3036 C C . LEU A 1 395 ? -11.565 -3.849 2.149 1.00 89.38 395 LEU A C 1
ATOM 3038 O O . LEU A 1 395 ? -12.461 -4.156 2.935 1.00 89.38 395 LEU A O 1
ATOM 3042 N N . LEU A 1 396 ? -11.545 -2.661 1.545 1.00 87.31 396 LEU A N 1
ATOM 3043 C CA . LEU A 1 396 ? -12.576 -1.639 1.738 1.00 87.31 396 LEU A CA 1
ATOM 3044 C C . LEU A 1 396 ? -13.941 -2.103 1.224 1.00 87.31 396 LEU A C 1
ATOM 3046 O O . LEU A 1 396 ? -14.967 -1.860 1.861 1.00 87.31 396 LEU A O 1
ATOM 3050 N N . TRP A 1 397 ? -13.970 -2.788 0.081 1.00 89.25 397 TRP A N 1
ATOM 3051 C CA . TRP A 1 397 ? -15.186 -3.386 -0.457 1.00 89.25 397 TRP A CA 1
ATOM 3052 C C . TRP A 1 397 ? -15.768 -4.437 0.487 1.00 89.25 397 TRP A C 1
ATOM 3054 O O . TRP A 1 397 ? -16.981 -4.450 0.709 1.00 89.25 397 TRP A O 1
ATOM 3064 N N . HIS A 1 398 ? -14.914 -5.276 1.075 1.00 88.12 398 HIS A N 1
ATOM 3065 C CA . HIS A 1 398 ? -15.317 -6.251 2.079 1.00 88.12 398 HIS A CA 1
ATOM 3066 C C . HIS A 1 398 ? -15.858 -5.570 3.341 1.00 88.12 398 HIS A C 1
ATOM 3068 O O . HIS A 1 398 ? -16.987 -5.848 3.734 1.00 88.12 398 HIS A O 1
ATOM 3074 N N . ALA A 1 399 ? -15.113 -4.617 3.909 1.00 84.12 399 ALA A N 1
ATOM 3075 C CA . ALA A 1 399 ? -15.486 -3.904 5.132 1.00 84.12 399 ALA A CA 1
ATOM 3076 C C . ALA A 1 399 ? -16.818 -3.142 5.015 1.00 84.12 399 ALA A C 1
ATOM 3078 O O . ALA A 1 399 ? -17.517 -2.941 6.006 1.00 84.12 399 ALA A O 1
ATOM 3079 N N . ARG A 1 400 ? -17.189 -2.711 3.803 1.00 81.94 400 ARG A N 1
ATOM 3080 C CA . ARG A 1 400 ? -18.455 -2.006 3.541 1.00 81.94 400 ARG A CA 1
ATOM 3081 C C . ARG A 1 400 ? -19.645 -2.927 3.303 1.00 81.94 400 ARG A C 1
ATOM 3083 O O . ARG A 1 400 ? -20.783 -2.453 3.306 1.00 81.94 400 ARG A O 1
ATOM 3090 N N . ARG A 1 401 ? -19.426 -4.212 3.029 1.00 83.12 401 ARG A N 1
ATOM 3091 C CA . ARG A 1 401 ? -20.527 -5.149 2.803 1.00 83.12 401 ARG A CA 1
ATOM 3092 C C . ARG A 1 401 ? -21.080 -5.634 4.133 1.00 83.12 401 ARG A C 1
ATOM 3094 O O . ARG A 1 401 ? -20.341 -6.105 4.985 1.00 83.12 401 ARG A O 1
ATOM 3101 N N . SER A 1 402 ? -22.406 -5.565 4.271 1.00 64.25 402 SER A N 1
ATOM 3102 C CA . SER A 1 402 ? -23.107 -6.123 5.428 1.00 64.25 402 SER A CA 1
ATOM 3103 C C . SER A 1 402 ? -22.775 -7.608 5.581 1.00 64.25 402 SER A C 1
ATOM 3105 O O . SER A 1 402 ? -22.942 -8.398 4.650 1.00 64.25 402 SER A O 1
ATOM 3107 N N . SER A 1 403 ? -22.287 -7.936 6.772 1.00 61.09 403 SER A N 1
ATOM 3108 C CA . SER A 1 403 ? -21.578 -9.134 7.229 1.00 61.09 403 SER A CA 1
ATOM 3109 C C . SER A 1 403 ? -22.343 -10.466 7.160 1.00 61.09 403 SER A C 1
ATOM 3111 O O . SER A 1 403 ? -21.966 -11.419 7.816 1.00 61.09 403 SER A O 1
ATOM 3113 N N . SER A 1 404 ? -23.412 -10.590 6.370 1.00 64.00 404 SER A N 1
ATOM 3114 C CA . SER A 1 404 ? -24.297 -11.764 6.455 1.00 64.00 404 SER A CA 1
ATOM 3115 C C . SER A 1 404 ? -24.065 -12.847 5.393 1.00 64.00 404 SER A C 1
ATOM 3117 O O . SER A 1 404 ? -24.683 -13.908 5.480 1.00 64.00 404 SER A O 1
ATOM 3119 N N . ALA A 1 405 ? -23.240 -12.622 4.367 1.00 76.88 405 ALA A N 1
ATOM 3120 C CA . ALA A 1 405 ? -23.098 -13.581 3.271 1.00 76.88 405 ALA A CA 1
ATOM 3121 C C . ALA A 1 405 ? -21.689 -14.169 3.225 1.00 76.88 405 ALA A C 1
ATOM 3123 O O . ALA A 1 405 ? -20.809 -13.638 2.555 1.00 76.88 405 ALA A O 1
ATOM 3124 N N . ALA A 1 406 ? -21.489 -15.332 3.837 1.00 82.19 406 ALA A N 1
ATOM 3125 C CA . ALA A 1 406 ? -20.205 -16.027 3.785 1.00 82.19 406 ALA A CA 1
ATOM 3126 C C . ALA A 1 406 ? -19.743 -16.390 2.347 1.00 82.19 406 ALA A C 1
ATOM 3128 O O . ALA A 1 406 ? -18.553 -16.555 2.094 1.00 82.19 406 ALA A O 1
ATOM 3129 N N . ALA A 1 407 ? -20.652 -16.431 1.360 1.00 85.31 407 ALA A N 1
ATOM 3130 C CA . ALA A 1 407 ? -20.286 -16.509 -0.062 1.00 85.31 407 ALA A CA 1
ATOM 3131 C C . ALA A 1 407 ? -19.549 -15.249 -0.568 1.00 85.31 407 ALA A C 1
ATOM 3133 O O . ALA A 1 407 ? -18.679 -15.340 -1.434 1.00 85.31 407 ALA A O 1
ATOM 3134 N N . ALA A 1 408 ? -19.871 -14.072 -0.024 1.00 88.50 408 ALA A N 1
ATOM 3135 C CA . ALA A 1 408 ? -19.163 -12.835 -0.329 1.00 88.50 408 ALA A CA 1
ATOM 3136 C C . ALA A 1 408 ? -17.739 -12.860 0.241 1.00 88.50 408 ALA A C 1
ATOM 3138 O O . ALA A 1 408 ? -16.822 -12.430 -0.453 1.00 88.50 408 ALA A O 1
ATOM 3139 N N . THR A 1 409 ? -17.542 -13.417 1.441 1.00 90.00 409 THR A N 1
ATOM 3140 C CA . THR A 1 409 ? -16.212 -13.599 2.043 1.00 90.00 409 THR A CA 1
ATOM 3141 C C . THR A 1 409 ? -15.335 -14.509 1.188 1.00 90.00 409 THR A C 1
ATOM 3143 O O . THR A 1 409 ? -14.236 -14.108 0.821 1.00 90.00 409 THR A O 1
ATOM 3146 N N . SER A 1 410 ? -15.841 -15.672 0.753 1.00 92.50 410 SER A N 1
ATOM 3147 C CA . SER A 1 410 ? -15.091 -16.555 -0.157 1.00 92.50 410 SER A CA 1
ATOM 3148 C C . SER A 1 410 ? -14.736 -15.869 -1.481 1.00 92.50 410 SER A C 1
ATOM 3150 O O . SER A 1 410 ? -13.638 -16.055 -1.995 1.00 92.50 410 SER A O 1
ATOM 3152 N N . ARG A 1 411 ? -15.627 -15.030 -2.029 1.00 94.38 411 ARG A N 1
ATOM 3153 C CA . ARG A 1 411 ? -15.321 -14.257 -3.243 1.00 94.38 411 ARG A CA 1
ATOM 3154 C C . ARG A 1 411 ? -14.213 -13.233 -3.002 1.00 94.38 411 ARG A C 1
ATOM 3156 O O . ARG A 1 411 ? -13.324 -13.116 -3.834 1.00 94.38 411 ARG A O 1
ATOM 3163 N N . VAL A 1 412 ? -14.266 -12.503 -1.888 1.00 93.69 412 VAL A N 1
ATOM 3164 C CA . VAL A 1 412 ? -13.220 -11.545 -1.490 1.00 93.69 412 VAL A CA 1
ATOM 3165 C C . VAL A 1 412 ? -11.878 -12.254 -1.339 1.00 93.69 412 VAL A C 1
ATOM 3167 O O . VAL A 1 412 ? -10.883 -11.767 -1.857 1.00 93.69 412 VAL A O 1
ATOM 3170 N N . MET A 1 413 ? -11.871 -13.423 -0.699 1.00 94.81 413 MET A N 1
ATOM 3171 C CA . MET A 1 413 ? -10.690 -14.269 -0.539 1.00 94.81 413 MET A CA 1
ATOM 3172 C C . MET A 1 413 ? -10.078 -14.668 -1.887 1.00 94.81 413 MET A C 1
ATOM 3174 O O . MET A 1 413 ? -8.893 -14.450 -2.104 1.00 94.81 413 MET A O 1
ATOM 3178 N N . VAL A 1 414 ? -10.881 -15.184 -2.822 1.00 96.94 414 VAL A N 1
ATOM 3179 C CA . VAL A 1 414 ? -10.382 -15.563 -4.156 1.00 96.94 414 VAL A CA 1
ATOM 3180 C C . VAL A 1 414 ? -9.871 -14.346 -4.926 1.00 96.94 414 VAL A C 1
ATOM 3182 O O . VAL A 1 414 ? -8.757 -14.377 -5.438 1.00 96.94 414 VAL A O 1
ATOM 3185 N N . VAL A 1 415 ? -10.650 -13.260 -4.983 1.00 97.38 415 VAL A N 1
ATOM 3186 C CA . VAL A 1 415 ? -10.260 -12.040 -5.709 1.00 97.38 415 VAL A CA 1
ATOM 3187 C C . VAL A 1 415 ? -8.978 -11.446 -5.128 1.00 97.38 415 VAL A C 1
ATOM 3189 O O . VAL A 1 415 ? -8.077 -11.101 -5.884 1.00 97.38 415 VAL A O 1
ATOM 3192 N N . GLY A 1 416 ? -8.863 -11.360 -3.803 1.00 96.62 416 GLY A N 1
ATOM 3193 C CA . GLY A 1 416 ? -7.657 -10.850 -3.162 1.00 96.62 416 GLY A CA 1
ATOM 3194 C C . GLY A 1 416 ? -6.446 -11.758 -3.370 1.00 96.62 416 GLY A C 1
ATOM 3195 O O . GLY A 1 416 ? -5.369 -11.239 -3.621 1.00 96.62 416 GLY A O 1
ATOM 3196 N N . CYS A 1 417 ? -6.604 -13.088 -3.385 1.00 97.75 417 CYS A N 1
ATOM 3197 C CA . CYS A 1 417 ? -5.517 -14.007 -3.745 1.00 97.75 417 CYS A CA 1
ATOM 3198 C C . CYS A 1 417 ? -5.054 -13.839 -5.199 1.00 97.75 417 CYS A C 1
ATOM 3200 O O . CYS A 1 417 ? -3.856 -13.892 -5.454 1.00 97.75 417 CYS A O 1
ATOM 3202 N N . VAL A 1 418 ? -5.975 -13.611 -6.142 1.00 97.88 418 VAL A N 1
ATOM 3203 C CA . VAL A 1 418 ? -5.620 -13.332 -7.544 1.00 97.88 418 VAL A CA 1
ATOM 3204 C C . VAL A 1 418 ? -4.867 -12.007 -7.656 1.00 97.88 418 VAL A C 1
ATOM 3206 O O . VAL A 1 418 ? -3.825 -11.953 -8.295 1.00 97.88 418 VAL A O 1
ATOM 3209 N N . ILE A 1 419 ? -5.344 -10.947 -7.002 1.00 98.06 419 ILE A N 1
ATOM 3210 C CA . ILE A 1 419 ? -4.661 -9.644 -6.997 1.00 98.06 419 ILE A CA 1
ATOM 3211 C C . ILE A 1 419 ? -3.294 -9.738 -6.310 1.00 98.06 419 ILE A C 1
ATOM 3213 O O . ILE A 1 419 ? -2.329 -9.160 -6.799 1.00 98.06 419 ILE A O 1
ATOM 3217 N N . TRP A 1 420 ? -3.196 -10.474 -5.202 1.00 97.00 420 TRP A N 1
ATOM 3218 C CA . TRP A 1 420 ? -1.931 -10.740 -4.522 1.00 97.00 420 TRP A CA 1
ATOM 3219 C C . TRP A 1 420 ? -0.950 -11.457 -5.449 1.00 97.00 420 TRP A C 1
ATOM 3221 O O . TRP A 1 420 ? 0.178 -11.003 -5.566 1.00 97.00 420 TRP A O 1
ATOM 3231 N N . LEU A 1 421 ? -1.393 -12.490 -6.173 1.00 97.62 421 LEU A N 1
ATOM 3232 C CA . LEU A 1 421 ? -0.573 -13.194 -7.161 1.00 97.62 421 LEU A CA 1
ATOM 3233 C C . LEU A 1 421 ? -0.089 -12.254 -8.277 1.00 97.62 421 LEU A C 1
ATOM 3235 O O . LEU A 1 421 ? 1.081 -12.304 -8.651 1.00 97.62 421 LEU A O 1
ATOM 3239 N N . LEU A 1 422 ? -0.966 -11.381 -8.787 1.00 97.44 422 LEU A N 1
ATOM 3240 C CA . LEU A 1 422 ? -0.581 -10.363 -9.768 1.00 97.44 422 LEU A CA 1
ATOM 3241 C C . LEU A 1 422 ? 0.475 -9.418 -9.188 1.00 97.44 422 LEU A C 1
ATOM 3243 O O . LEU A 1 422 ? 1.466 -9.165 -9.859 1.00 97.44 422 LEU A O 1
ATOM 3247 N N . GLY A 1 423 ? 0.320 -8.980 -7.935 1.00 96.00 423 GLY A N 1
ATOM 3248 C CA . GLY A 1 423 ? 1.335 -8.217 -7.202 1.00 96.00 423 GLY A CA 1
ATOM 3249 C C . GLY A 1 423 ? 2.654 -8.971 -7.040 1.00 96.00 423 GLY A C 1
ATOM 3250 O O . GLY A 1 423 ? 3.716 -8.399 -7.262 1.00 96.00 423 GLY A O 1
ATOM 3251 N N . THR A 1 424 ? 2.599 -10.270 -6.739 1.00 94.56 424 THR A N 1
ATOM 3252 C CA . THR A 1 424 ? 3.784 -11.123 -6.607 1.00 94.56 424 THR A CA 1
ATOM 3253 C C . THR A 1 424 ? 4.570 -11.239 -7.904 1.00 94.56 424 THR A C 1
ATOM 3255 O O . THR A 1 424 ? 5.792 -11.214 -7.868 1.00 94.56 424 THR A O 1
ATOM 3258 N N . LEU A 1 425 ? 3.887 -11.339 -9.044 1.00 95.19 425 LEU A N 1
ATOM 3259 C CA . LEU A 1 425 ? 4.528 -11.420 -10.360 1.00 95.19 425 LEU A CA 1
ATOM 3260 C C . LEU A 1 425 ? 4.860 -10.044 -10.946 1.00 95.19 425 LEU A C 1
ATOM 3262 O O . LEU A 1 425 ? 5.657 -9.957 -11.880 1.00 95.19 425 LEU A O 1
ATOM 3266 N N . TRP A 1 426 ? 4.256 -8.977 -10.412 1.00 96.00 426 TRP A N 1
ATOM 3267 C CA . TRP A 1 426 ? 4.515 -7.601 -10.824 1.00 96.00 426 TRP A CA 1
ATOM 3268 C C . TRP A 1 426 ? 5.961 -7.221 -10.578 1.00 96.00 426 TRP A C 1
ATOM 3270 O O . TRP A 1 426 ? 6.606 -6.767 -11.511 1.00 96.00 426 TRP A O 1
ATOM 3280 N N . SER A 1 427 ? 6.449 -7.442 -9.353 1.00 93.12 427 SER A N 1
ATOM 3281 C CA . SER A 1 427 ? 7.847 -7.293 -8.939 1.00 93.12 427 SER A CA 1
ATOM 3282 C C . SER A 1 427 ? 8.088 -7.942 -7.585 1.00 93.12 427 SER A C 1
ATOM 3284 O O . SER A 1 427 ? 7.142 -8.123 -6.817 1.00 93.12 427 SER A O 1
ATOM 3286 N N . LEU A 1 428 ? 9.345 -8.260 -7.258 1.00 90.19 428 LEU A N 1
ATOM 3287 C CA . LEU A 1 428 ? 9.676 -8.821 -5.945 1.00 90.19 428 LEU A CA 1
ATOM 3288 C C . LEU A 1 428 ? 9.275 -7.866 -4.814 1.00 90.19 428 LEU A C 1
ATOM 3290 O O . LEU A 1 428 ? 8.715 -8.275 -3.801 1.00 90.19 428 LEU A O 1
ATOM 3294 N N . GLU A 1 429 ? 9.496 -6.572 -5.004 1.00 86.50 429 GLU A N 1
ATOM 3295 C CA . GLU A 1 429 ? 9.103 -5.576 -4.017 1.00 86.50 429 GLU A CA 1
ATOM 3296 C C . GLU A 1 429 ? 7.580 -5.471 -3.863 1.00 86.50 429 GLU A C 1
ATOM 3298 O O . GLU A 1 429 ? 7.062 -5.447 -2.745 1.00 86.50 429 GLU A O 1
ATOM 3303 N N . SER A 1 430 ? 6.840 -5.472 -4.977 1.00 90.88 430 SER A N 1
ATOM 3304 C CA . SER A 1 430 ? 5.376 -5.505 -4.955 1.00 90.88 430 SER A CA 1
ATOM 3305 C C . SER A 1 430 ? 4.871 -6.781 -4.278 1.00 90.88 430 SER A C 1
ATOM 3307 O O . SER A 1 430 ? 3.921 -6.717 -3.500 1.00 90.88 430 SER A O 1
ATOM 3309 N N . ALA A 1 431 ? 5.558 -7.916 -4.459 1.00 90.94 431 ALA A N 1
ATOM 3310 C CA . ALA A 1 431 ? 5.272 -9.165 -3.758 1.00 90.94 431 ALA A CA 1
ATOM 3311 C C . ALA A 1 431 ? 5.348 -9.004 -2.237 1.00 90.94 431 ALA A C 1
ATOM 3313 O O . ALA A 1 431 ? 4.459 -9.480 -1.526 1.00 90.94 431 ALA A O 1
ATOM 3314 N N . ILE A 1 432 ? 6.381 -8.321 -1.737 1.00 85.88 432 ILE A N 1
ATOM 3315 C CA . ILE A 1 432 ? 6.562 -8.061 -0.305 1.00 85.88 432 ILE A CA 1
ATOM 3316 C C . ILE A 1 432 ? 5.417 -7.184 0.207 1.00 85.88 432 ILE A C 1
ATOM 3318 O O . ILE A 1 432 ? 4.703 -7.590 1.127 1.00 85.88 432 ILE A O 1
ATOM 3322 N N . TYR A 1 433 ? 5.167 -6.028 -0.416 1.00 86.88 433 TYR A N 1
ATOM 3323 C CA . TYR A 1 433 ? 4.108 -5.119 0.038 1.00 86.88 433 TYR A CA 1
ATOM 3324 C C . TYR A 1 433 ? 2.707 -5.732 -0.067 1.00 86.88 433 TYR A C 1
ATOM 3326 O O . TYR A 1 433 ? 1.920 -5.651 0.879 1.00 86.88 433 TYR A O 1
ATOM 3334 N N . ALA A 1 434 ? 2.396 -6.400 -1.179 1.00 90.50 434 ALA A N 1
ATOM 3335 C CA . ALA A 1 434 ? 1.130 -7.096 -1.362 1.00 90.50 434 ALA A CA 1
ATOM 3336 C C . ALA A 1 434 ? 0.941 -8.195 -0.309 1.00 90.50 434 ALA A C 1
ATOM 3338 O O . ALA A 1 434 ? -0.166 -8.362 0.204 1.00 90.50 434 ALA A O 1
ATOM 3339 N N . SER A 1 435 ? 2.006 -8.916 0.059 1.00 86.75 435 SER A N 1
ATOM 3340 C CA . SER A 1 435 ? 1.959 -9.941 1.108 1.00 86.75 435 SER A CA 1
ATOM 3341 C C . SER A 1 435 ? 1.694 -9.342 2.487 1.00 86.75 435 SER A C 1
ATOM 3343 O O . SER A 1 435 ? 0.820 -9.836 3.199 1.00 86.75 435 SER A O 1
ATOM 3345 N N . VAL A 1 436 ? 2.372 -8.241 2.834 1.00 81.81 436 VAL A N 1
ATOM 3346 C CA . VAL A 1 436 ? 2.164 -7.512 4.099 1.00 81.81 436 VAL A CA 1
ATOM 3347 C C . VAL A 1 436 ? 0.730 -6.989 4.223 1.00 81.81 436 VAL A C 1
ATOM 3349 O O . VAL A 1 436 ? 0.173 -6.996 5.317 1.00 81.81 436 VAL A O 1
ATOM 3352 N N . ILE A 1 437 ? 0.100 -6.572 3.122 1.00 85.19 437 ILE A N 1
ATOM 3353 C CA . ILE A 1 437 ? -1.296 -6.110 3.128 1.00 85.19 437 ILE A CA 1
ATOM 3354 C C . ILE A 1 437 ? -2.271 -7.294 3.173 1.00 85.19 437 ILE A C 1
ATOM 3356 O O . ILE A 1 437 ? -3.209 -7.309 3.974 1.00 85.19 437 ILE A O 1
ATOM 3360 N N . TRP A 1 438 ? -2.091 -8.275 2.287 1.00 90.38 438 TRP A N 1
ATOM 3361 C CA . TRP A 1 438 ? -3.104 -9.294 2.029 1.00 90.38 438 TRP A CA 1
ATOM 3362 C C . TRP A 1 438 ? -3.039 -10.480 2.981 1.00 90.38 438 TRP A C 1
ATOM 3364 O O . TRP A 1 438 ? -4.083 -10.885 3.479 1.00 90.38 438 TRP A O 1
ATOM 3374 N N . LEU A 1 439 ? -1.865 -11.050 3.260 1.00 87.38 439 LEU A N 1
ATOM 3375 C CA . LEU A 1 439 ? -1.773 -12.297 4.026 1.00 87.38 439 LEU A CA 1
ATOM 3376 C C . LEU A 1 439 ? -2.307 -12.181 5.467 1.00 87.38 439 LEU A C 1
ATOM 3378 O O . LEU A 1 439 ? -3.046 -13.085 5.872 1.00 87.38 439 LEU A O 1
ATOM 3382 N N . PRO A 1 440 ? -2.053 -11.097 6.237 1.00 80.25 440 PRO A N 1
ATOM 3383 C CA . PRO A 1 440 ? -2.687 -10.944 7.546 1.00 80.25 440 PRO A CA 1
ATOM 3384 C C . PRO A 1 440 ? -4.209 -10.811 7.437 1.00 80.25 440 PRO A C 1
ATOM 3386 O O . PRO A 1 440 ? -4.943 -11.462 8.183 1.00 80.25 440 PRO A O 1
ATOM 3389 N N . ALA A 1 441 ? -4.699 -10.014 6.480 1.00 84.00 441 ALA A N 1
ATOM 3390 C CA . ALA A 1 441 ? -6.132 -9.852 6.256 1.00 84.00 441 ALA A CA 1
ATOM 3391 C C . ALA A 1 441 ? -6.786 -11.180 5.842 1.00 84.00 441 ALA A C 1
ATOM 3393 O O . ALA A 1 441 ? -7.823 -11.559 6.375 1.00 84.00 441 ALA A O 1
ATOM 3394 N N . TYR A 1 442 ? -6.147 -11.931 4.950 1.00 86.31 442 TYR A N 1
ATOM 3395 C CA . TYR A 1 442 ? -6.579 -13.245 4.494 1.00 86.31 442 TYR A CA 1
ATOM 3396 C C . TYR A 1 442 ? -6.642 -14.259 5.639 1.00 86.31 442 TYR A C 1
ATOM 3398 O O . TYR A 1 442 ? -7.647 -14.954 5.793 1.00 86.31 442 TYR A O 1
ATOM 3406 N N . GLY A 1 443 ? -5.612 -14.296 6.488 1.00 81.62 443 GLY A N 1
ATOM 3407 C CA . GLY A 1 443 ? -5.593 -15.118 7.694 1.00 81.62 443 GLY A CA 1
ATOM 3408 C C . GLY A 1 443 ? -6.753 -14.795 8.639 1.00 81.62 443 GLY A C 1
ATOM 3409 O O . GLY A 1 443 ? -7.431 -15.704 9.123 1.00 81.62 443 GLY A O 1
ATOM 3410 N N . PHE A 1 444 ? -7.049 -13.505 8.831 1.00 82.31 444 PHE A N 1
ATOM 3411 C CA . PHE A 1 444 ? -8.208 -13.062 9.607 1.00 82.31 444 PHE A CA 1
ATOM 3412 C C . PHE A 1 444 ? -9.536 -13.506 8.975 1.00 82.31 444 PHE A C 1
ATOM 3414 O O . PHE A 1 444 ? -10.420 -13.989 9.681 1.00 82.31 444 PHE A O 1
ATOM 3421 N N . LEU A 1 445 ? -9.674 -13.412 7.648 1.00 84.81 445 LEU A N 1
ATOM 3422 C CA . LEU A 1 445 ? -10.869 -13.875 6.934 1.00 84.81 445 LEU A CA 1
ATOM 3423 C C . LEU A 1 445 ? -11.070 -15.393 7.066 1.00 84.81 445 LEU A C 1
ATOM 3425 O O . LEU A 1 445 ? -12.201 -15.834 7.280 1.00 84.81 445 LEU A O 1
ATOM 3429 N N . ILE A 1 446 ? -9.996 -16.192 7.004 1.00 85.56 446 ILE A N 1
ATOM 3430 C CA . ILE A 1 446 ? -10.057 -17.642 7.257 1.00 85.56 446 ILE A CA 1
ATOM 3431 C C . ILE A 1 446 ? -10.548 -17.906 8.680 1.00 85.56 446 ILE A C 1
ATOM 3433 O O . ILE A 1 446 ? -11.494 -18.678 8.860 1.00 85.56 446 ILE A O 1
ATOM 3437 N N . ALA A 1 447 ? -9.934 -17.259 9.674 1.00 78.50 447 ALA A N 1
ATOM 3438 C CA . ALA A 1 447 ? -10.291 -17.442 11.076 1.00 78.50 447 ALA A CA 1
ATOM 3439 C C . ALA A 1 447 ? -11.763 -17.078 11.325 1.00 78.50 447 ALA A C 1
ATOM 3441 O O . ALA A 1 447 ? -12.520 -17.889 11.856 1.00 78.50 447 ALA A O 1
ATOM 3442 N N . HIS A 1 448 ? -12.210 -15.919 10.842 1.00 80.00 448 HIS A N 1
ATOM 3443 C CA . HIS A 1 448 ? -13.580 -15.460 11.054 1.00 80.00 448 HIS A CA 1
ATOM 3444 C C . HIS A 1 448 ? -14.621 -16.331 10.338 1.00 80.00 448 HIS A C 1
ATOM 3446 O O . HIS A 1 448 ? -15.686 -16.614 10.883 1.00 80.00 448 HIS A O 1
ATOM 3452 N N . SER A 1 449 ? -14.298 -16.846 9.146 1.00 82.38 449 SER A N 1
ATOM 3453 C CA . SER A 1 449 ? -15.201 -17.742 8.408 1.00 82.38 449 SER A CA 1
ATOM 3454 C C . SER A 1 449 ? -15.501 -19.062 9.135 1.00 82.38 449 SER A C 1
ATOM 3456 O O . SER A 1 449 ? -16.482 -19.735 8.807 1.00 82.38 449 SER A O 1
ATOM 3458 N N . SER A 1 450 ? -14.669 -19.430 10.116 1.00 73.31 450 SER A N 1
ATOM 3459 C CA . SER A 1 450 ? -14.808 -20.667 10.885 1.00 73.31 450 SER A CA 1
ATOM 3460 C C . SER A 1 450 ? -15.692 -20.570 12.119 1.00 73.31 450 SER A C 1
ATOM 3462 O O . SER A 1 450 ? -16.167 -21.600 12.589 1.00 73.31 450 SER A O 1
ATOM 3464 N N . ASP A 1 451 ? -15.958 -19.357 12.602 1.00 70.75 451 ASP A N 1
ATOM 3465 C CA . ASP A 1 451 ? -16.934 -19.147 13.671 1.00 70.75 451 ASP A CA 1
ATOM 3466 C C . ASP A 1 451 ? -18.366 -19.224 13.115 1.00 70.75 451 ASP A C 1
ATOM 3468 O O . ASP A 1 451 ? -19.273 -19.744 13.763 1.00 70.75 451 ASP A O 1
ATOM 3472 N N . GLU A 1 452 ? -18.577 -18.740 11.885 1.00 70.25 452 GLU A N 1
ATOM 3473 C CA . GLU A 1 452 ? -19.911 -18.657 11.274 1.00 70.25 452 GLU A CA 1
ATOM 3474 C C . GLU A 1 452 ? -20.394 -19.977 10.671 1.00 70.25 452 GLU A C 1
ATOM 3476 O O . GLU A 1 452 ? -21.571 -20.337 10.743 1.00 70.25 452 GLU A O 1
ATOM 3481 N N . ARG A 1 453 ? -19.488 -20.701 10.016 1.00 61.84 453 ARG A N 1
ATOM 3482 C CA . ARG A 1 453 ? -19.756 -22.018 9.442 1.00 61.84 453 ARG A CA 1
ATOM 3483 C C . ARG A 1 453 ? -19.102 -23.009 10.380 1.00 61.84 453 ARG A C 1
ATOM 3485 O O . ARG A 1 453 ? -17.977 -22.764 10.774 1.00 61.84 453 ARG A O 1
ATOM 3492 N N . ARG A 1 454 ? -19.716 -24.159 10.674 1.00 67.12 454 ARG A N 1
ATOM 3493 C CA . ARG A 1 454 ? -19.015 -25.325 11.263 1.00 67.12 454 ARG A CA 1
ATOM 3494 C C . ARG A 1 454 ? -17.957 -25.860 10.280 1.00 67.12 454 ARG A C 1
ATOM 3496 O O . ARG A 1 454 ? -18.032 -26.992 9.809 1.00 67.12 454 ARG A O 1
ATOM 3503 N N . ALA A 1 455 ? -17.038 -25.001 9.864 1.00 68.81 455 ALA A N 1
ATOM 3504 C CA . ALA A 1 455 ? -16.043 -25.229 8.856 1.00 68.81 455 ALA A CA 1
ATOM 3505 C C . ALA A 1 455 ? -15.078 -26.245 9.442 1.00 68.81 455 ALA A C 1
ATOM 3507 O O . ALA A 1 455 ? -14.453 -26.035 10.480 1.00 68.81 455 ALA A O 1
ATOM 3508 N N . THR A 1 456 ? -15.003 -27.399 8.792 1.00 80.62 456 THR A N 1
ATOM 3509 C CA . THR A 1 456 ? -14.051 -28.433 9.181 1.00 80.62 456 THR A CA 1
ATOM 3510 C C . THR A 1 456 ? -12.632 -27.870 9.090 1.00 80.62 456 THR A C 1
ATOM 3512 O O . THR A 1 456 ? -12.329 -27.114 8.162 1.00 80.62 456 THR A O 1
ATOM 3515 N N . ARG A 1 457 ? -11.729 -28.285 9.988 1.00 82.31 457 ARG A N 1
ATOM 3516 C CA . ARG A 1 457 ? -10.290 -27.948 9.913 1.00 82.31 457 ARG A CA 1
ATOM 3517 C C . ARG A 1 457 ? -9.698 -28.203 8.518 1.00 82.31 457 ARG A C 1
ATOM 3519 O O . ARG A 1 457 ? -8.839 -27.459 8.061 1.00 82.31 457 ARG A O 1
ATOM 3526 N N . ARG A 1 458 ? -10.222 -29.208 7.803 1.00 86.69 458 ARG A N 1
ATOM 3527 C CA . ARG A 1 458 ? -9.875 -29.506 6.407 1.00 86.69 458 ARG A CA 1
ATOM 3528 C C . ARG A 1 458 ? -10.157 -28.332 5.466 1.00 86.69 458 ARG A C 1
ATOM 3530 O O . ARG A 1 458 ? -9.306 -27.998 4.656 1.00 86.69 458 ARG A O 1
ATOM 3537 N N . SER A 1 459 ? -11.320 -27.689 5.575 1.00 87.62 459 SER A N 1
ATOM 3538 C CA . SER A 1 459 ? -11.644 -26.518 4.747 1.00 87.62 459 SER A CA 1
ATOM 3539 C C . SER A 1 459 ? -10.730 -25.323 5.032 1.00 87.62 459 SER A C 1
ATOM 3541 O O . SER A 1 459 ? -10.302 -24.666 4.090 1.00 87.62 459 SER A O 1
ATOM 3543 N N . GLN A 1 460 ? -10.365 -25.080 6.296 1.00 85.81 460 GLN A N 1
ATOM 3544 C CA . GLN A 1 460 ? -9.397 -24.035 6.653 1.00 85.81 460 GLN A CA 1
ATOM 3545 C C . GLN A 1 460 ? -8.018 -24.326 6.059 1.00 85.81 460 GLN A C 1
ATOM 3547 O O . GLN A 1 460 ? -7.408 -23.430 5.489 1.00 85.81 460 GLN A O 1
ATOM 3552 N N . ALA A 1 461 ? -7.555 -25.578 6.143 1.00 88.56 461 ALA A N 1
ATOM 3553 C CA . ALA A 1 461 ? -6.292 -25.994 5.543 1.00 88.56 461 ALA A CA 1
ATOM 3554 C C . ALA A 1 461 ? -6.298 -25.796 4.018 1.00 88.56 461 ALA A C 1
ATOM 3556 O O . ALA A 1 461 ? -5.348 -25.247 3.472 1.00 88.56 461 ALA A O 1
ATOM 3557 N N . LEU A 1 462 ? -7.391 -26.158 3.335 1.00 91.81 462 LEU A N 1
ATOM 3558 C CA . LEU A 1 462 ? -7.530 -25.928 1.892 1.00 91.81 462 LEU A CA 1
ATOM 3559 C C . LEU A 1 462 ? -7.495 -24.434 1.535 1.00 91.81 462 LEU A C 1
ATOM 3561 O O . LEU A 1 462 ? -6.825 -24.058 0.579 1.00 91.81 462 LEU A O 1
ATOM 3565 N N . TRP A 1 463 ? -8.158 -23.573 2.314 1.00 93.12 463 TRP A N 1
ATOM 3566 C CA . TRP A 1 463 ? -8.064 -22.124 2.115 1.00 93.12 463 TRP A CA 1
ATOM 3567 C C . TRP A 1 463 ? -6.660 -21.588 2.414 1.00 93.12 463 TRP A C 1
ATOM 3569 O O . TRP A 1 463 ? -6.164 -20.746 1.672 1.00 93.12 463 TRP A O 1
ATOM 3579 N N . ALA A 1 464 ? -5.980 -22.084 3.446 1.00 90.62 464 ALA A N 1
ATOM 3580 C CA . ALA A 1 464 ? -4.609 -21.676 3.755 1.00 90.62 464 ALA A CA 1
ATOM 3581 C C . ALA A 1 464 ? -3.620 -22.039 2.630 1.00 90.62 464 ALA A C 1
ATOM 3583 O O . ALA A 1 464 ? -2.667 -21.302 2.394 1.00 90.62 464 ALA A O 1
ATOM 3584 N N . LEU A 1 465 ? -3.877 -23.128 1.897 1.00 93.31 465 LEU A N 1
ATOM 3585 C CA . LEU A 1 465 ? -3.071 -23.559 0.751 1.00 93.31 465 LEU A CA 1
ATOM 3586 C C . LEU A 1 465 ? -3.348 -22.774 -0.540 1.00 93.31 465 LEU A C 1
ATOM 3588 O O . LEU A 1 465 ? -2.587 -22.912 -1.495 1.00 93.31 465 LEU A O 1
ATOM 3592 N N . LEU A 1 466 ? -4.401 -21.951 -0.596 1.00 95.38 466 LEU A N 1
ATOM 3593 C CA . LEU A 1 466 ? -4.789 -21.272 -1.833 1.00 95.38 466 LEU A CA 1
ATOM 3594 C C . LEU A 1 466 ? -3.716 -20.289 -2.353 1.00 95.38 466 LEU A C 1
ATOM 3596 O O . LEU A 1 466 ? -3.340 -20.444 -3.513 1.00 95.38 466 LEU A O 1
ATOM 3600 N N . PRO A 1 467 ? -3.179 -19.325 -1.569 1.00 94.38 467 PRO A N 1
ATOM 3601 C CA . PRO A 1 467 ? -2.115 -18.444 -2.061 1.00 94.38 467 PRO A CA 1
ATOM 3602 C C . PRO A 1 467 ? -0.863 -19.190 -2.569 1.00 94.38 467 PRO A C 1
ATOM 3604 O O . PRO A 1 467 ? -0.506 -18.992 -3.732 1.00 94.38 467 PRO A O 1
ATOM 3607 N N . PRO A 1 468 ? -0.212 -20.086 -1.791 1.00 94.81 468 PRO A N 1
ATOM 3608 C CA . PRO A 1 468 ? 0.979 -20.781 -2.278 1.00 94.81 468 PRO A CA 1
ATOM 3609 C C . PRO A 1 468 ? 0.663 -21.726 -3.444 1.00 94.81 468 PRO A C 1
ATOM 3611 O O . PRO A 1 468 ? 1.460 -21.827 -4.371 1.00 94.81 468 PRO A O 1
ATOM 3614 N N . GLY A 1 469 ? -0.511 -22.369 -3.453 1.00 96.75 469 GLY A N 1
ATOM 3615 C CA . GLY A 1 469 ? -0.943 -23.217 -4.563 1.00 96.75 469 GLY A CA 1
ATOM 3616 C C . GLY A 1 469 ? -1.110 -22.443 -5.872 1.00 96.75 469 GLY A C 1
ATOM 3617 O O . GLY A 1 469 ? -0.648 -22.902 -6.914 1.00 96.75 469 GLY A O 1
ATOM 3618 N N . LEU A 1 470 ? -1.711 -21.248 -5.822 1.00 96.56 470 LEU A N 1
ATOM 3619 C CA . LEU A 1 470 ? -1.836 -20.360 -6.982 1.00 96.56 470 LEU A CA 1
ATOM 3620 C C . LEU A 1 470 ? -0.473 -19.878 -7.488 1.00 96.56 470 LEU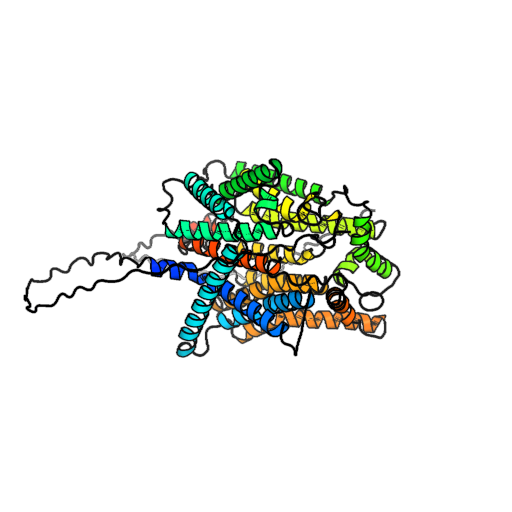 A C 1
ATOM 3622 O O . LEU A 1 470 ? -0.251 -19.848 -8.700 1.00 96.56 470 LEU A O 1
ATOM 3626 N N . LEU A 1 471 ? 0.441 -19.529 -6.578 1.00 95.69 471 LEU A N 1
ATOM 3627 C CA . LEU A 1 471 ? 1.790 -19.100 -6.941 1.00 95.69 471 LEU A CA 1
ATOM 3628 C C . LEU A 1 471 ? 2.560 -20.222 -7.644 1.00 95.69 471 LEU A C 1
ATOM 3630 O O . LEU A 1 471 ? 3.042 -20.015 -8.755 1.00 95.69 471 LEU A O 1
ATOM 3634 N N . VAL A 1 472 ? 2.600 -21.420 -7.050 1.00 97.19 472 VAL A N 1
ATOM 3635 C CA . VAL A 1 472 ? 3.265 -22.591 -7.645 1.00 97.19 472 VAL A CA 1
ATOM 3636 C C . VAL A 1 472 ? 2.676 -22.903 -9.017 1.00 97.19 472 VAL A C 1
ATOM 3638 O O . VAL A 1 472 ? 3.425 -23.007 -9.983 1.00 97.19 472 VAL A O 1
ATOM 3641 N N . ALA A 1 473 ? 1.346 -22.970 -9.135 1.00 96.81 473 ALA A N 1
ATOM 3642 C CA . ALA A 1 473 ? 0.685 -23.238 -10.411 1.00 96.81 473 ALA A CA 1
ATOM 3643 C C . ALA A 1 473 ? 1.065 -22.212 -11.492 1.00 96.81 473 ALA A C 1
ATOM 3645 O O . ALA A 1 473 ? 1.289 -22.579 -12.646 1.00 96.81 473 ALA A O 1
ATOM 3646 N N . THR A 1 474 ? 1.186 -20.936 -11.121 1.00 96.44 474 THR A N 1
ATOM 3647 C CA . THR A 1 474 ? 1.522 -19.868 -12.070 1.00 96.44 474 THR A CA 1
ATOM 3648 C C . THR A 1 474 ? 2.995 -19.891 -12.466 1.00 96.44 474 THR A C 1
ATOM 3650 O O . THR A 1 474 ? 3.302 -19.781 -13.650 1.00 96.44 474 THR A O 1
ATOM 3653 N N . CYS A 1 475 ? 3.912 -20.113 -11.522 1.00 95.94 475 CYS A N 1
ATOM 3654 C CA . CYS A 1 475 ? 5.334 -20.290 -11.824 1.00 95.94 475 CYS A CA 1
ATOM 3655 C C . CYS A 1 475 ? 5.575 -21.522 -12.711 1.00 95.94 475 CYS A C 1
ATOM 3657 O O . CYS A 1 475 ? 6.364 -21.451 -13.654 1.00 95.94 475 CYS A O 1
ATOM 3659 N N . THR A 1 476 ? 4.866 -22.631 -12.468 1.00 97.44 476 THR A N 1
ATOM 3660 C CA . THR A 1 476 ? 4.907 -23.818 -13.335 1.00 97.44 476 THR A CA 1
ATOM 3661 C C . THR A 1 476 ? 4.384 -23.503 -14.733 1.00 97.44 476 THR A C 1
ATOM 3663 O O . THR A 1 476 ? 5.012 -23.894 -15.712 1.00 97.44 476 THR A O 1
ATOM 3666 N N . PHE A 1 477 ? 3.276 -22.764 -14.843 1.00 97.44 477 PHE A N 1
ATOM 3667 C CA . PHE A 1 477 ? 2.735 -22.348 -16.136 1.00 97.44 477 PHE A CA 1
ATOM 3668 C C . PHE A 1 477 ? 3.723 -21.473 -16.919 1.00 97.44 477 PHE A C 1
ATOM 3670 O O . PHE A 1 477 ? 4.031 -21.792 -18.065 1.00 97.44 477 PHE A O 1
ATOM 3677 N N . ILE A 1 478 ? 4.275 -20.423 -16.296 1.00 96.31 478 ILE A N 1
ATOM 3678 C CA . ILE A 1 478 ? 5.282 -19.546 -16.919 1.00 96.31 478 ILE A CA 1
ATOM 3679 C C . ILE A 1 478 ? 6.499 -20.368 -17.353 1.00 96.31 478 ILE A C 1
ATOM 3681 O O . ILE A 1 478 ? 6.935 -20.266 -18.497 1.00 96.31 478 ILE A O 1
ATOM 3685 N N . SER A 1 479 ? 6.996 -21.253 -16.485 1.00 97.38 479 SER A N 1
ATOM 3686 C CA . SER A 1 479 ? 8.138 -22.112 -16.812 1.00 97.38 479 SER A CA 1
ATOM 3687 C C . SER A 1 479 ? 7.847 -23.041 -17.993 1.00 97.38 479 SER A C 1
ATOM 3689 O O . SER A 1 479 ? 8.692 -23.204 -18.867 1.00 97.38 479 SER A O 1
ATOM 3691 N N . GLY A 1 480 ? 6.636 -23.600 -18.067 1.00 98.00 480 GLY A N 1
ATOM 3692 C CA . GLY A 1 480 ? 6.196 -24.414 -19.198 1.00 98.00 480 GLY A CA 1
ATOM 3693 C C . GLY A 1 480 ? 6.138 -23.633 -20.513 1.00 98.00 480 GLY A C 1
ATOM 3694 O O . GLY A 1 480 ? 6.536 -24.163 -21.548 1.00 98.00 480 GLY A O 1
ATOM 3695 N N . VAL A 1 481 ? 5.706 -22.366 -20.480 1.00 97.19 481 VAL A N 1
ATOM 3696 C CA . VAL A 1 481 ? 5.712 -21.483 -21.661 1.00 97.19 481 VAL A CA 1
ATOM 3697 C C . VAL A 1 481 ? 7.138 -21.224 -22.150 1.00 97.19 481 VAL A C 1
ATOM 3699 O O . VAL A 1 481 ? 7.378 -21.306 -23.353 1.00 97.19 481 VAL A O 1
ATOM 3702 N N . TYR A 1 482 ? 8.079 -20.966 -21.240 1.00 97.25 482 TYR A N 1
ATOM 3703 C CA . TYR A 1 482 ? 9.492 -20.773 -21.586 1.00 97.25 482 TYR A CA 1
ATOM 3704 C C . TYR A 1 482 ? 10.092 -22.046 -22.177 1.00 97.25 482 TYR A C 1
ATOM 3706 O O . TYR A 1 482 ? 10.642 -21.996 -23.271 1.00 97.25 482 TYR A O 1
ATOM 3714 N N . VAL A 1 483 ? 9.891 -23.205 -21.542 1.00 98.06 483 VAL A N 1
ATOM 3715 C CA . VAL A 1 483 ? 10.397 -24.484 -22.070 1.00 98.06 483 VAL A CA 1
ATOM 3716 C C . VAL A 1 483 ? 9.828 -24.764 -23.460 1.00 98.06 483 VAL A C 1
ATOM 3718 O O . VAL A 1 483 ? 10.558 -25.195 -24.347 1.00 98.06 483 VAL A O 1
ATOM 3721 N N . TRP A 1 484 ? 8.544 -24.474 -23.682 1.00 98.12 484 TRP A N 1
ATOM 3722 C CA . TRP A 1 484 ? 7.913 -24.664 -24.986 1.00 98.12 484 TRP A CA 1
ATOM 3723 C C . TRP A 1 484 ? 8.463 -23.729 -26.074 1.00 98.12 484 TRP A C 1
ATOM 3725 O O . TRP A 1 484 ? 8.555 -24.133 -27.232 1.00 98.12 484 TRP A O 1
ATOM 3735 N N . ARG A 1 485 ? 8.811 -22.484 -25.730 1.00 97.62 485 ARG A N 1
ATOM 3736 C CA . ARG A 1 485 ? 9.208 -21.451 -26.703 1.00 97.62 485 ARG A CA 1
ATOM 3737 C C . ARG A 1 485 ? 10.716 -21.322 -26.904 1.00 97.62 485 ARG A C 1
ATOM 3739 O O . ARG A 1 485 ? 11.132 -21.035 -28.020 1.00 97.62 485 ARG A O 1
ATOM 3746 N N . LEU A 1 486 ? 11.496 -21.535 -25.851 1.00 96.81 486 LEU A N 1
ATOM 3747 C CA . LEU A 1 486 ? 12.950 -21.354 -25.805 1.00 96.81 486 LEU A CA 1
ATOM 3748 C C . LEU A 1 486 ? 13.719 -22.674 -25.656 1.00 96.81 486 LEU A C 1
ATOM 3750 O O . LEU A 1 486 ? 14.923 -22.712 -25.879 1.00 96.81 486 LEU A O 1
ATOM 3754 N N . GLY A 1 487 ? 13.052 -23.766 -25.267 1.00 97.81 487 GLY A N 1
ATOM 3755 C CA . GLY A 1 487 ? 13.704 -25.050 -24.979 1.00 97.81 487 GLY A CA 1
ATOM 3756 C C . GLY A 1 487 ? 14.298 -25.159 -23.568 1.00 97.81 487 GLY A C 1
ATOM 3757 O O . GLY A 1 487 ? 14.808 -26.216 -23.204 1.00 97.81 487 GLY A O 1
ATOM 3758 N N . HIS A 1 488 ? 14.200 -24.110 -22.749 1.00 96.81 488 HIS A N 1
ATOM 3759 C CA . HIS A 1 488 ? 14.635 -24.089 -21.350 1.00 96.81 488 HIS A CA 1
ATOM 3760 C C . HIS A 1 488 ? 13.684 -23.245 -20.486 1.00 96.81 488 HIS A C 1
ATOM 3762 O O . HIS A 1 488 ? 12.838 -22.523 -21.005 1.00 96.81 488 HIS A O 1
ATOM 3768 N N . GLY A 1 489 ? 13.779 -23.365 -19.157 1.00 96.75 489 GLY A N 1
ATOM 3769 C CA . GLY A 1 489 ? 12.975 -22.565 -18.222 1.00 96.75 489 GLY A CA 1
ATOM 3770 C C . GLY A 1 489 ? 13.457 -21.110 -18.104 1.00 96.75 489 GLY A C 1
ATOM 3771 O O . GLY A 1 489 ? 14.544 -20.793 -18.591 1.00 96.75 489 GLY A O 1
ATOM 3772 N N . PRO A 1 490 ? 12.672 -20.228 -17.456 1.00 95.88 490 PRO A N 1
ATOM 3773 C CA . PRO A 1 490 ? 13.114 -18.881 -17.113 1.00 95.88 490 PRO A CA 1
ATOM 3774 C C . PRO A 1 490 ? 14.199 -18.948 -16.036 1.00 95.88 490 PRO A C 1
ATOM 3776 O O . PRO A 1 490 ? 14.177 -19.833 -15.172 1.00 95.88 490 PRO A O 1
ATOM 3779 N N . ASP A 1 491 ? 15.092 -17.969 -16.031 1.00 94.81 491 ASP A N 1
ATOM 3780 C CA . ASP A 1 491 ? 15.983 -17.737 -14.908 1.00 94.81 491 ASP A CA 1
ATOM 3781 C C . ASP A 1 491 ? 15.232 -16.985 -13.802 1.00 94.81 491 ASP A C 1
ATOM 3783 O O . ASP A 1 491 ? 15.178 -15.757 -13.734 1.00 94.81 491 ASP A O 1
ATOM 3787 N N . TRP A 1 492 ? 14.620 -17.751 -12.898 1.00 92.38 492 TRP A N 1
ATOM 3788 C CA . TRP A 1 492 ? 13.952 -17.188 -11.725 1.00 92.38 492 TRP A CA 1
ATOM 3789 C C . TRP A 1 492 ? 14.911 -16.443 -10.786 1.00 92.38 492 TRP A C 1
ATOM 3791 O O . TRP A 1 492 ? 14.429 -15.684 -9.942 1.00 92.38 492 TRP A O 1
ATOM 3801 N N . SER A 1 493 ? 16.233 -16.631 -10.900 1.00 90.81 493 SER A N 1
ATOM 3802 C CA . SER A 1 493 ? 17.195 -15.868 -10.103 1.00 90.81 493 SER A CA 1
ATOM 3803 C C . SER A 1 493 ? 17.243 -14.402 -10.518 1.00 90.81 493 SER A C 1
ATOM 3805 O O . SER A 1 493 ? 17.194 -13.532 -9.648 1.00 90.81 493 SER A O 1
ATOM 3807 N N . ALA A 1 494 ? 17.113 -14.121 -11.817 1.00 89.94 494 ALA A N 1
ATOM 3808 C CA . ALA A 1 494 ? 17.009 -12.769 -12.360 1.00 89.94 494 ALA A CA 1
ATOM 3809 C C . ALA A 1 494 ? 15.818 -11.968 -11.787 1.00 89.94 494 ALA A C 1
ATOM 3811 O O . ALA A 1 494 ? 15.833 -10.737 -11.791 1.00 89.94 494 ALA A O 1
ATOM 3812 N N . PHE A 1 495 ? 14.790 -12.639 -11.244 1.00 89.62 495 PHE A N 1
ATOM 3813 C CA . PHE A 1 495 ? 13.660 -11.977 -10.581 1.00 89.62 495 PHE A CA 1
ATOM 3814 C C . PHE A 1 495 ? 14.027 -11.359 -9.219 1.00 89.62 495 PHE A C 1
ATOM 3816 O O . PHE A 1 495 ? 13.402 -10.382 -8.803 1.00 89.62 495 PHE A O 1
ATOM 3823 N N . TRP A 1 496 ? 15.008 -11.921 -8.503 1.00 86.12 496 TRP A N 1
ATOM 3824 C CA . TRP A 1 496 ? 15.421 -11.450 -7.173 1.00 86.12 496 TRP A CA 1
ATOM 3825 C C . TRP A 1 496 ? 16.853 -10.918 -7.114 1.00 86.12 496 TRP A C 1
ATOM 3827 O O . TRP A 1 496 ? 17.197 -10.214 -6.163 1.00 86.12 496 TRP A O 1
ATOM 3837 N N . GLU A 1 497 ? 17.687 -11.223 -8.109 1.00 84.19 497 GLU A N 1
ATOM 3838 C CA . GLU A 1 497 ? 19.101 -10.848 -8.142 1.00 84.19 497 GLU A CA 1
ATOM 3839 C C . GLU A 1 497 ? 19.285 -9.338 -8.052 1.00 84.19 497 GLU A C 1
ATOM 3841 O O . GLU A 1 497 ? 20.111 -8.874 -7.268 1.00 84.19 497 GLU A O 1
ATOM 3846 N N . TRP A 1 498 ? 18.446 -8.566 -8.747 1.00 78.12 498 TRP A N 1
ATOM 3847 C CA . TRP A 1 498 ? 18.477 -7.109 -8.657 1.00 78.12 498 TRP A CA 1
ATOM 3848 C C . TRP A 1 498 ? 18.285 -6.608 -7.219 1.00 78.12 498 TRP A C 1
ATOM 3850 O O . TRP A 1 498 ? 18.997 -5.731 -6.738 1.00 78.12 498 TRP A O 1
ATOM 3860 N N . SER A 1 499 ? 17.342 -7.190 -6.485 1.00 78.19 499 SER A N 1
ATOM 3861 C CA . SER A 1 499 ? 17.097 -6.799 -5.099 1.00 78.19 499 SER A CA 1
ATOM 3862 C C . SER A 1 499 ? 18.260 -7.159 -4.181 1.00 78.19 499 SER A C 1
ATOM 3864 O O . SER A 1 499 ? 18.566 -6.427 -3.235 1.00 78.19 499 SER A O 1
ATOM 3866 N N . LEU A 1 500 ? 18.942 -8.270 -4.469 1.00 78.00 500 LEU A N 1
ATOM 3867 C CA . LEU A 1 500 ? 20.156 -8.631 -3.754 1.00 78.00 500 LEU A CA 1
ATOM 3868 C C . LEU A 1 500 ? 21.333 -7.728 -4.125 1.00 78.00 500 LEU A C 1
ATOM 3870 O O . LEU A 1 500 ? 22.114 -7.412 -3.225 1.00 78.00 500 LEU A O 1
ATOM 3874 N N . SER A 1 501 ? 21.475 -7.321 -5.387 1.00 77.31 501 SER A N 1
ATOM 3875 C CA . SER A 1 501 ? 22.577 -6.479 -5.860 1.00 77.31 501 SER A CA 1
ATOM 3876 C C . SER A 1 501 ? 22.425 -5.029 -5.402 1.00 77.31 501 SER A C 1
ATOM 3878 O O . SER A 1 501 ? 23.395 -4.446 -4.919 1.00 77.31 501 SER A O 1
ATOM 3880 N N . PHE A 1 502 ? 21.204 -4.481 -5.403 1.00 72.38 502 PHE A N 1
ATOM 3881 C CA . PHE A 1 502 ? 20.916 -3.156 -4.847 1.00 72.38 502 PHE A CA 1
ATOM 3882 C C . PHE A 1 502 ? 21.325 -3.073 -3.368 1.00 72.38 502 PHE A C 1
ATOM 3884 O O . PHE A 1 502 ? 21.966 -2.117 -2.931 1.00 72.38 502 PHE A O 1
ATOM 3891 N N . GLY A 1 503 ? 21.045 -4.133 -2.601 1.00 65.62 503 GLY A N 1
ATOM 3892 C CA . GLY A 1 503 ? 21.458 -4.243 -1.203 1.00 65.62 503 GLY A CA 1
ATOM 3893 C C . GLY A 1 503 ? 22.946 -4.530 -0.971 1.00 65.62 503 GLY A C 1
ATOM 3894 O O . GLY A 1 503 ? 23.364 -4.508 0.182 1.00 65.62 503 GLY A O 1
ATOM 3895 N N . ALA A 1 504 ? 23.736 -4.807 -2.014 1.00 68.00 504 ALA A N 1
ATOM 3896 C CA . ALA A 1 504 ? 25.151 -5.174 -1.902 1.00 68.00 504 ALA A CA 1
ATOM 3897 C C . ALA A 1 504 ? 26.132 -4.006 -2.103 1.00 68.00 504 ALA A C 1
ATOM 3899 O O . ALA A 1 504 ? 27.335 -4.224 -1.984 1.00 68.00 504 ALA A O 1
ATOM 3900 N N . GLY A 1 505 ? 25.660 -2.785 -2.384 1.00 59.84 505 GLY A N 1
ATOM 3901 C CA . GLY A 1 505 ? 26.550 -1.617 -2.386 1.00 59.84 505 GLY A CA 1
ATOM 3902 C C . GLY A 1 505 ? 26.164 -0.432 -3.267 1.00 59.84 505 GLY A C 1
ATOM 3903 O O . GLY A 1 505 ? 26.827 0.592 -3.159 1.00 59.84 505 GLY A O 1
ATOM 3904 N N . LEU A 1 506 ? 25.130 -0.527 -4.112 1.00 58.03 506 LEU A N 1
ATOM 3905 C CA . LEU A 1 506 ? 24.802 0.570 -5.037 1.00 58.03 506 LEU A CA 1
ATOM 3906 C C . LEU A 1 506 ? 24.006 1.707 -4.378 1.00 58.03 506 LEU A C 1
ATOM 3908 O O . LEU A 1 506 ? 24.142 2.841 -4.804 1.00 58.03 506 LEU A O 1
ATOM 3912 N N . ASP A 1 507 ? 23.240 1.400 -3.326 1.00 58.84 507 ASP A N 1
ATOM 3913 C CA . ASP A 1 507 ? 22.484 2.362 -2.502 1.00 58.84 507 ASP A CA 1
ATOM 3914 C C . ASP A 1 507 ? 22.067 1.709 -1.167 1.00 58.84 507 ASP A C 1
ATOM 3916 O O . ASP A 1 507 ? 20.976 1.916 -0.626 1.00 58.84 507 ASP A O 1
ATOM 3920 N N . ALA A 1 508 ? 22.929 0.839 -0.628 1.00 57.06 508 ALA A N 1
ATOM 3921 C CA . ALA A 1 508 ? 22.703 0.209 0.665 1.00 57.06 508 ALA A CA 1
ATOM 3922 C C . ALA A 1 508 ? 22.899 1.249 1.777 1.00 57.06 508 ALA A C 1
ATOM 3924 O O . ALA A 1 508 ? 23.935 1.287 2.438 1.00 57.06 508 ALA A O 1
ATOM 3925 N N . LEU A 1 509 ? 21.903 2.113 1.974 1.00 59.28 509 LEU A N 1
ATOM 3926 C CA . LEU A 1 509 ? 21.881 3.003 3.122 1.00 59.28 509 LEU A CA 1
ATOM 3927 C C . LEU A 1 509 ? 21.866 2.135 4.389 1.00 59.28 509 LEU A C 1
ATOM 3929 O O . LEU A 1 509 ? 21.116 1.146 4.443 1.00 59.28 509 LEU A O 1
ATOM 3933 N N . PRO A 1 510 ? 22.698 2.453 5.398 1.00 63.56 510 PRO A N 1
ATOM 3934 C CA . PRO A 1 510 ? 22.599 1.795 6.688 1.00 63.56 510 PRO A CA 1
ATOM 3935 C C . PRO A 1 510 ? 21.161 1.930 7.176 1.00 63.56 510 PRO A C 1
ATOM 3937 O O . PRO A 1 510 ? 20.507 2.951 6.943 1.00 63.56 510 PRO A O 1
ATOM 3940 N N . LEU A 1 511 ? 20.646 0.871 7.800 1.00 60.66 511 LEU A N 1
ATOM 3941 C CA . LEU A 1 511 ? 19.289 0.916 8.303 1.00 60.66 511 LEU A CA 1
ATOM 3942 C C . LEU A 1 511 ? 19.235 1.960 9.410 1.00 60.66 511 LEU A C 1
ATOM 3944 O O . LEU A 1 511 ? 19.732 1.735 10.511 1.00 60.66 511 LEU A O 1
ATOM 3948 N N . ASP A 1 512 ? 18.653 3.109 9.102 1.00 66.44 512 ASP A N 1
ATOM 3949 C CA . ASP A 1 512 ? 18.454 4.130 10.107 1.00 66.44 512 ASP A CA 1
ATOM 3950 C C . ASP A 1 512 ? 17.411 3.601 11.099 1.00 66.44 512 ASP A C 1
ATOM 3952 O O . ASP A 1 512 ? 16.265 3.309 10.734 1.00 66.44 512 ASP A O 1
ATOM 3956 N N . HIS A 1 513 ? 17.801 3.451 12.366 1.00 64.75 513 HIS A N 1
ATOM 3957 C CA . HIS A 1 513 ? 16.867 3.133 13.449 1.00 64.75 513 HIS A CA 1
ATOM 3958 C C . HIS A 1 513 ? 15.796 4.229 13.616 1.00 64.75 513 HIS A C 1
ATOM 3960 O O . HIS A 1 513 ? 14.745 3.983 14.201 1.00 64.75 513 HIS A O 1
ATOM 3966 N N . ASN A 1 514 ? 16.013 5.391 12.997 1.00 62.22 514 ASN A N 1
ATOM 3967 C CA . ASN A 1 514 ? 15.080 6.511 12.903 1.00 62.22 514 ASN A CA 1
ATOM 3968 C C . ASN A 1 514 ? 14.329 6.536 11.553 1.00 62.22 514 ASN A C 1
ATOM 3970 O O . ASN A 1 514 ? 13.556 7.454 11.274 1.00 62.22 514 ASN A O 1
ATOM 3974 N N . GLY A 1 515 ? 14.557 5.528 10.709 1.00 62.34 515 GLY A N 1
ATOM 3975 C CA . GLY A 1 515 ? 14.085 5.444 9.335 1.00 62.34 515 GLY A CA 1
ATOM 3976 C C . GLY A 1 515 ? 12.624 4.981 9.155 1.00 62.34 515 GLY A C 1
ATOM 3977 O O . GLY A 1 515 ? 11.877 4.762 10.117 1.00 62.34 515 GLY A O 1
ATOM 3978 N N . PRO A 1 516 ? 12.196 4.771 7.893 1.00 56.84 516 PRO A N 1
ATOM 3979 C CA . PRO A 1 516 ? 10.791 4.586 7.479 1.00 56.84 516 PRO A CA 1
ATOM 3980 C C . PRO A 1 516 ? 10.090 3.434 8.166 1.00 56.84 516 PRO A C 1
ATOM 3982 O O . PRO A 1 516 ? 8.893 3.482 8.450 1.00 56.84 516 PRO A O 1
ATOM 3985 N N . VAL A 1 517 ? 10.846 2.355 8.356 1.00 60.34 517 VAL A N 1
ATOM 3986 C CA . VAL A 1 517 ? 10.347 1.067 8.824 1.00 60.34 517 VAL A CA 1
ATOM 3987 C C . VAL A 1 517 ? 9.716 1.244 10.203 1.00 60.34 517 VAL A C 1
ATOM 3989 O O . VAL A 1 517 ? 8.587 0.810 10.434 1.00 60.34 517 VAL A O 1
ATOM 3992 N N . TRP A 1 518 ? 10.409 1.955 11.092 1.00 65.12 518 TRP A N 1
ATOM 3993 C CA . TRP A 1 518 ? 9.963 2.222 12.454 1.00 65.12 518 TRP A CA 1
ATOM 3994 C C . TRP A 1 518 ? 8.788 3.194 12.482 1.00 65.12 518 TRP A C 1
ATOM 3996 O O . TRP A 1 518 ? 7.802 2.945 13.176 1.00 65.12 518 TRP A O 1
ATOM 4006 N N . ALA A 1 519 ? 8.813 4.225 11.637 1.00 61.28 519 ALA A N 1
ATOM 4007 C CA . ALA A 1 519 ? 7.684 5.135 11.472 1.00 61.28 519 ALA A CA 1
ATOM 4008 C C . ALA A 1 519 ? 6.413 4.406 10.980 1.00 61.28 519 ALA A C 1
ATOM 4010 O O . ALA A 1 519 ? 5.321 4.658 11.493 1.00 61.28 519 ALA A O 1
ATOM 4011 N N . LEU A 1 520 ? 6.527 3.449 10.046 1.00 60.03 520 LEU A N 1
ATOM 4012 C CA . LEU A 1 520 ? 5.382 2.681 9.516 1.00 60.03 520 LEU A CA 1
ATOM 4013 C C . LEU A 1 520 ? 4.755 1.824 10.612 1.00 60.03 520 LEU A C 1
ATOM 4015 O O . LEU A 1 520 ? 3.529 1.707 10.707 1.00 60.03 520 LEU A O 1
ATOM 4019 N N . LEU A 1 521 ? 5.598 1.255 11.470 1.00 61.50 521 LEU A N 1
ATOM 4020 C CA . LEU A 1 521 ? 5.152 0.492 12.624 1.00 61.50 521 LEU A CA 1
ATOM 4021 C C . LEU A 1 521 ? 4.410 1.369 13.609 1.00 61.50 521 LEU A C 1
ATOM 4023 O O . LEU A 1 521 ? 3.339 0.987 14.069 1.00 61.50 521 LEU A O 1
ATOM 4027 N N . LEU A 1 522 ? 4.915 2.567 13.871 1.00 60.56 522 LEU A N 1
ATOM 4028 C CA . LEU A 1 522 ? 4.283 3.524 14.771 1.00 60.56 522 LEU A CA 1
ATOM 4029 C C . LEU A 1 522 ? 2.958 4.056 14.240 1.00 60.56 522 LEU A C 1
ATOM 4031 O O . LEU A 1 522 ? 2.029 4.241 15.021 1.00 60.56 522 LEU A O 1
ATOM 4035 N N . ILE A 1 523 ? 2.813 4.225 12.925 1.00 61.41 523 ILE A N 1
ATOM 4036 C CA . ILE A 1 523 ? 1.508 4.513 12.319 1.00 61.41 523 ILE A CA 1
ATOM 4037 C C . ILE A 1 523 ? 0.549 3.345 12.543 1.00 61.41 523 ILE A C 1
ATOM 4039 O O . ILE A 1 523 ? -0.620 3.568 12.868 1.00 61.41 523 ILE A O 1
ATOM 4043 N N . ASN A 1 524 ? 1.021 2.103 12.419 1.00 59.16 524 ASN A N 1
ATOM 4044 C CA . ASN A 1 524 ? 0.219 0.920 12.728 1.00 59.16 524 ASN A CA 1
ATOM 4045 C C . ASN A 1 524 ? -0.203 0.913 14.216 1.00 59.16 524 ASN A C 1
ATOM 4047 O O . ASN A 1 524 ? -1.386 0.738 14.521 1.00 59.16 524 ASN A O 1
ATOM 4051 N N . PHE A 1 525 ? 0.720 1.246 15.131 1.00 60.09 525 PHE A N 1
ATOM 4052 C CA . PHE A 1 525 ? 0.445 1.455 16.561 1.00 60.09 525 PHE A CA 1
ATOM 4053 C C . PHE A 1 525 ? -0.607 2.519 16.810 1.00 60.09 525 PHE A C 1
ATOM 4055 O O . PHE A 1 525 ? -1.605 2.242 17.469 1.00 60.09 525 PHE A O 1
ATOM 4062 N N . ALA A 1 526 ? -0.397 3.725 16.293 1.00 56.91 526 ALA A N 1
ATOM 4063 C CA . ALA A 1 526 ? -1.284 4.857 16.495 1.00 56.91 526 ALA A CA 1
ATOM 4064 C C . ALA A 1 526 ? -2.676 4.592 15.909 1.00 56.91 526 ALA A C 1
ATOM 4066 O O . ALA A 1 526 ? -3.685 4.928 16.528 1.00 56.91 526 ALA A O 1
ATOM 4067 N N . SER A 1 527 ? -2.745 3.911 14.762 1.00 57.91 527 SER A N 1
ATOM 4068 C CA . SER A 1 527 ? -4.007 3.512 14.137 1.00 57.91 527 SER A CA 1
ATOM 4069 C C . SER A 1 527 ? -4.776 2.527 15.015 1.00 57.91 527 SER A C 1
ATOM 4071 O O . SER A 1 527 ? -5.976 2.698 15.228 1.00 57.91 527 SER A O 1
ATOM 4073 N N . ILE A 1 528 ? -4.105 1.520 15.580 1.00 59.00 528 ILE A N 1
ATOM 4074 C CA . ILE A 1 528 ? -4.750 0.522 16.442 1.00 59.00 528 ILE A CA 1
ATOM 4075 C C . ILE A 1 528 ? -5.083 1.105 17.821 1.00 59.00 528 ILE A C 1
ATOM 4077 O O . ILE A 1 528 ? -6.187 0.869 18.308 1.00 59.00 528 ILE A O 1
ATOM 4081 N N . LEU A 1 529 ? -4.217 1.933 18.417 1.00 53.50 529 LEU A N 1
ATOM 4082 C CA . LEU A 1 529 ? -4.502 2.724 19.626 1.00 53.50 529 LEU A CA 1
ATOM 4083 C C . LEU A 1 529 ? -5.740 3.604 19.436 1.00 53.50 529 LEU A C 1
ATOM 4085 O O . LEU A 1 529 ? -6.673 3.545 20.238 1.00 53.50 529 LEU A O 1
ATOM 4089 N N . GLY A 1 530 ? -5.779 4.367 18.341 1.00 52.16 530 GLY A N 1
ATOM 4090 C CA . GLY A 1 530 ? -6.899 5.229 17.983 1.00 52.16 530 GLY A CA 1
ATOM 4091 C C . GLY A 1 530 ? -8.190 4.438 17.787 1.00 52.16 530 GLY A C 1
ATOM 4092 O O . GLY A 1 530 ? -9.220 4.790 18.361 1.00 52.16 530 GLY A O 1
ATOM 4093 N N . MET A 1 531 ? -8.141 3.318 17.058 1.00 54.50 531 MET A N 1
ATOM 4094 C CA . MET A 1 531 ? -9.294 2.424 16.901 1.00 54.50 531 MET A CA 1
ATOM 4095 C C . MET A 1 531 ? -9.758 1.833 18.235 1.00 54.50 531 MET A C 1
ATOM 4097 O O . MET A 1 531 ? -10.959 1.728 18.453 1.00 54.50 531 MET A O 1
ATOM 4101 N N . SER A 1 532 ? -8.844 1.496 19.145 1.00 48.50 532 SER A N 1
ATOM 4102 C CA . SER A 1 532 ? -9.175 0.928 20.460 1.00 48.50 532 SER A CA 1
ATOM 4103 C C . SER A 1 532 ? -9.813 1.962 21.389 1.00 48.50 532 SER A C 1
ATOM 4105 O O . SER A 1 532 ? -10.832 1.685 22.022 1.00 48.50 532 SER A O 1
ATOM 4107 N N . GLY A 1 533 ? -9.280 3.189 21.405 1.00 47.69 533 GLY A N 1
ATOM 4108 C CA . GLY A 1 533 ? -9.855 4.317 22.140 1.00 47.69 533 GLY A CA 1
ATOM 4109 C C . GLY A 1 533 ? -11.229 4.742 21.607 1.00 47.69 533 GLY A C 1
ATOM 4110 O O . GLY A 1 533 ? -12.107 5.112 22.386 1.00 47.69 533 GLY A O 1
ATOM 4111 N N . LEU A 1 534 ? -11.451 4.633 20.292 1.00 46.34 534 LEU A N 1
ATOM 4112 C CA . LEU A 1 534 ? -12.754 4.872 19.657 1.00 46.34 534 LEU A CA 1
ATOM 4113 C C . LEU A 1 534 ? -13.733 3.702 19.867 1.00 46.34 534 LEU A C 1
ATOM 4115 O O . LEU A 1 534 ? -14.924 3.933 20.078 1.00 46.34 534 LEU A O 1
ATOM 4119 N N . SER A 1 535 ? -13.236 2.461 19.858 1.00 42.28 535 SER A N 1
ATOM 4120 C CA . SER A 1 535 ? -14.011 1.230 20.060 1.00 42.28 535 SER A CA 1
ATOM 4121 C C . SER A 1 535 ? -14.605 1.130 21.462 1.00 42.28 535 SER A C 1
ATOM 4123 O O . SER A 1 535 ? -15.658 0.518 21.614 1.00 42.28 535 SER A O 1
ATOM 4125 N N . ALA A 1 536 ? -13.991 1.744 22.476 1.00 42.75 536 ALA A N 1
ATOM 4126 C CA . ALA A 1 536 ? -14.549 1.810 23.830 1.00 42.75 536 ALA A CA 1
ATOM 4127 C C . ALA A 1 536 ? -15.909 2.545 23.890 1.00 42.75 536 ALA A C 1
ATOM 4129 O O . ALA A 1 536 ? -16.672 2.354 24.829 1.00 42.75 536 ALA A O 1
ATOM 4130 N N . ASN A 1 537 ? -16.229 3.362 22.876 1.00 40.59 537 ASN A N 1
ATOM 4131 C CA . ASN A 1 537 ? -17.544 3.988 22.675 1.00 40.59 537 ASN A CA 1
ATOM 4132 C C . ASN A 1 537 ? -18.425 3.248 21.658 1.00 40.59 537 ASN A C 1
ATOM 4134 O O . ASN A 1 537 ? -19.578 3.623 21.440 1.00 40.59 537 ASN A O 1
ATOM 4138 N N . TRP A 1 538 ? -17.893 2.234 20.981 1.00 39.69 538 TRP A N 1
ATOM 4139 C CA . TRP A 1 538 ? -18.665 1.387 20.085 1.00 39.69 538 TRP A CA 1
ATOM 4140 C C . TRP A 1 538 ? -19.219 0.217 20.885 1.00 39.69 538 TRP A C 1
ATOM 4142 O O . TRP A 1 538 ? -18.793 -0.925 20.724 1.00 39.69 538 TRP A O 1
ATOM 4152 N N . ASP A 1 539 ? -20.226 0.505 21.717 1.00 37.22 539 ASP A N 1
ATOM 4153 C CA . ASP A 1 539 ? -21.198 -0.502 22.145 1.00 37.22 539 ASP A CA 1
ATOM 4154 C C . ASP A 1 539 ? -21.503 -1.390 20.940 1.00 37.22 539 ASP A C 1
ATOM 4156 O O . ASP A 1 539 ? -21.785 -0.850 19.867 1.00 37.22 539 ASP A O 1
ATOM 4160 N N . GLY A 1 540 ? -21.433 -2.719 21.087 1.00 37.16 540 GLY A N 1
ATOM 4161 C CA . GLY A 1 540 ? -21.427 -3.743 20.019 1.00 37.16 540 GLY A CA 1
ATOM 4162 C C . GLY A 1 540 ? -22.534 -3.686 18.944 1.00 37.16 540 GLY A C 1
ATOM 4163 O O . GLY A 1 540 ? -22.635 -4.559 18.088 1.00 37.16 540 GLY A O 1
ATOM 4164 N N . ARG A 1 541 ? -23.356 -2.640 18.935 1.00 37.59 541 ARG A N 1
ATOM 4165 C CA . ARG A 1 541 ? -24.175 -2.151 17.824 1.00 37.59 541 ARG A CA 1
ATOM 4166 C C . ARG A 1 541 ? -23.361 -1.415 16.740 1.00 37.59 541 ARG A C 1
ATOM 4168 O O . ARG A 1 541 ? -23.849 -1.323 15.621 1.00 37.59 541 ARG A O 1
ATOM 4175 N N . GLY A 1 542 ? -22.148 -0.921 17.021 1.00 34.28 542 GLY A N 1
ATOM 4176 C CA . GLY A 1 542 ? -21.311 -0.126 16.096 1.00 34.28 542 GLY A CA 1
ATOM 4177 C C . GLY A 1 542 ? -20.705 -0.897 14.914 1.00 34.28 542 GLY A C 1
ATOM 4178 O O . GLY A 1 542 ? -20.516 -0.330 13.840 1.00 34.28 542 GLY A O 1
ATOM 4179 N N . LEU A 1 543 ? -20.544 -2.220 15.036 1.00 37.28 543 LEU A N 1
ATOM 4180 C CA . LEU A 1 543 ? -20.266 -3.107 13.893 1.00 37.28 543 LEU A CA 1
ATOM 4181 C C . LEU A 1 543 ? -21.462 -3.214 12.918 1.00 37.28 543 LEU A C 1
ATOM 4183 O O . LEU A 1 543 ? -21.354 -3.822 11.856 1.00 37.28 543 LEU A O 1
ATOM 4187 N N . ARG A 1 544 ? -22.588 -2.538 13.207 1.00 36.34 544 ARG A N 1
ATOM 4188 C CA . ARG A 1 544 ? -23.632 -2.195 12.226 1.00 36.34 544 ARG A CA 1
ATOM 4189 C C . ARG A 1 544 ? -23.353 -0.873 11.499 1.00 36.34 544 ARG A C 1
ATOM 4191 O O . ARG A 1 544 ? -24.285 -0.234 11.021 1.00 36.34 544 ARG A O 1
ATOM 4198 N N . LEU A 1 545 ? -22.095 -0.472 11.325 1.00 36.19 545 LEU A N 1
ATOM 4199 C CA . LEU A 1 545 ? -21.716 0.561 10.347 1.00 36.19 545 LEU A CA 1
ATOM 4200 C C . LEU A 1 545 ? -22.001 0.139 8.891 1.00 36.19 545 LEU A C 1
ATOM 4202 O O . LEU A 1 545 ? -22.063 0.984 8.003 1.00 36.19 545 LEU A O 1
ATOM 4206 N N . CYS A 1 546 ? -22.350 -1.131 8.660 1.00 34.59 546 CYS A N 1
ATOM 4207 C CA . CYS A 1 546 ? -23.021 -1.575 7.435 1.00 34.59 546 CYS A CA 1
ATOM 4208 C C . CYS A 1 546 ? -24.493 -1.118 7.300 1.00 34.59 546 CYS A C 1
ATOM 4210 O O . CYS A 1 546 ? -25.102 -1.358 6.262 1.00 34.59 546 CYS A O 1
ATOM 4212 N N . ALA A 1 547 ? -25.082 -0.459 8.307 1.00 33.00 547 ALA A N 1
ATOM 4213 C CA . ALA A 1 547 ? -26.468 0.025 8.283 1.00 33.00 547 ALA A CA 1
ATOM 4214 C C . ALA A 1 547 ? -26.607 1.544 8.052 1.00 33.00 547 ALA A C 1
ATOM 4216 O O . ALA A 1 547 ? -27.727 2.051 8.034 1.00 33.00 547 ALA A O 1
ATOM 4217 N N . LEU A 1 548 ? -25.505 2.279 7.837 1.00 31.38 548 LEU A N 1
ATOM 4218 C CA . LEU A 1 548 ? -25.558 3.704 7.463 1.00 31.38 548 LEU A CA 1
ATOM 4219 C C . LEU A 1 548 ? -25.699 3.950 5.954 1.00 31.38 548 LEU A C 1
ATOM 4221 O O . LEU A 1 548 ? -25.818 5.095 5.522 1.00 31.38 548 LEU A O 1
ATOM 4225 N N . PHE A 1 549 ? -25.793 2.888 5.156 1.00 34.75 549 PHE A N 1
ATOM 4226 C CA . PHE A 1 549 ? -26.306 2.983 3.797 1.00 34.75 549 PHE A CA 1
ATOM 4227 C C . PHE A 1 549 ? -27.747 2.476 3.770 1.00 34.75 549 PHE A C 1
ATOM 4229 O O . PHE A 1 549 ? -27.989 1.326 4.145 1.00 34.75 549 PHE A O 1
ATOM 4236 N N . PRO A 1 550 ? -28.718 3.273 3.290 1.00 35.91 550 PRO A N 1
ATOM 4237 C CA . PRO A 1 550 ? -29.997 2.724 2.896 1.00 35.91 550 PRO A CA 1
ATOM 4238 C C . PRO A 1 550 ? -29.740 1.908 1.630 1.00 35.91 550 PRO A C 1
ATOM 4240 O O . PRO A 1 550 ? -29.867 2.405 0.511 1.00 35.91 550 PRO A O 1
ATOM 4243 N N . ALA A 1 551 ? -29.377 0.635 1.799 1.00 35.53 551 ALA A N 1
ATOM 4244 C CA . ALA A 1 551 ? -29.820 -0.358 0.842 1.00 35.53 551 ALA A CA 1
ATOM 4245 C C . ALA A 1 551 ? -31.331 -0.151 0.715 1.00 35.53 551 ALA A C 1
ATOM 4247 O O . ALA A 1 551 ? -32.018 -0.001 1.729 1.00 35.53 551 ALA A O 1
ATOM 4248 N N . GLY A 1 552 ? -31.836 -0.076 -0.514 1.00 36.47 552 GLY A N 1
ATOM 4249 C CA . GLY A 1 552 ? -33.264 -0.088 -0.813 1.00 36.47 552 GLY A CA 1
ATOM 4250 C C . GLY A 1 552 ? -33.887 -1.423 -0.408 1.00 36.47 552 GLY A C 1
ATOM 4251 O O . GLY A 1 552 ? -34.406 -2.147 -1.248 1.00 36.47 552 GLY A O 1
ATOM 4252 N N . ALA A 1 553 ? -33.804 -1.770 0.877 1.00 38.38 553 ALA A N 1
ATOM 4253 C CA . ALA A 1 553 ? -34.576 -2.808 1.508 1.00 38.38 553 ALA A CA 1
ATOM 4254 C C . ALA A 1 553 ? -36.010 -2.297 1.497 1.00 38.38 553 ALA A C 1
ATOM 4256 O O . ALA A 1 553 ? -36.435 -1.466 2.301 1.00 38.38 553 ALA A O 1
ATOM 4257 N N . THR A 1 554 ? -36.708 -2.746 0.466 1.00 45.06 554 THR A N 1
ATOM 4258 C CA . THR A 1 554 ? -38.137 -2.620 0.272 1.00 45.06 554 THR A CA 1
ATOM 4259 C C . THR A 1 554 ? -38.872 -2.787 1.603 1.00 45.06 554 THR A C 1
ATOM 4261 O O . THR A 1 554 ? -38.620 -3.702 2.390 1.00 45.06 554 THR A O 1
ATOM 4264 N N . ARG A 1 555 ? -39.821 -1.875 1.829 1.00 45.12 555 ARG A N 1
ATOM 4265 C CA . ARG A 1 555 ? -40.730 -1.745 2.983 1.00 45.12 555 ARG A CA 1
ATOM 4266 C C . ARG A 1 555 ? -41.301 -3.082 3.511 1.00 45.12 555 ARG A C 1
ATOM 4268 O O . ARG A 1 555 ? -41.615 -3.187 4.690 1.00 45.12 555 ARG A O 1
ATOM 4275 N N . ARG A 1 556 ? -41.334 -4.129 2.675 1.00 47.81 556 ARG A N 1
ATOM 4276 C CA . ARG A 1 556 ? -41.853 -5.476 2.973 1.00 47.81 556 ARG A CA 1
ATOM 4277 C C . ARG A 1 556 ? -41.082 -6.266 4.039 1.00 47.81 556 ARG A C 1
ATOM 4279 O O . ARG A 1 556 ? -41.677 -7.144 4.655 1.00 47.81 556 ARG A O 1
ATOM 4286 N N . ALA A 1 557 ? -39.799 -5.989 4.291 1.00 43.34 557 ALA A N 1
ATOM 4287 C CA . ALA A 1 557 ? -39.048 -6.729 5.320 1.00 43.34 557 ALA A CA 1
ATOM 4288 C C . ALA A 1 557 ? -39.350 -6.244 6.753 1.00 43.34 557 ALA A C 1
ATOM 4290 O O . ALA A 1 557 ? -39.286 -7.030 7.696 1.00 43.34 557 ALA A O 1
ATOM 4291 N N . ARG A 1 558 ? -39.732 -4.970 6.924 1.00 41.59 558 ARG A N 1
ATOM 4292 C CA . ARG A 1 558 ? -40.063 -4.398 8.243 1.00 41.59 558 ARG A CA 1
ATOM 4293 C C . ARG A 1 558 ? -41.469 -4.762 8.724 1.00 41.59 558 ARG A C 1
ATOM 4295 O O . ARG A 1 558 ? -41.683 -4.844 9.926 1.00 41.59 558 ARG A O 1
ATOM 4302 N N . GLU A 1 559 ? -42.396 -5.062 7.817 1.00 47.72 559 GLU A N 1
ATOM 4303 C CA . GLU A 1 559 ? -43.773 -5.437 8.179 1.00 47.72 559 GLU A CA 1
ATOM 4304 C C . GLU A 1 559 ? -43.897 -6.860 8.753 1.00 47.72 559 GLU A C 1
ATOM 4306 O O . GLU A 1 559 ? -44.879 -7.160 9.425 1.00 47.72 559 GLU A O 1
ATOM 4311 N N . ARG A 1 560 ? -42.897 -7.737 8.569 1.00 46.34 560 ARG A N 1
ATOM 4312 C CA . ARG A 1 560 ? -42.931 -9.097 9.145 1.00 46.34 560 ARG A CA 1
ATOM 4313 C C . ARG A 1 560 ? -42.421 -9.198 10.585 1.00 46.34 560 ARG A C 1
ATOM 4315 O O . ARG A 1 560 ? -42.700 -10.204 11.223 1.00 46.34 560 ARG A O 1
ATOM 4322 N N . PHE A 1 561 ? -41.712 -8.192 11.104 1.00 41.28 561 PHE A N 1
ATOM 4323 C CA . PHE A 1 561 ? -41.095 -8.255 12.441 1.00 41.28 561 PHE A CA 1
ATOM 4324 C C . PHE A 1 561 ? -41.825 -7.451 13.530 1.00 41.28 561 PHE A C 1
ATOM 4326 O O . PHE A 1 561 ? -41.466 -7.556 14.697 1.00 41.28 561 PHE A O 1
ATOM 4333 N N . CYS A 1 562 ? -42.878 -6.709 13.174 1.00 40.78 562 CYS A N 1
ATOM 4334 C CA . CYS A 1 562 ? -43.740 -5.992 14.120 1.00 40.78 562 CYS A CA 1
ATOM 4335 C C . CYS A 1 562 ? -45.189 -6.502 14.058 1.00 40.78 562 CYS A C 1
ATOM 4337 O O . CYS A 1 562 ? -46.116 -5.716 13.877 1.00 40.78 562 CYS A O 1
ATOM 4339 N N . ARG A 1 563 ? -45.407 -7.816 14.191 1.00 38.72 563 ARG A N 1
ATOM 4340 C CA . ARG A 1 563 ? -46.710 -8.326 14.647 1.00 38.72 563 ARG A CA 1
ATOM 4341 C C . ARG A 1 563 ? -46.591 -8.675 16.131 1.00 38.72 563 ARG A C 1
ATOM 4343 O O . ARG A 1 563 ? -45.845 -9.601 16.448 1.00 38.72 563 ARG A O 1
ATOM 4350 N N . PRO A 1 564 ? -47.280 -7.953 17.030 1.00 41.19 564 PRO A N 1
ATOM 4351 C CA . PRO A 1 564 ? -47.394 -8.352 18.424 1.00 41.19 564 PRO A CA 1
ATOM 4352 C C . PRO A 1 564 ? -48.045 -9.732 18.494 1.00 41.19 564 PRO A C 1
ATOM 4354 O O . PRO A 1 564 ? -49.062 -9.986 17.846 1.00 41.19 564 PRO A O 1
ATOM 4357 N N . SER A 1 565 ? -47.448 -10.632 19.267 1.00 43.22 565 SER A N 1
ATOM 4358 C CA . SER A 1 565 ? -48.046 -11.908 19.636 1.00 43.22 565 SER A CA 1
ATOM 4359 C C . SER A 1 565 ? -49.166 -11.675 20.656 1.00 43.22 565 SER A C 1
ATOM 4361 O O . SER A 1 565 ? -48.995 -11.919 21.847 1.00 43.22 565 SER A O 1
ATOM 4363 N N . GLU A 1 566 ? -50.318 -11.206 20.191 1.00 45.91 566 GLU A N 1
ATOM 4364 C CA . GLU A 1 566 ? -51.589 -11.407 20.881 1.00 45.91 566 GLU A CA 1
ATOM 4365 C C . GLU A 1 566 ? -52.299 -12.593 20.233 1.00 45.91 566 GLU A C 1
ATOM 4367 O O . GLU A 1 566 ? -52.654 -12.536 19.055 1.00 45.91 566 GLU A O 1
ATOM 4372 N N . ARG A 1 567 ? -52.469 -13.676 21.004 1.00 37.88 567 ARG A N 1
ATOM 4373 C CA . ARG A 1 567 ? -53.664 -14.542 21.033 1.00 37.88 567 ARG A CA 1
ATOM 4374 C C . ARG A 1 567 ? -53.435 -15.731 21.976 1.00 37.88 567 ARG A C 1
ATOM 4376 O O . ARG A 1 567 ? -52.909 -16.770 21.588 1.00 37.88 567 ARG A O 1
ATOM 4383 N N . ARG A 1 568 ? -53.919 -15.586 23.212 1.00 42.72 568 ARG A N 1
ATOM 4384 C CA . ARG A 1 568 ? -54.677 -16.640 23.903 1.00 42.72 568 ARG A CA 1
ATOM 4385 C C . ARG A 1 568 ? -56.147 -16.221 23.863 1.00 42.72 568 ARG A C 1
ATOM 4387 O O . ARG A 1 568 ? -56.430 -15.070 24.166 1.00 42.72 568 ARG A O 1
ATOM 4394 N N . ALA A 1 569 ? -57.009 -17.175 23.516 1.00 38.34 569 ALA A N 1
ATOM 4395 C CA . ALA A 1 569 ? -58.466 -17.269 23.706 1.00 38.34 569 ALA A CA 1
ATOM 4396 C C . ALA A 1 569 ? -59.152 -17.668 22.394 1.00 38.34 569 ALA A C 1
ATOM 4398 O O . ALA A 1 569 ? -58.904 -17.097 21.333 1.00 38.34 569 ALA A O 1
ATOM 4399 N N . GLY A 1 570 ? -59.919 -18.751 22.482 1.00 39.88 570 GLY A N 1
ATOM 4400 C CA . GLY A 1 570 ? -60.343 -19.560 21.355 1.00 39.88 570 GLY A CA 1
ATOM 4401 C C . GLY A 1 570 ? -61.464 -18.967 20.518 1.00 39.88 570 GLY A C 1
ATOM 4402 O O . GLY A 1 570 ? -62.236 -18.139 20.973 1.00 39.88 570 GLY A O 1
ATOM 4403 N N . PHE A 1 571 ? -61.572 -19.496 19.306 1.00 28.59 571 PHE A N 1
ATOM 4404 C CA . PHE A 1 571 ? -62.833 -19.700 18.609 1.00 28.59 571 PHE A CA 1
ATOM 4405 C C . PHE A 1 571 ? -62.611 -20.861 17.634 1.00 28.59 571 PHE A C 1
ATOM 4407 O O . PHE A 1 571 ? -61.783 -20.777 16.727 1.00 28.59 571 PHE A O 1
ATOM 4414 N N . ARG A 1 572 ? -63.307 -21.980 17.872 1.00 37.09 572 ARG A N 1
ATOM 4415 C CA . ARG A 1 572 ? -63.502 -23.033 16.872 1.00 37.09 572 ARG A CA 1
ATOM 4416 C C . ARG A 1 572 ? -64.397 -22.445 15.789 1.00 37.09 572 ARG A C 1
ATOM 4418 O O . ARG A 1 572 ? -65.527 -22.074 16.083 1.00 37.09 572 ARG A O 1
ATOM 4425 N N . VAL A 1 573 ? -63.916 -22.421 14.555 1.00 30.33 573 VAL A N 1
ATOM 4426 C CA . VAL A 1 573 ? -64.776 -22.323 13.376 1.00 30.33 573 VAL A CA 1
ATOM 4427 C C . VAL A 1 573 ? -64.366 -23.461 12.451 1.00 30.33 573 VAL A C 1
ATOM 4429 O O . VAL A 1 573 ? -63.278 -23.455 11.880 1.00 30.33 573 VAL A O 1
ATOM 4432 N N . MET A 1 574 ? -65.229 -24.477 12.390 1.00 33.88 574 MET A N 1
ATOM 4433 C CA . MET A 1 574 ? -65.245 -25.474 11.325 1.00 33.88 574 MET A CA 1
ATOM 4434 C C . MET A 1 574 ? -65.484 -24.757 9.997 1.00 33.88 574 MET A C 1
ATOM 4436 O O . MET A 1 574 ? -66.422 -23.970 9.907 1.00 33.88 574 MET A O 1
ATOM 4440 N N . TYR A 1 575 ? -64.720 -25.100 8.962 1.00 28.14 575 TYR A N 1
ATOM 4441 C CA . TYR A 1 575 ? -65.231 -25.036 7.598 1.00 28.14 575 TYR A CA 1
ATOM 4442 C C . TYR A 1 575 ? -64.908 -26.318 6.840 1.00 28.14 575 TYR A C 1
ATOM 4444 O O . TYR A 1 575 ? -63.840 -26.912 6.978 1.00 28.14 575 TYR A O 1
ATOM 4452 N N . TYR A 1 576 ? -65.939 -26.721 6.111 1.00 26.88 576 TYR A N 1
ATOM 4453 C CA . TYR A 1 576 ? -66.169 -27.954 5.386 1.00 26.88 576 TYR A CA 1
ATOM 4454 C C . TYR A 1 576 ? -65.112 -28.285 4.331 1.00 26.88 576 TYR A C 1
ATOM 4456 O O . TYR A 1 576 ? -64.627 -27.422 3.602 1.00 26.88 576 TYR A O 1
ATOM 4464 N N . ALA A 1 577 ? -64.872 -29.587 4.194 1.00 32.09 577 ALA A N 1
ATOM 4465 C CA . ALA A 1 577 ? -64.342 -30.195 2.991 1.00 32.09 577 ALA A CA 1
ATOM 4466 C C . ALA A 1 577 ? -65.349 -30.050 1.840 1.00 32.09 577 ALA A C 1
ATOM 4468 O O . ALA A 1 577 ? -66.525 -30.384 1.994 1.00 32.09 577 ALA A O 1
ATOM 4469 N N . HIS A 1 578 ? -64.871 -29.636 0.667 1.00 29.05 578 HIS A N 1
ATOM 4470 C CA . HIS A 1 578 ? -65.545 -29.957 -0.581 1.00 29.05 578 HIS A CA 1
ATOM 4471 C C . HIS A 1 578 ? -64.515 -30.410 -1.614 1.00 29.05 578 HIS A C 1
ATOM 4473 O O . HIS A 1 578 ? -63.627 -29.661 -2.016 1.00 29.05 578 HIS A O 1
ATOM 4479 N N . SER A 1 579 ? -64.626 -31.686 -1.978 1.00 31.80 579 SER A N 1
ATOM 4480 C CA . SER A 1 579 ? -63.960 -32.299 -3.115 1.00 31.80 579 SER A CA 1
ATOM 4481 C C . SER A 1 579 ? -64.581 -31.803 -4.414 1.00 31.80 579 SER A C 1
ATOM 4483 O O . SER A 1 579 ? -65.807 -31.768 -4.524 1.00 31.80 579 SER A O 1
ATOM 4485 N N . ARG A 1 580 ? -63.754 -31.577 -5.433 1.00 30.77 580 ARG A N 1
ATOM 4486 C CA . ARG A 1 580 ? -64.073 -32.000 -6.798 1.00 30.77 580 ARG A CA 1
ATOM 4487 C C . ARG A 1 580 ? -62.795 -32.165 -7.618 1.00 30.77 580 ARG A C 1
ATOM 4489 O O . ARG A 1 580 ? -61.967 -31.262 -7.703 1.00 30.77 580 ARG A O 1
ATOM 4496 N N . GLU A 1 581 ? -62.679 -33.371 -8.162 1.00 32.88 581 GLU A N 1
ATOM 4497 C CA . GLU A 1 581 ? -61.994 -33.765 -9.397 1.00 32.88 581 GLU A CA 1
ATOM 4498 C C . GLU A 1 581 ? -62.198 -32.687 -10.481 1.00 32.88 581 GLU A C 1
ATOM 4500 O O . GLU A 1 581 ? -63.213 -31.997 -10.481 1.00 32.88 581 GLU A O 1
ATOM 4505 N N . GLY A 1 582 ? -61.340 -32.431 -11.456 1.00 30.94 582 GLY A N 1
ATOM 4506 C CA . GLY A 1 582 ? -60.236 -33.147 -12.076 1.00 30.94 582 GLY A CA 1
ATOM 4507 C C . GLY A 1 582 ? -60.202 -32.619 -13.519 1.00 30.94 582 GLY A C 1
ATOM 4508 O O . GLY A 1 582 ? -61.261 -32.344 -14.063 1.00 30.94 582 GLY A O 1
ATOM 4509 N N . HIS A 1 583 ? -59.030 -32.400 -14.117 1.00 30.73 583 HIS A N 1
ATOM 4510 C CA . HIS A 1 583 ? -58.799 -32.522 -15.565 1.00 30.73 583 HIS A CA 1
ATOM 4511 C C . HIS A 1 583 ? -57.306 -32.365 -15.875 1.00 30.73 583 HIS A C 1
ATOM 4513 O O . HIS A 1 583 ? -56.596 -31.549 -15.290 1.00 30.73 583 HIS A O 1
ATOM 4519 N N . ALA A 1 584 ? -56.852 -33.234 -16.772 1.00 34.09 584 ALA A N 1
ATOM 4520 C CA . ALA A 1 584 ? -55.480 -33.451 -17.195 1.00 34.09 584 ALA A CA 1
ATOM 4521 C C . ALA A 1 584 ? -55.080 -32.574 -18.402 1.00 34.09 584 ALA A C 1
ATOM 4523 O O . ALA A 1 584 ? -55.925 -31.941 -19.025 1.00 34.09 584 ALA A O 1
ATOM 4524 N N . CYS A 1 585 ? -53.792 -32.679 -18.763 1.00 30.06 585 CYS A N 1
ATOM 4525 C CA . CYS A 1 585 ? -53.135 -32.250 -20.010 1.00 30.06 585 CYS A CA 1
ATOM 4526 C C . CYS A 1 585 ? -52.898 -30.742 -20.227 1.00 30.06 585 CYS A C 1
ATOM 4528 O O . CYS A 1 585 ? -53.790 -30.007 -20.616 1.00 30.06 585 CYS A O 1
ATOM 4530 N N . HIS A 1 586 ? -51.640 -30.290 -20.148 1.00 29.72 586 HIS A N 1
ATOM 4531 C CA . HIS A 1 586 ? -50.724 -30.348 -21.298 1.00 29.72 586 HIS A CA 1
ATOM 4532 C C . HIS A 1 586 ? -49.299 -29.901 -20.930 1.00 29.72 586 HIS A C 1
ATOM 4534 O O . HIS A 1 586 ? -49.070 -28.902 -20.254 1.00 29.72 586 HIS A O 1
ATOM 4540 N N . SER A 1 587 ? -48.331 -30.668 -21.426 1.00 34.16 587 SER A N 1
ATOM 4541 C CA . SER A 1 587 ? -46.906 -30.360 -21.500 1.00 34.16 587 SER A CA 1
ATOM 4542 C C . SER A 1 587 ? -46.624 -29.149 -22.395 1.00 34.16 587 SER A C 1
ATOM 4544 O O . SER A 1 587 ? -47.094 -29.108 -23.530 1.00 34.16 587 SER A O 1
ATOM 4546 N N . GLY A 1 588 ? -45.757 -28.240 -21.950 1.00 28.73 588 GLY A N 1
ATOM 4547 C CA . GLY A 1 588 ? -45.233 -27.163 -22.787 1.00 28.73 588 GLY A CA 1
ATOM 4548 C C . GLY A 1 588 ? -43.923 -26.608 -22.244 1.00 28.73 588 GLY A C 1
ATOM 4549 O O . GLY A 1 588 ? -43.919 -25.681 -21.441 1.00 28.73 588 GLY A O 1
ATOM 4550 N N . ARG A 1 589 ? -42.799 -27.185 -22.689 1.00 33.47 589 ARG A N 1
ATOM 4551 C CA . ARG A 1 589 ? -41.478 -26.544 -22.642 1.00 33.47 589 ARG A CA 1
ATOM 4552 C C . ARG A 1 589 ? -41.557 -25.229 -23.421 1.00 33.47 589 ARG A C 1
ATOM 4554 O O . ARG A 1 589 ? -41.863 -25.265 -24.608 1.00 33.47 589 ARG A O 1
ATOM 4561 N N . GLN A 1 590 ? -41.173 -24.114 -22.810 1.00 30.39 590 GLN A N 1
ATOM 4562 C CA . GLN A 1 590 ? -40.664 -22.970 -23.561 1.00 30.39 590 GLN A CA 1
ATOM 4563 C C . GLN A 1 590 ? -39.284 -22.577 -23.048 1.00 30.39 590 GLN A C 1
ATOM 4565 O O . GLN A 1 590 ? -39.086 -22.121 -21.924 1.00 30.39 590 GLN A O 1
ATOM 4570 N N . VAL A 1 591 ? -38.332 -22.841 -23.937 1.00 30.23 591 VAL A N 1
ATOM 4571 C CA . VAL A 1 591 ? -36.990 -22.286 -24.008 1.00 30.23 591 VAL A CA 1
ATOM 4572 C C . VAL A 1 591 ? -37.134 -20.796 -24.311 1.00 30.23 591 VAL A C 1
ATOM 4574 O O . VAL A 1 591 ? -37.779 -20.434 -25.291 1.00 30.23 591 VAL A O 1
ATOM 4577 N N . LEU A 1 592 ? -36.527 -19.938 -23.494 1.00 26.80 592 LEU A N 1
ATOM 4578 C CA . LEU A 1 592 ? -36.328 -18.527 -23.817 1.00 26.80 592 LEU A CA 1
ATOM 4579 C C . LEU A 1 592 ? -34.828 -18.289 -23.993 1.00 26.80 592 LEU A C 1
ATOM 4581 O O . LEU A 1 592 ? -34.091 -17.942 -23.076 1.00 26.80 592 LEU A O 1
ATOM 4585 N N . THR A 1 593 ? -34.395 -18.568 -25.217 1.00 26.44 593 THR A N 1
ATOM 4586 C CA . THR A 1 593 ? -33.206 -18.024 -25.865 1.00 26.44 593 THR A CA 1
ATOM 4587 C C . THR A 1 593 ? -33.446 -16.551 -26.175 1.00 26.44 593 THR A C 1
ATOM 4589 O O . THR A 1 593 ? -34.322 -16.222 -26.970 1.00 26.44 593 THR A O 1
ATOM 4592 N N . THR A 1 594 ? -32.628 -15.666 -25.614 1.00 27.42 594 THR A N 1
ATOM 4593 C CA . THR A 1 594 ? -32.415 -14.316 -26.153 1.00 27.42 594 THR A CA 1
ATOM 4594 C C . THR A 1 594 ? -30.954 -14.201 -26.550 1.00 27.42 594 THR A C 1
ATOM 4596 O O . THR A 1 594 ? -30.073 -14.105 -25.697 1.00 27.42 594 THR A O 1
ATOM 4599 N N . GLY A 1 595 ? -30.724 -14.292 -27.861 1.00 24.72 595 GLY A N 1
ATOM 4600 C CA . GLY A 1 595 ? -29.451 -14.012 -28.507 1.00 24.72 595 GLY A CA 1
ATOM 4601 C C . GLY A 1 595 ? -29.182 -12.512 -28.562 1.00 24.72 595 GLY A C 1
ATOM 4602 O O . GLY A 1 595 ? -30.103 -11.703 -28.678 1.00 24.72 595 GLY A O 1
ATOM 4603 N N . LEU A 1 596 ? -27.902 -12.159 -28.482 1.00 22.61 596 LEU A N 1
ATOM 4604 C CA . LEU A 1 596 ? -27.407 -10.804 -28.668 1.00 22.61 596 LEU A CA 1
ATOM 4605 C C . LEU A 1 596 ? -26.588 -10.792 -29.960 1.00 22.61 596 LEU A C 1
ATOM 4607 O O . LEU A 1 596 ? -25.591 -11.499 -30.095 1.00 22.61 596 LEU A O 1
ATOM 4611 N N . VAL A 1 597 ? -27.103 -10.039 -30.927 1.00 24.06 597 VAL A N 1
ATOM 4612 C CA . VAL A 1 597 ? -26.569 -9.851 -32.275 1.00 24.06 597 VAL A CA 1
ATOM 4613 C C . VAL A 1 597 ? -25.375 -8.899 -32.208 1.00 24.06 597 VAL A C 1
ATOM 4615 O O . VAL A 1 597 ? -25.505 -7.772 -31.734 1.00 24.06 597 VAL A O 1
ATOM 4618 N N . PHE A 1 598 ? -24.222 -9.345 -32.709 1.00 22.38 598 PHE A N 1
ATOM 4619 C CA . PHE A 1 598 ? -23.104 -8.476 -33.070 1.00 22.38 598 PHE A CA 1
ATOM 4620 C C . PHE A 1 598 ? -23.464 -7.710 -34.345 1.00 22.38 598 PHE A C 1
ATOM 4622 O O . PHE A 1 598 ? -23.799 -8.314 -35.363 1.00 22.38 598 PHE A O 1
ATOM 4629 N N . ARG A 1 599 ? -23.365 -6.380 -34.299 1.00 22.95 599 ARG A N 1
ATOM 4630 C CA . ARG A 1 599 ? -23.348 -5.528 -35.488 1.00 22.95 599 ARG A CA 1
ATOM 4631 C C . ARG A 1 599 ? -21.998 -4.825 -35.526 1.00 22.95 599 ARG A C 1
ATOM 4633 O O . ARG A 1 599 ? -21.762 -3.877 -34.785 1.00 22.95 599 ARG A O 1
ATOM 4640 N N . THR A 1 600 ? -21.106 -5.359 -36.345 1.00 22.19 600 THR A N 1
ATOM 4641 C CA . THR A 1 600 ? -19.920 -4.672 -36.847 1.00 22.19 600 THR A CA 1
ATOM 4642 C C . THR A 1 600 ? -20.367 -3.628 -37.865 1.00 22.19 600 THR A C 1
ATOM 4644 O O . THR A 1 600 ? -21.194 -3.912 -38.733 1.00 22.19 600 THR A O 1
ATOM 4647 N N . VAL A 1 601 ? -19.833 -2.417 -37.753 1.00 28.97 601 VAL A N 1
ATOM 4648 C CA . VAL A 1 601 ? -19.791 -1.450 -38.850 1.00 28.97 601 VAL A CA 1
ATOM 4649 C C . VAL A 1 601 ? -18.362 -0.923 -38.900 1.00 28.97 601 VAL A C 1
ATOM 4651 O O . VAL A 1 601 ? -17.804 -0.578 -37.860 1.00 28.97 601 VAL A O 1
ATOM 4654 N N . SER A 1 602 ? -17.837 -1.014 -40.121 1.00 38.28 602 SER A N 1
ATOM 4655 C CA . SER A 1 602 ? -16.582 -0.528 -40.709 1.00 38.28 602 SER A CA 1
ATOM 4656 C C . SER A 1 602 ? -15.836 0.578 -39.981 1.00 38.28 602 SER A C 1
ATOM 4658 O O . SER A 1 602 ? -16.496 1.603 -39.686 1.00 38.28 602 SER A O 1
#

Radius of gyration: 31.32 Å; chains: 1; bounding box: 99×64×112 Å

Sequence (602 aa):
MWSDSSSLPEPSLDSASGIEAAASSGMDSTADPEINTHPRTAPVRGDEHVARRPMVEVLINLQPLWVVGLALACLVFAAWILERPWIHVSGLRFAWGVYIVLGTIFPALLVTGALPPSRPAIAAPVARFLRRTCVLAAVVLLAYFAAAHGSPYLLIVAACQVGISWLILPSNADRVTLSRSVIALVTLIVSWSAAVRFMWWSDFDGWTLHSPYTFLVFVGSSLLVVSNVHRTRRLIPLSIVIGRRANLGLTLLGLLILAAASVRSTYLFAPSAFFNWGFWVGPAELVRQGGWLLWDDPSQYGFLSILPIALLPAGNVWQSFYILDSCAAFFAGAVIFLAFRSVRPGAINLAFSLSLATAAVFLLPGFPPSLAGPQWEPNVSSYRFLWCYALLAVLLWHARRSSSAAAATSRVMVVGCVIWLLGTLWSLESAIYASVIWLPAYGFLIAHSSDERRATRRSQALWALLPPGLLVATCTFISGVYVWRLGHGPDWSAFWEWSLSFGAGLDALPLDHNGPVWALLLINFASILGMSGLSANWDGRGLRLCALFPAGATRRARERFCRPSERRAGFRVMYYAHSREGHACHSGRQVLTTGLVFRTVS

Secondary structure (DSSP, 8-state):
--------PPPP-----------------------------------------HHHHHHHHTTTHHHHHHHHHHHHHHHHHHTSTTT---HHHHHHHHHHHHHHHHHHHHHHH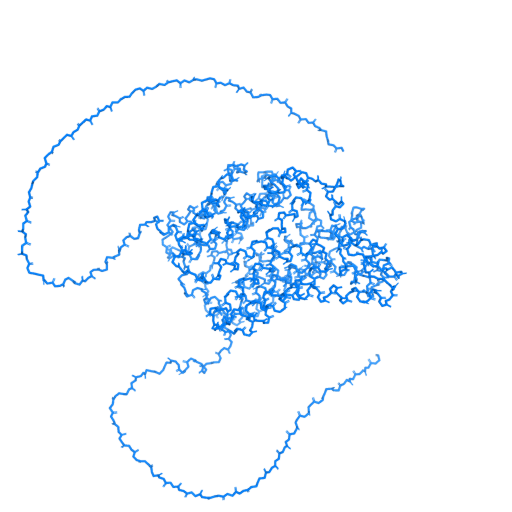HSPPSSHHHHHHHHHHHHHHHHHHHHHHHHHHHHHH--HHHHHHHHHHHHHHHHHS-TTS----HHHHHHHHHHHHHHHHHHHHHTTT--HHHHHSS-HHHHHHHHHHHHHHHHHHH-TT---GGGHHHHHHHHHHHHHHHHHHHHHHHT--TTTTSHHHHHHHHHHHHHHHHHHTT--BTTTB--TT-HHHHHHHHHS-SSSHHHHHHHHHHHHHHHHHHHHHHHHHTT--SHHHHHHHHHHHHIIIIISSS-GGGT--TTT-GGGSTTTTHHHHHHHHHHHHHHHS-TT-HHHHHHHHHHHHHHHHHHHHH-HHHHHHHHHHHHHHHHHHHHHHHHHS---HHHHHHHHTHHHHHHHHHHHHHHHHHHHHHSS---TTHHHHHHHHIIIIIS-----TTSHHHHHHHHHHHHHHHHHHHHTT--TTGGGGGGSS-----GGGTTTS-------S---------------------------------

Foldseek 3Di:
DDDDDDDDDDDDDDDDDDDDDDDDDDDDDDDDDDDDDDDDPDPPPPPPPVVPPVVVLLVQLLLLLLLLLLLVVQLVVLLVVCCDPVNNAFFLRSVLSSLLSLLPVSLVCVLVLLPQDPDNVPVVVVSVVSSVNSSVSLVVVLVVLCVVQPDPVQLVVQLVLLVVLVVLAPPPDPDPDPSLSVLSSSLSSLLLSLVVCLVVHDHSCVQCVVDPVSVVVVVVLSCLVSCLVRVPDDDPPPCVPVLVVVQVVLLVVLLVVQLVLLLDCPQQPPPLLCVQCCLQQVLLVCVLVVDDDLARDLNLQFDLLNPQLNPPPDPGSSVSVSVLLSVLLSLLLSLQLCLQSVVDTDDSSSCNSSVVSCCVAQQSFDNNVVSSGCSSRVVRHSSSQSLLSVLSSLVSVVLLADPDDLVSLVVSLVVLLVSLLSLVRSAVVSNSSSSSRRSSVQSVSLSVSCVVDVQPPVNSVVSVCSNVVVNVVVQVVQQVVCCVPPVGGRNVCSRCVSVVVCCVPPPRDGPPPSHNSVSVSSVVVSVSSVVSSVCSPVPVCNSVPSVVDPPVPDPVVVVVPPDDPDDDDDDDDDDDDDDDDDDDDDDDDDDDDDDDDDDDDD